Protein 1ZD1 (pdb70)

Radius of gyration: 28.25 Å; Cα contacts (8 Å, |Δi|>4): 726; chains: 2; bounding box: 61×60×88 Å

Foldseek 3Di:
DCVVHQFDADPNFTAGSLQPPCLVVQQAQDDDLLEEEEEEAPLQQLVLVVVLLVLLSVLVVAEEASDPPPYPVVVNPDDPPHYHYYHAAPVSGHNCVVVQGHAYEYEAEPVLLRLVSSVVPVPDSLVSLVCQLVQNDHNTHPLRRLLRLVVCCVRLRYPYHYSVCCQVPVLVVSVVSCVSSVVDDDPVSSVVSSVVSLVSQQVQDDPVSFGDPSRGALVSVVPDDPVSVVVVVVSCPVSNPPPPDDHDSHD/DFDDDPNATARPLLPPCQVVQQAQDAAQLEAEEEEAPLQLLVLVVVLLVCLLDVPAAEARDPPPYPVVLNPDDPPHYHYYHAAPVSGHVCLVFDGHAYEYEDEPPLLSLVSNCVVPPDSLVSLVCQLVQNDHNGHPLRRLLRLVVCCVGLRHPYHYSVCCQVPVLVVSVVSCVSSVVDDPPVVSVVSSVVSVVSQVVQQDPFSFGDDSTGALPSVVPQDPVNVVVVVVSCPVSNPPPPDDHDRHD

CATH classification: 3.40.50.300

Structure (mmCIF, N/CA/C/O backbone):
data_1ZD1
#
_entry.id   1ZD1
#
_cell.length_a   98.938
_cell.length_b   74.195
_cell.length_c   85.832
_cell.angle_alpha   90.00
_cell.angle_beta   105.52
_cell.angle_gamma   90.00
#
_symmetry.space_group_name_H-M   'C 1 2 1'
#
loop_
_entity.id
_entity.type
_entity.pdbx_description
1 polymer 'Sulfotransferase 4A1'
2 non-polymer GLYCEROL
3 water water
#
loop_
_atom_site.group_PDB
_atom_site.id
_atom_site.type_symbol
_atom_site.label_atom_id
_atom_site.label_alt_id
_atom_site.label_comp_id
_atom_site.label_asym_id
_atom_site.label_entity_id
_atom_site.label_seq_id
_atom_site.pdbx_PDB_ins_code
_atom_site.Cartn_x
_atom_site.Cartn_y
_atom_site.Cartn_z
_atom_site.occupancy
_atom_site.B_iso_or_equiv
_atom_site.auth_seq_id
_atom_site.auth_comp_id
_atom_site.auth_asym_id
_atom_site.auth_atom_id
_atom_site.pdbx_PDB_model_num
ATOM 1 N N . GLY A 1 13 ? 3.079 34.234 -10.254 1.00 34.51 13 GLY A N 1
ATOM 2 C CA . GLY A 1 13 ? 4.238 34.182 -9.213 1.00 35.23 13 GLY A CA 1
ATOM 3 C C . GLY A 1 13 ? 3.688 33.807 -7.836 1.00 34.70 13 GLY A C 1
ATOM 4 O O . GLY A 1 13 ? 3.870 32.716 -7.349 1.00 35.04 13 GLY A O 1
ATOM 5 N N . GLU A 1 14 ? 2.914 34.728 -7.263 1.00 35.41 14 GLU A N 1
ATOM 6 C CA . GLU A 1 14 ? 1.986 34.452 -6.140 1.00 34.32 14 GLU A CA 1
ATOM 7 C C . GLU A 1 14 ? 0.600 33.948 -6.596 1.00 31.43 14 GLU A C 1
ATOM 8 O O . GLU A 1 14 ? -0.274 33.793 -5.780 1.00 29.47 14 GLU A O 1
ATOM 14 N N . PHE A 1 15 ? 0.403 33.695 -7.881 1.00 28.87 15 PHE A N 1
ATOM 15 C CA . PHE A 1 15 ? -0.859 33.087 -8.318 1.00 27.32 15 PHE A CA 1
ATOM 16 C C . PHE A 1 15 ? -1.104 31.793 -7.499 1.00 26.35 15 PHE A C 1
ATOM 17 O O . PHE A 1 15 ? -0.281 30.926 -7.457 1.00 24.81 15 PHE A O 1
ATOM 25 N N . GLU A 1 16 ? -2.277 31.697 -6.884 1.00 26.12 16 GLU A N 1
ATOM 26 C CA . GLU A 1 16 ? -2.762 30.541 -6.101 1.00 26.94 16 GLU A CA 1
ATOM 27 C C . GLU A 1 16 ? -1.877 30.235 -4.939 1.00 26.05 16 GLU A C 1
ATOM 28 O O . GLU A 1 16 ? -1.744 29.093 -4.559 1.00 27.34 16 GLU A O 1
ATOM 34 N N . SER A 1 17 ? -1.218 31.267 -4.457 1.00 25.55 17 SER A N 1
ATOM 35 C CA . SER A 1 17 ? -0.312 31.199 -3.346 1.00 26.52 17 SER A CA 1
ATOM 36 C C . SER A 1 17 ? 0.949 30.396 -3.576 1.00 27.30 17 SER A C 1
ATOM 37 O O . SER A 1 17 ? 1.588 30.077 -2.581 1.00 28.05 17 SER A O 1
ATOM 40 N N . LYS A 1 18 ? 1.331 30.101 -4.833 1.00 28.45 18 LYS A N 1
ATOM 41 C CA . LYS A 1 18 ? 2.499 29.182 -5.067 1.00 30.91 18 LYS A CA 1
ATOM 42 C C . LYS A 1 18 ? 3.815 29.626 -4.415 1.00 28.16 18 LYS A C 1
ATOM 43 O O . LYS A 1 18 ? 4.611 28.780 -3.879 1.00 27.18 18 LYS A O 1
ATOM 49 N N . TYR A 1 19 ? 4.021 30.941 -4.438 1.00 28.18 19 TYR A N 1
ATOM 50 C CA . TYR A 1 19 ? 5.216 31.615 -3.861 1.00 27.98 19 TYR A CA 1
ATOM 51 C C . TYR A 1 19 ? 4.746 32.808 -3.093 1.00 27.74 19 TYR A C 1
ATOM 52 O O . TYR A 1 19 ? 3.588 33.206 -3.240 1.00 25.46 19 TYR A O 1
ATOM 61 N N . PHE A 1 20 ? 5.672 33.379 -2.299 1.00 27.44 20 PHE A N 1
ATOM 62 C CA . PHE A 1 20 ? 5.433 34.570 -1.512 1.00 26.44 20 PHE A CA 1
ATOM 63 C C . PHE A 1 20 ? 6.495 35.461 -1.980 1.00 27.22 20 PHE A C 1
ATOM 64 O O . PHE A 1 20 ? 7.697 35.153 -1.825 1.00 27.72 20 PHE A O 1
ATOM 72 N N . GLU A 1 21 ? 6.044 36.578 -2.557 1.00 26.26 21 GLU A N 1
ATOM 73 C CA . GLU A 1 21 ? 6.915 37.583 -3.146 1.00 28.04 21 GLU A CA 1
ATOM 74 C C . GLU A 1 21 ? 7.234 38.675 -2.129 1.00 25.72 21 GLU A C 1
ATOM 75 O O . GLU A 1 21 ? 6.345 39.364 -1.702 1.00 23.61 21 GLU A O 1
ATOM 81 N N . PHE A 1 22 ? 8.500 38.808 -1.742 1.00 24.73 22 PHE A N 1
ATOM 82 C CA . PHE A 1 22 ? 8.855 39.705 -0.690 1.00 23.45 22 PHE A CA 1
ATOM 83 C C . PHE A 1 22 ? 9.963 40.613 -1.155 1.00 23.98 22 PHE A C 1
ATOM 84 O O . PHE A 1 22 ? 11.071 40.145 -1.318 1.00 23.76 22 PHE A O 1
ATOM 92 N N . HIS A 1 23 ? 9.696 41.929 -1.286 1.00 24.57 23 HIS A N 1
ATOM 93 C CA . HIS A 1 23 ? 10.738 42.905 -1.704 1.00 24.82 23 HIS A CA 1
ATOM 94 C C . HIS A 1 23 ? 11.557 42.450 -2.930 1.00 25.86 23 HIS A C 1
ATOM 95 O O . HIS A 1 23 ? 12.831 42.628 -2.990 1.00 26.88 23 HIS A O 1
ATOM 102 N N . GLY A 1 24 ? 10.809 41.921 -3.915 1.00 27.02 24 GLY A N 1
ATOM 103 C CA . GLY A 1 24 ? 11.317 41.544 -5.252 1.00 26.96 24 GLY A CA 1
ATOM 104 C C . GLY A 1 24 ? 11.894 40.132 -5.298 1.00 27.60 24 GLY A C 1
ATOM 105 O O . GLY A 1 24 ? 12.581 39.782 -6.216 1.00 29.05 24 GLY A O 1
ATOM 106 N N . VAL A 1 25 ? 11.648 39.313 -4.294 1.00 27.83 25 VAL A N 1
ATOM 107 C CA . VAL A 1 25 ? 12.302 37.983 -4.201 1.00 27.43 25 VAL A CA 1
ATOM 108 C C . VAL A 1 25 ? 11.174 37.003 -3.992 1.00 27.94 25 VAL A C 1
ATOM 109 O O . VAL A 1 25 ? 10.308 37.223 -3.186 1.00 26.07 25 VAL A O 1
ATOM 113 N N . ARG A 1 26 ? 11.216 35.925 -4.752 1.00 28.50 26 ARG A N 1
ATOM 114 C CA . ARG A 1 26 ? 10.240 34.892 -4.673 1.00 29.79 26 ARG A CA 1
ATOM 115 C C . ARG A 1 26 ? 10.624 33.921 -3.520 1.00 27.88 26 ARG A C 1
ATOM 116 O O . ARG A 1 26 ? 11.646 33.252 -3.611 1.00 28.45 26 ARG A O 1
ATOM 124 N N . LEU A 1 27 ? 9.834 33.864 -2.444 1.00 26.00 27 LEU A N 1
ATOM 125 C CA . LEU A 1 27 ? 10.146 33.018 -1.287 1.00 24.33 27 LEU A CA 1
ATOM 126 C C . LEU A 1 27 ? 9.135 31.907 -1.270 1.00 25.30 27 LEU A C 1
ATOM 127 O O . LEU A 1 27 ? 8.093 31.999 -1.947 1.00 25.65 27 LEU A O 1
ATOM 132 N N . PRO A 1 28 ? 9.451 30.800 -0.581 1.00 24.66 28 PRO A N 1
ATOM 133 C CA . PRO A 1 28 ? 8.415 29.774 -0.464 1.00 23.89 28 PRO A CA 1
ATOM 134 C C . PRO A 1 28 ? 7.184 30.314 0.242 1.00 24.42 28 PRO A C 1
ATOM 135 O O . PRO A 1 28 ? 7.302 31.212 1.085 1.00 25.10 28 PRO A O 1
ATOM 139 N N . PRO A 1 29 ? 6.034 29.704 -0.013 1.00 23.96 29 PRO A N 1
ATOM 140 C CA . PRO A 1 29 ? 4.797 30.160 0.648 1.00 25.70 29 PRO A CA 1
ATOM 141 C C . PRO A 1 29 ? 4.908 30.159 2.178 1.00 25.83 29 PRO A C 1
ATOM 142 O O . PRO A 1 29 ? 4.149 30.899 2.840 1.00 26.82 29 PRO A O 1
ATOM 146 N N . PHE A 1 30 ? 5.803 29.329 2.745 1.00 25.22 30 PHE A N 1
ATOM 147 C CA . PHE A 1 30 ? 5.844 29.199 4.226 1.00 24.90 30 PHE A CA 1
ATOM 148 C C . PHE A 1 30 ? 6.509 30.326 4.931 1.00 25.13 30 PHE A C 1
ATOM 149 O O . PHE A 1 30 ? 6.518 30.343 6.179 1.00 24.69 30 PHE A O 1
ATOM 157 N N . CYS A 1 31 ? 7.156 31.199 4.129 1.00 25.60 31 CYS A N 1
ATOM 158 C CA . CYS A 1 31 ? 7.796 32.423 4.595 1.00 24.19 31 CYS A CA 1
ATOM 159 C C . CYS A 1 31 ? 6.778 33.532 4.839 1.00 22.95 31 CYS A C 1
ATOM 160 O O . CYS A 1 31 ? 7.081 34.468 5.504 1.00 21.37 31 CYS A O 1
ATOM 163 N N . ARG A 1 32 ? 5.542 33.418 4.324 1.00 23.77 32 ARG A N 1
ATOM 164 C CA . ARG A 1 32 ? 4.568 34.482 4.546 1.00 22.95 32 ARG A CA 1
ATOM 165 C C . ARG A 1 32 ? 4.201 34.627 6.052 1.00 23.54 32 ARG A C 1
ATOM 166 O O . ARG A 1 32 ? 4.051 33.638 6.764 1.00 22.27 32 ARG A O 1
ATOM 174 N N . GLY A 1 33 ? 4.137 35.878 6.531 1.00 24.78 33 GLY A N 1
ATOM 175 C CA . GLY A 1 33 ? 3.565 36.215 7.854 1.00 24.30 33 GLY A CA 1
ATOM 176 C C . GLY A 1 33 ? 4.625 36.059 8.921 1.00 25.30 33 GLY A C 1
ATOM 177 O O . GLY A 1 33 ? 4.310 36.123 10.108 1.00 28.52 33 GLY A O 1
ATOM 178 N N . LYS A 1 34 ? 5.886 35.868 8.554 1.00 23.24 34 LYS A N 1
ATOM 179 C CA . LYS A 1 34 ? 6.963 35.723 9.599 1.00 22.18 34 LYS A CA 1
ATOM 180 C C . LYS A 1 34 ? 8.240 36.432 9.261 1.00 20.67 34 LYS A C 1
ATOM 181 O O . LYS A 1 34 ? 9.191 36.217 9.879 1.00 23.08 34 LYS A O 1
ATOM 187 N N . MET A 1 35 ? 8.257 37.315 8.288 1.00 20.95 35 MET A N 1
ATOM 188 C CA . MET A 1 35 ? 9.540 38.005 7.897 1.00 22.07 35 MET A CA 1
ATOM 189 C C . MET A 1 35 ? 9.995 39.100 8.869 1.00 22.07 35 MET A C 1
ATOM 190 O O . MET A 1 35 ? 11.260 39.332 9.095 1.00 21.37 35 MET A O 1
ATOM 195 N N . GLU A 1 36 ? 8.987 39.682 9.532 1.00 21.05 36 GLU A N 1
ATOM 196 C CA . GLU A 1 36 ? 9.192 40.602 10.661 1.00 23.25 36 GLU A CA 1
ATOM 197 C C . GLU A 1 36 ? 9.735 39.882 11.883 1.00 21.43 36 GLU A C 1
ATOM 198 O O . GLU A 1 36 ? 10.761 40.273 12.400 1.00 22.22 36 GLU A O 1
ATOM 204 N N . GLU A 1 37 ? 9.073 38.828 12.359 1.00 20.91 37 GLU A N 1
ATOM 205 C CA . GLU A 1 37 ? 9.641 37.996 13.420 1.00 21.56 37 GLU A CA 1
ATOM 206 C C . GLU A 1 37 ? 11.099 37.509 13.159 1.00 19.90 37 GLU A C 1
ATOM 207 O O . GLU A 1 37 ? 11.878 37.477 14.080 1.00 21.96 37 GLU A O 1
ATOM 213 N N . ILE A 1 38 ? 11.460 37.125 11.925 1.00 19.74 38 ILE A N 1
ATOM 214 C CA . ILE A 1 38 ? 12.869 36.728 11.567 1.00 19.22 38 ILE A CA 1
ATOM 215 C C . ILE A 1 38 ? 13.782 37.918 11.546 1.00 19.26 38 ILE A C 1
ATOM 216 O O . ILE A 1 38 ? 14.905 37.893 12.025 1.00 20.89 38 ILE A O 1
ATOM 221 N N . ALA A 1 39 ? 13.328 39.024 10.957 1.00 19.73 39 ALA A N 1
ATOM 222 C CA . ALA A 1 39 ? 14.175 40.210 11.015 1.00 18.09 39 ALA A CA 1
ATOM 223 C C . ALA A 1 39 ? 14.549 40.510 12.489 1.00 19.18 39 ALA A C 1
ATOM 224 O O . ALA A 1 39 ? 15.705 40.866 12.783 1.00 19.48 39 ALA A O 1
ATOM 226 N N . ASN A 1 40 ? 13.556 40.455 13.374 1.00 18.34 40 ASN A N 1
ATOM 227 C CA . ASN A 1 40 ? 13.719 40.687 14.814 1.00 20.80 40 ASN A CA 1
ATOM 228 C C . ASN A 1 40 ? 14.279 39.514 15.685 1.00 21.79 40 ASN A C 1
ATOM 229 O O . ASN A 1 40 ? 14.471 39.734 16.892 1.00 20.56 40 ASN A O 1
ATOM 234 N N . PHE A 1 41 ? 14.449 38.297 15.106 1.00 21.12 41 PHE A N 1
ATOM 235 C CA . PHE A 1 41 ? 14.893 37.102 15.832 1.00 21.09 41 PHE A CA 1
ATOM 236 C C . PHE A 1 41 ? 16.117 37.432 16.671 1.00 22.28 41 PHE A C 1
ATOM 237 O O . PHE A 1 41 ? 17.048 38.065 16.175 1.00 23.68 41 PHE A O 1
ATOM 245 N N . PRO A 1 42 ? 16.044 37.195 18.003 1.00 23.84 42 PRO A N 1
ATOM 246 C CA . PRO A 1 42 ? 17.276 37.542 18.771 1.00 24.29 42 PRO A CA 1
ATOM 247 C C . PRO A 1 42 ? 18.377 36.520 18.616 1.00 24.79 42 PRO A C 1
ATOM 248 O O . PRO A 1 42 ? 18.242 35.322 19.021 1.00 24.35 42 PRO A O 1
ATOM 252 N N . VAL A 1 43 ? 19.495 37.033 18.138 1.00 24.45 43 VAL A N 1
ATOM 253 C CA . VAL A 1 43 ? 20.645 36.217 17.847 1.00 22.62 43 VAL A CA 1
ATOM 254 C C . VAL A 1 43 ? 21.493 36.212 19.132 1.00 26.48 43 VAL A C 1
ATOM 255 O O . VAL A 1 43 ? 21.597 37.248 19.799 1.00 26.30 43 VAL A O 1
ATOM 259 N N . ARG A 1 44 ? 22.037 35.041 19.501 1.00 26.55 44 ARG A N 1
ATOM 260 C CA . ARG A 1 44 ? 22.970 34.895 20.644 1.00 26.87 44 ARG A CA 1
ATOM 261 C C . ARG A 1 44 ? 24.400 34.947 20.065 1.00 26.55 44 ARG A C 1
ATOM 262 O O . ARG A 1 44 ? 24.637 34.507 18.947 1.00 27.14 44 ARG A O 1
ATOM 270 N N . PRO A 1 45 ? 25.342 35.542 20.795 1.00 27.12 45 PRO A N 1
ATOM 271 C CA . PRO A 1 45 ? 26.660 35.628 20.209 1.00 27.31 45 PRO A CA 1
ATOM 272 C C . PRO A 1 45 ? 27.277 34.223 19.929 1.00 28.27 45 PRO A C 1
ATOM 273 O O . PRO A 1 45 ? 28.217 34.100 19.124 1.00 29.76 45 PRO A O 1
ATOM 277 N N . SER A 1 46 ? 26.776 33.168 20.571 1.00 27.34 46 SER A N 1
ATOM 278 C CA . SER A 1 46 ? 27.396 31.832 20.450 1.00 27.76 46 SER A CA 1
ATOM 279 C C . SER A 1 46 ? 26.677 30.988 19.416 1.00 28.09 46 SER A C 1
ATOM 280 O O . SER A 1 46 ? 26.992 29.812 19.259 1.00 28.36 46 SER A O 1
ATOM 283 N N . ASP A 1 47 ? 25.653 31.576 18.774 1.00 27.81 47 ASP A N 1
ATOM 284 C CA . ASP A 1 47 ? 24.931 30.954 17.673 1.00 26.01 47 ASP A CA 1
ATOM 285 C C . ASP A 1 47 ? 25.921 30.797 16.525 1.00 24.76 47 ASP A C 1
ATOM 286 O O . ASP A 1 47 ? 26.820 31.623 16.362 1.00 22.21 47 ASP A O 1
ATOM 291 N N . VAL A 1 48 ? 25.701 29.746 15.730 1.00 23.30 48 VAL A N 1
ATOM 292 C CA . VAL A 1 48 ? 26.381 29.536 14.476 1.00 23.77 48 VAL A CA 1
ATOM 293 C C . VAL A 1 48 ? 25.286 29.366 13.415 1.00 23.41 48 VAL A C 1
ATOM 294 O O . VAL A 1 48 ? 24.413 28.514 13.524 1.00 22.31 48 VAL A O 1
ATOM 298 N N . TRP A 1 49 ? 25.279 30.282 12.454 1.00 22.81 49 TRP A N 1
ATOM 299 C CA . TRP A 1 49 ? 24.266 30.334 11.366 1.00 21.93 49 TRP A CA 1
ATOM 300 C C . TRP A 1 49 ? 24.956 29.814 10.118 1.00 24.24 49 TRP A C 1
ATOM 301 O O . TRP A 1 49 ? 26.108 30.224 9.792 1.00 26.74 49 TRP A O 1
ATOM 312 N N . ILE A 1 50 ? 24.341 28.795 9.531 1.00 24.78 50 ILE A N 1
ATOM 313 C CA . ILE A 1 50 ? 24.795 28.144 8.329 1.00 25.14 50 ILE A CA 1
ATOM 314 C C . ILE A 1 50 ? 23.858 28.551 7.158 1.00 25.55 50 ILE A C 1
ATOM 315 O O . ILE A 1 50 ? 22.666 28.280 7.205 1.00 23.86 50 ILE A O 1
ATOM 320 N N . VAL A 1 51 ? 24.363 29.240 6.136 1.00 23.33 51 VAL A N 1
ATOM 321 C CA . VAL A 1 51 ? 23.415 29.598 5.101 1.00 22.16 51 VAL A CA 1
ATOM 322 C C . VAL A 1 51 ? 23.788 28.859 3.790 1.00 22.27 51 VAL A C 1
ATOM 323 O O . VAL A 1 51 ? 24.965 28.822 3.368 1.00 18.47 51 VAL A O 1
ATOM 327 N N . THR A 1 52 ? 22.734 28.373 3.105 1.00 22.32 52 THR A N 1
ATOM 328 C CA . THR A 1 52 ? 22.945 27.635 1.853 1.00 20.08 52 THR A CA 1
ATOM 329 C C . THR A 1 52 ? 21.778 28.026 0.963 1.00 20.22 52 THR A C 1
ATOM 330 O O . THR A 1 52 ? 20.673 28.266 1.489 1.00 21.69 52 THR A O 1
ATOM 334 N N . TYR A 1 53 ? 22.011 28.055 -0.356 1.00 18.32 53 TYR A N 1
ATOM 335 C CA . TYR A 1 53 ? 20.952 27.981 -1.338 1.00 19.82 53 TYR A CA 1
ATOM 336 C C . TYR A 1 53 ? 20.196 26.603 -1.138 1.00 20.55 53 TYR A C 1
ATOM 337 O O . TYR A 1 53 ? 20.822 25.576 -0.819 1.00 20.72 53 TYR A O 1
ATOM 346 N N . PRO A 1 54 ? 18.874 26.592 -1.292 1.00 19.84 54 PRO A N 1
ATOM 347 C CA . PRO A 1 54 ? 18.173 25.338 -1.035 1.00 21.78 54 PRO A CA 1
ATOM 348 C C . PRO A 1 54 ? 18.675 24.186 -1.882 1.00 22.21 54 PRO A C 1
ATOM 349 O O . PRO A 1 54 ? 19.084 24.399 -3.104 1.00 22.01 54 PRO A O 1
ATOM 353 N N . LYS A 1 55 ? 18.681 23.016 -1.238 1.00 21.25 55 LYS A N 1
ATOM 354 C CA . LYS A 1 55 ? 18.894 21.709 -1.916 1.00 20.44 55 LYS A CA 1
ATOM 355 C C . LYS A 1 55 ? 20.200 21.691 -2.674 1.00 21.48 55 LYS A C 1
ATOM 356 O O . LYS A 1 55 ? 20.305 20.962 -3.660 1.00 22.73 55 LYS A O 1
ATOM 362 N N . SER A 1 56 ? 21.209 22.429 -2.196 1.00 22.51 56 SER A N 1
ATOM 363 C CA . SER A 1 56 ? 22.493 22.631 -2.976 1.00 20.96 56 SER A CA 1
ATOM 364 C C . SER A 1 56 ? 23.468 21.544 -2.777 1.00 20.36 56 SER A C 1
ATOM 365 O O . SER A 1 56 ? 24.542 21.561 -3.384 1.00 20.60 56 SER A O 1
ATOM 368 N N . GLY A 1 57 ? 23.077 20.563 -1.965 1.00 21.28 57 GLY A N 1
ATOM 369 C CA . GLY A 1 57 ? 23.881 19.337 -1.761 1.00 19.88 57 GLY A CA 1
ATOM 370 C C . GLY A 1 57 ? 25.191 19.495 -1.001 1.00 21.67 57 GLY A C 1
ATOM 371 O O . GLY A 1 57 ? 26.170 18.736 -1.276 1.00 19.19 57 GLY A O 1
ATOM 372 N N . THR A 1 58 ? 25.232 20.449 -0.028 1.00 21.51 58 THR A N 1
ATOM 373 C CA . THR A 1 58 ? 26.449 20.693 0.772 1.00 20.01 58 THR A CA 1
ATOM 374 C C . THR A 1 58 ? 26.418 19.978 2.160 1.00 22.54 58 THR A C 1
ATOM 375 O O . THR A 1 58 ? 27.236 20.309 2.985 1.00 22.40 58 THR A O 1
ATOM 379 N N . SER A 1 59 ? 25.440 19.066 2.448 1.00 23.38 59 SER A N 1
ATOM 380 C CA . SER A 1 59 ? 25.321 18.409 3.773 1.00 24.82 59 SER A CA 1
ATOM 381 C C . SER A 1 59 ? 26.645 18.043 4.454 1.00 25.09 59 SER A C 1
ATOM 382 O O . SER A 1 59 ? 26.768 18.046 5.705 1.00 25.85 59 SER A O 1
ATOM 385 N N . LEU A 1 60 ? 27.602 17.660 3.640 1.00 24.77 60 LEU A N 1
ATOM 386 C CA . LEU A 1 60 ? 28.823 17.102 4.175 1.00 25.21 60 LEU A CA 1
ATOM 387 C C . LEU A 1 60 ? 29.631 18.217 4.814 1.00 26.47 60 LEU A C 1
ATOM 388 O O . LEU A 1 60 ? 30.245 18.001 5.861 1.00 27.25 60 LEU A O 1
ATOM 393 N N . LEU A 1 61 ? 29.652 19.408 4.171 1.00 26.15 61 LEU A N 1
ATOM 394 C CA . LEU A 1 61 ? 30.308 20.610 4.719 1.00 24.98 61 LEU A CA 1
ATOM 395 C C . LEU A 1 61 ? 29.574 21.018 5.994 1.00 23.95 61 LEU A C 1
ATOM 396 O O . LEU A 1 61 ? 30.133 21.564 6.902 1.00 23.03 61 LEU A O 1
ATOM 401 N N . GLN A 1 62 ? 28.279 20.719 6.061 1.00 24.41 62 GLN A N 1
ATOM 402 C CA . GLN A 1 62 ? 27.517 21.035 7.222 1.00 23.59 62 GLN A CA 1
ATOM 403 C C . GLN A 1 62 ? 27.977 20.157 8.372 1.00 25.93 62 GLN A C 1
ATOM 404 O O . GLN A 1 62 ? 28.078 20.653 9.486 1.00 26.67 62 GLN A O 1
ATOM 410 N N . GLU A 1 63 ? 28.265 18.872 8.095 1.00 27.27 63 GLU A N 1
ATOM 411 C CA . GLU A 1 63 ? 28.681 17.906 9.102 1.00 30.48 63 GLU A CA 1
ATOM 412 C C . GLU A 1 63 ? 30.023 18.228 9.677 1.00 29.52 63 GLU A C 1
ATOM 413 O O . GLU A 1 63 ? 30.219 18.066 10.873 1.00 30.74 63 GLU A O 1
ATOM 419 N N . VAL A 1 64 ? 30.902 18.732 8.826 1.00 28.57 64 VAL A N 1
ATOM 420 C CA . VAL A 1 64 ? 32.203 19.187 9.192 1.00 29.55 64 VAL A CA 1
ATOM 421 C C . VAL A 1 64 ? 32.138 20.417 10.119 1.00 30.70 64 VAL A C 1
ATOM 422 O O . VAL A 1 64 ? 32.827 20.468 11.109 1.00 32.48 64 VAL A O 1
ATOM 426 N N . VAL A 1 65 ? 31.284 21.389 9.812 1.00 31.75 65 VAL A N 1
ATOM 427 C CA . VAL A 1 65 ? 31.070 22.552 10.680 1.00 31.01 65 VAL A CA 1
ATOM 428 C C . VAL A 1 65 ? 30.556 22.047 12.048 1.00 33.23 65 VAL A C 1
ATOM 429 O O . VAL A 1 65 ? 31.033 22.454 13.126 1.00 31.28 65 VAL A O 1
ATOM 433 N N . TYR A 1 66 ? 29.573 21.160 12.012 1.00 35.60 66 TYR A N 1
ATOM 434 C CA . TYR A 1 66 ? 29.016 20.685 13.260 1.00 38.18 66 TYR A CA 1
ATOM 435 C C . TYR A 1 66 ? 30.132 20.043 14.094 1.00 38.84 66 TYR A C 1
ATOM 436 O O . TYR A 1 66 ? 30.303 20.371 15.271 1.00 38.73 66 TYR A O 1
ATOM 445 N N . LEU A 1 67 ? 30.888 19.142 13.466 1.00 38.66 67 LEU A N 1
ATOM 446 C CA . LEU A 1 67 ? 32.009 18.502 14.115 1.00 39.13 67 LEU A CA 1
ATOM 447 C C . LEU A 1 67 ? 32.997 19.554 14.661 1.00 38.71 67 LEU A C 1
ATOM 448 O O . LEU A 1 67 ? 33.481 19.422 15.778 1.00 38.65 67 LEU A O 1
ATOM 453 N N . VAL A 1 68 ? 33.301 20.599 13.890 1.00 39.54 68 VAL A N 1
ATOM 454 C CA . VAL A 1 68 ? 34.273 21.649 14.317 1.00 39.36 68 VAL A CA 1
ATOM 455 C C . VAL A 1 68 ? 33.782 22.400 15.583 1.00 41.86 68 VAL A C 1
ATOM 456 O O . VAL A 1 68 ? 34.533 22.564 16.535 1.00 40.39 68 VAL A O 1
ATOM 460 N N . SER A 1 69 ? 32.518 22.807 15.589 1.00 44.76 69 SER A N 1
ATOM 461 C CA . SER A 1 69 ? 31.901 23.472 16.717 1.00 49.01 69 SER A CA 1
ATOM 462 C C . SER A 1 69 ? 31.724 22.479 17.878 1.00 52.01 69 SER A C 1
ATOM 463 O O . SER A 1 69 ? 30.626 21.974 18.160 1.00 53.57 69 SER A O 1
ATOM 466 N N . GLN A 1 70 ? 32.866 22.150 18.483 1.00 55.38 70 GLN A N 1
ATOM 467 C CA . GLN A 1 70 ? 33.005 21.249 19.651 1.00 57.77 70 GLN A CA 1
ATOM 468 C C . GLN A 1 70 ? 34.438 20.656 19.847 1.00 58.86 70 GLN A C 1
ATOM 469 O O . GLN A 1 70 ? 34.595 19.490 20.235 1.00 59.94 70 GLN A O 1
ATOM 475 N N . GLY A 1 71 ? 35.469 21.457 19.603 1.00 59.52 71 GLY A N 1
ATOM 476 C CA . GLY A 1 71 ? 36.846 21.015 19.856 1.00 61.32 71 GLY A CA 1
ATOM 477 C C . GLY A 1 71 ? 37.501 21.720 21.041 1.00 62.45 71 GLY A C 1
ATOM 478 O O . GLY A 1 71 ? 38.383 21.150 21.713 1.00 63.58 71 GLY A O 1
ATOM 479 N N . GLU A 1 84 ? 18.080 17.006 9.221 1.00 53.17 84 GLU A N 1
ATOM 480 C CA . GLU A 1 84 ? 16.917 16.672 10.039 1.00 53.40 84 GLU A CA 1
ATOM 481 C C . GLU A 1 84 ? 17.230 16.917 11.521 1.00 52.61 84 GLU A C 1
ATOM 482 O O . GLU A 1 84 ? 16.336 16.983 12.396 1.00 53.27 84 GLU A O 1
ATOM 488 N N . GLN A 1 85 ? 18.514 17.085 11.781 1.00 50.55 85 GLN A N 1
ATOM 489 C CA . GLN A 1 85 ? 19.006 17.331 13.101 1.00 47.87 85 GLN A CA 1
ATOM 490 C C . GLN A 1 85 ? 19.135 18.841 13.287 1.00 46.81 85 GLN A C 1
ATOM 491 O O . GLN A 1 85 ? 18.828 19.321 14.382 1.00 48.81 85 GLN A O 1
ATOM 497 N N . LEU A 1 86 ? 19.544 19.586 12.237 1.00 43.36 86 LEU A N 1
ATOM 498 C CA . LEU A 1 86 ? 19.673 21.095 12.277 1.00 41.48 86 LEU A CA 1
ATOM 499 C C . LEU A 1 86 ? 18.377 21.837 11.869 1.00 36.10 86 LEU A C 1
ATOM 500 O O . LEU A 1 86 ? 17.803 21.549 10.823 1.00 36.69 86 LEU A O 1
ATOM 505 N N . PRO A 1 87 ? 17.880 22.744 12.714 1.00 33.19 87 PRO A N 1
ATOM 506 C CA . PRO A 1 87 ? 16.587 23.433 12.396 1.00 29.51 87 PRO A CA 1
ATOM 507 C C . PRO A 1 87 ? 16.783 24.531 11.308 1.00 26.04 87 PRO A C 1
ATOM 508 O O . PRO A 1 87 ? 17.833 25.154 11.275 1.00 23.91 87 PRO A O 1
ATOM 512 N N . VAL A 1 88 ? 15.824 24.699 10.399 1.00 24.03 88 VAL A N 1
ATOM 513 C CA . VAL A 1 88 ? 15.869 25.861 9.483 1.00 22.70 88 VAL A CA 1
ATOM 514 C C . VAL A 1 88 ? 14.953 26.965 9.993 1.00 21.59 88 VAL A C 1
ATOM 515 O O . VAL A 1 88 ? 13.757 26.773 10.133 1.00 20.86 88 VAL A O 1
ATOM 519 N N . LEU A 1 89 ? 15.515 28.155 10.186 1.00 22.23 89 LEU A N 1
ATOM 520 C CA . LEU A 1 89 ? 14.808 29.262 10.809 1.00 20.59 89 LEU A CA 1
ATOM 521 C C . LEU A 1 89 ? 13.367 29.474 10.268 1.00 21.09 89 LEU A C 1
ATOM 522 O O . LEU A 1 89 ? 12.395 29.688 11.048 1.00 19.99 89 LEU A O 1
ATOM 527 N N . GLU A 1 90 ? 13.261 29.452 8.946 1.00 19.02 90 GLU A N 1
ATOM 528 C CA . GLU A 1 90 ? 12.027 29.891 8.238 1.00 19.81 90 GLU A CA 1
ATOM 529 C C . GLU A 1 90 ? 11.080 28.712 7.871 1.00 20.15 90 GLU A C 1
ATOM 530 O O . GLU A 1 90 ? 9.944 28.891 7.362 1.00 21.26 90 GLU A O 1
ATOM 536 N N . TYR A 1 91 ? 11.523 27.486 8.166 1.00 20.20 91 TYR A N 1
ATOM 537 C CA . TYR A 1 91 ? 10.700 26.331 7.914 1.00 22.24 91 TYR A CA 1
ATOM 538 C C . TYR A 1 91 ? 9.496 26.240 8.914 1.00 23.11 91 TYR A C 1
ATOM 539 O O . TYR A 1 91 ? 9.575 26.742 10.057 1.00 24.23 91 TYR A O 1
ATOM 548 N N . PRO A 1 92 ? 8.394 25.654 8.460 1.00 21.86 92 PRO A N 1
ATOM 549 C CA . PRO A 1 92 ? 7.225 25.325 9.279 1.00 24.37 92 PRO A CA 1
ATOM 550 C C . PRO A 1 92 ? 7.553 24.654 10.613 1.00 25.58 92 PRO A C 1
ATOM 551 O O . PRO A 1 92 ? 6.975 25.056 11.652 1.00 24.14 92 PRO A O 1
ATOM 555 N N . GLN A 1 93 ? 8.506 23.724 10.564 1.00 27.14 93 GLN A N 1
ATOM 556 C CA . GLN A 1 93 ? 9.013 22.991 11.739 1.00 30.62 93 GLN A CA 1
ATOM 557 C C . GLN A 1 93 ? 10.545 23.136 11.868 1.00 30.31 93 GLN A C 1
ATOM 558 O O . GLN A 1 93 ? 11.276 22.955 10.852 1.00 28.84 93 GLN A O 1
ATOM 564 N N . PRO A 1 94 ? 11.037 23.284 13.121 1.00 30.58 94 PRO A N 1
ATOM 565 C CA . PRO A 1 94 ? 10.199 23.171 14.369 1.00 31.23 94 PRO A CA 1
ATOM 566 C C . PRO A 1 94 ? 9.427 24.454 14.716 1.00 31.02 94 PRO A C 1
ATOM 567 O O . PRO A 1 94 ? 8.544 24.450 15.578 1.00 32.68 94 PRO A O 1
ATOM 571 N N . GLY A 1 95 ? 9.732 25.535 14.016 1.00 29.75 95 GLY A N 1
ATOM 572 C CA . GLY A 1 95 ? 9.056 26.795 14.228 1.00 28.24 95 GLY A CA 1
ATOM 573 C C . GLY A 1 95 ? 9.956 27.724 14.963 1.00 27.00 95 GLY A C 1
ATOM 574 O O . GLY A 1 95 ? 10.875 27.257 15.591 1.00 27.42 95 GLY A O 1
ATOM 575 N N . LEU A 1 96 ? 9.692 29.032 14.900 1.00 28.87 96 LEU A N 1
ATOM 576 C CA . LEU A 1 96 ? 10.542 30.058 15.565 1.00 31.67 96 LEU A CA 1
ATOM 577 C C . LEU A 1 96 ? 10.505 29.991 17.092 1.00 31.94 96 LEU A C 1
ATOM 578 O O . LEU A 1 96 ? 11.480 30.294 17.787 1.00 33.55 96 LEU A O 1
ATOM 583 N N . ASP A 1 97 ? 9.358 29.647 17.633 1.00 33.38 97 ASP A N 1
ATOM 584 C CA . ASP A 1 97 ? 9.208 29.524 19.117 1.00 34.11 97 ASP A CA 1
ATOM 585 C C . ASP A 1 97 ? 10.069 28.447 19.695 1.00 32.01 97 ASP A C 1
ATOM 586 O O . ASP A 1 97 ? 10.658 28.690 20.660 1.00 34.04 97 ASP A O 1
ATOM 591 N N . ILE A 1 98 ? 10.135 27.263 19.083 1.00 31.90 98 ILE A N 1
ATOM 592 C CA . ILE A 1 98 ? 11.046 26.220 19.541 1.00 30.16 98 ILE A CA 1
ATOM 593 C C . ILE A 1 98 ? 12.495 26.727 19.391 1.00 29.94 98 ILE A C 1
ATOM 594 O O . ILE A 1 98 ? 13.266 26.661 20.338 1.00 29.19 98 ILE A O 1
ATOM 599 N N . ILE A 1 99 ? 12.864 27.253 18.215 1.00 29.56 99 ILE A N 1
ATOM 600 C CA . ILE A 1 99 ? 14.244 27.779 18.026 1.00 29.64 99 ILE A CA 1
ATOM 601 C C . ILE A 1 99 ? 14.657 28.820 19.031 1.00 29.27 99 ILE A C 1
ATOM 602 O O . ILE A 1 99 ? 15.744 28.771 19.492 1.00 29.97 99 ILE A O 1
ATOM 607 N N . LYS A 1 100 ? 13.781 29.729 19.436 1.00 30.98 100 LYS A N 1
ATOM 608 C CA . LYS A 1 100 ? 14.129 30.666 20.537 1.00 32.72 100 LYS A CA 1
ATOM 609 C C . LYS A 1 100 ? 14.624 30.040 21.861 1.00 33.74 100 LYS A C 1
ATOM 610 O O . LYS A 1 100 ? 15.453 30.640 22.512 1.00 34.89 100 LYS A O 1
ATOM 616 N N . GLU A 1 101 ? 14.169 28.833 22.200 1.00 33.80 101 GLU A N 1
ATOM 617 C CA . GLU A 1 101 ? 14.390 28.239 23.514 1.00 36.83 101 GLU A CA 1
ATOM 618 C C . GLU A 1 101 ? 15.414 27.116 23.461 1.00 36.51 101 GLU A C 1
ATOM 619 O O . GLU A 1 101 ? 15.752 26.527 24.461 1.00 37.24 101 GLU A O 1
ATOM 625 N N . LEU A 1 102 ? 15.898 26.799 22.281 1.00 36.35 102 LEU A N 1
ATOM 626 C CA . LEU A 1 102 ? 16.990 25.902 22.190 1.00 34.66 102 LEU A CA 1
ATOM 627 C C . LEU A 1 102 ? 18.165 26.397 23.000 1.00 36.03 102 LEU A C 1
ATOM 628 O O . LEU A 1 102 ? 18.530 27.594 22.973 1.00 35.19 102 LEU A O 1
ATOM 633 N N . THR A 1 103 ? 18.801 25.446 23.682 1.00 36.28 103 THR A N 1
ATOM 634 C CA . THR A 1 103 ? 19.942 25.778 24.531 1.00 37.14 103 THR A CA 1
ATOM 635 C C . THR A 1 103 ? 21.173 26.090 23.684 1.00 35.66 103 THR A C 1
ATOM 636 O O . THR A 1 103 ? 21.390 25.537 22.623 1.00 36.34 103 THR A O 1
ATOM 640 N N . SER A 1 104 ? 21.946 27.033 24.151 1.00 34.03 104 SER A N 1
ATOM 641 C CA . SER A 1 104 ? 23.190 27.327 23.541 1.00 34.90 104 SER A CA 1
ATOM 642 C C . SER A 1 104 ? 24.265 26.223 23.669 1.00 35.30 104 SER A C 1
ATOM 643 O O . SER A 1 104 ? 24.303 25.471 24.683 1.00 35.29 104 SER A O 1
ATOM 646 N N . PRO A 1 105 ? 25.174 26.145 22.655 1.00 34.38 105 PRO A N 1
ATOM 647 C CA . PRO A 1 105 ? 25.241 27.062 21.481 1.00 32.15 105 PRO A CA 1
ATOM 648 C C . PRO A 1 105 ? 24.316 26.552 20.374 1.00 29.79 105 PRO A C 1
ATOM 649 O O . PRO A 1 105 ? 24.195 25.319 20.200 1.00 27.44 105 PRO A O 1
ATOM 653 N N . ARG A 1 106 ? 23.564 27.447 19.725 1.00 28.91 106 ARG A N 1
ATOM 654 C CA . ARG A 1 106 ? 22.549 26.979 18.722 1.00 27.79 106 ARG A CA 1
ATOM 655 C C . ARG A 1 106 ? 23.227 26.906 17.354 1.00 27.98 106 ARG A C 1
ATOM 656 O O . ARG A 1 106 ? 24.052 27.805 16.999 1.00 28.02 106 ARG A O 1
ATOM 664 N N . LEU A 1 107 ? 22.929 25.845 16.611 1.00 26.11 107 LEU A N 1
ATOM 665 C CA . LEU A 1 107 ? 23.366 25.728 15.212 1.00 26.96 107 LEU A CA 1
ATOM 666 C C . LEU A 1 107 ? 22.108 25.871 14.344 1.00 25.62 107 LEU A C 1
ATOM 667 O O . LEU A 1 107 ? 21.207 25.064 14.411 1.00 25.37 107 LEU A O 1
ATOM 672 N N . ILE A 1 108 ? 22.035 26.935 13.554 1.00 24.14 108 ILE A N 1
ATOM 673 C CA . ILE A 1 108 ? 20.744 27.276 12.990 1.00 22.64 108 ILE A CA 1
ATOM 674 C C . ILE A 1 108 ? 20.932 27.412 11.478 1.00 22.20 108 ILE A C 1
ATOM 675 O O . ILE A 1 108 ? 21.859 28.069 11.056 1.00 20.24 108 ILE A O 1
ATOM 680 N N . LYS A 1 109 ? 20.041 26.810 10.681 1.00 22.49 109 LYS A N 1
ATOM 681 C CA . LYS A 1 109 ? 20.241 26.824 9.265 1.00 23.86 109 LYS A CA 1
ATOM 682 C C . LYS A 1 109 ? 19.271 27.845 8.642 1.00 23.80 109 LYS A C 1
ATOM 683 O O . LYS A 1 109 ? 18.160 28.092 9.170 1.00 23.13 109 LYS A O 1
ATOM 689 N N . SER A 1 110 ? 19.711 28.498 7.553 1.00 22.16 110 SER A N 1
ATOM 690 C CA . SER A 1 110 ? 18.770 29.237 6.725 1.00 21.22 110 SER A CA 1
ATOM 691 C C . SER A 1 110 ? 19.066 29.140 5.230 1.00 18.84 110 SER A C 1
ATOM 692 O O . SER A 1 110 ? 20.214 28.913 4.843 1.00 17.34 110 SER A O 1
ATOM 695 N N . HIS A 1 111 ? 18.030 29.323 4.402 1.00 18.20 111 HIS A N 1
ATOM 696 C CA . HIS A 1 111 ? 18.245 29.578 2.909 1.00 17.85 111 HIS A CA 1
ATOM 697 C C . HIS A 1 111 ? 17.928 31.013 2.413 1.00 17.78 111 HIS A C 1
ATOM 698 O O . HIS A 1 111 ? 17.979 31.277 1.234 1.00 17.22 111 HIS A O 1
ATOM 705 N N . LEU A 1 112 ? 17.616 31.908 3.316 1.00 15.99 112 LEU A N 1
ATOM 706 C CA . LEU A 1 112 ? 17.235 33.256 2.971 1.00 17.07 112 LEU A CA 1
ATOM 707 C C . LEU A 1 112 ? 18.476 34.002 2.462 1.00 18.93 112 LEU A C 1
ATOM 708 O O . LEU A 1 112 ? 19.644 33.745 2.929 1.00 15.63 112 LEU A O 1
ATOM 713 N N . PRO A 1 113 ? 18.227 34.947 1.529 1.00 18.32 113 PRO A N 1
ATOM 714 C CA . PRO A 1 113 ? 19.253 35.923 1.194 1.00 20.10 113 PRO A CA 1
ATOM 715 C C . PRO A 1 113 ? 19.686 36.711 2.437 1.00 20.25 113 PRO A C 1
ATOM 716 O O . PRO A 1 113 ? 18.884 36.917 3.370 1.00 20.81 113 PRO A O 1
ATOM 720 N N . TYR A 1 114 ? 20.921 37.199 2.396 1.00 21.87 114 TYR A N 1
ATOM 721 C CA . TYR A 1 114 ? 21.538 37.936 3.470 1.00 22.50 114 TYR A CA 1
ATOM 722 C C . TYR A 1 114 ? 20.554 38.976 4.004 1.00 22.29 114 TYR A C 1
ATOM 723 O O . TYR A 1 114 ? 20.285 39.042 5.207 1.00 25.22 114 TYR A O 1
ATOM 732 N N . ARG A 1 115 ? 19.933 39.718 3.104 1.00 22.69 115 ARG A N 1
ATOM 733 C CA . ARG A 1 115 ? 19.148 40.874 3.491 1.00 21.71 115 ARG A CA 1
ATOM 734 C C . ARG A 1 115 ? 17.998 40.462 4.317 1.00 21.05 115 ARG A C 1
ATOM 735 O O . ARG A 1 115 ? 17.484 41.288 5.042 1.00 22.01 115 ARG A O 1
ATOM 743 N N . PHE A 1 116 ? 17.542 39.213 4.212 1.00 20.46 116 PHE A N 1
ATOM 744 C CA . PHE A 1 116 ? 16.299 38.784 4.955 1.00 18.33 116 PHE A CA 1
ATOM 745 C C . PHE A 1 116 ? 16.551 38.083 6.263 1.00 18.34 116 PHE A C 1
ATOM 746 O O . PHE A 1 116 ? 15.586 37.806 7.028 1.00 19.54 116 PHE A O 1
ATOM 754 N N . LEU A 1 117 ? 17.837 37.858 6.554 1.00 17.70 117 LEU A N 1
ATOM 755 C CA . LEU A 1 117 ? 18.330 37.294 7.803 1.00 17.81 117 LEU A CA 1
ATOM 756 C C . LEU A 1 117 ? 18.042 38.227 9.006 1.00 17.72 117 LEU A C 1
ATOM 757 O O . LEU A 1 117 ? 17.801 39.446 8.875 1.00 16.02 117 LEU A O 1
ATOM 762 N N . PRO A 1 118 ? 18.005 37.632 10.183 1.00 19.59 118 PRO A N 1
ATOM 763 C CA . PRO A 1 118 ? 17.936 38.493 11.388 1.00 19.44 118 PRO A CA 1
ATOM 764 C C . PRO A 1 118 ? 18.805 39.711 11.345 1.00 18.97 118 PRO A C 1
ATOM 765 O O . PRO A 1 118 ? 20.041 39.653 11.197 1.00 20.10 118 PRO A O 1
ATOM 769 N N . SER A 1 119 ? 18.144 40.847 11.532 1.00 20.06 119 SER A N 1
ATOM 770 C CA . SER A 1 119 ? 18.803 42.138 11.630 1.00 19.22 119 SER A CA 1
ATOM 771 C C . SER A 1 119 ? 20.017 42.224 12.588 1.00 20.30 119 SER A C 1
ATOM 772 O O . SER A 1 119 ? 20.955 42.947 12.317 1.00 19.90 119 SER A O 1
ATOM 775 N N . ASP A 1 120 ? 20.012 41.484 13.689 1.00 20.55 120 ASP A N 1
ATOM 776 C CA . ASP A 1 120 ? 21.256 41.329 14.514 1.00 22.07 120 ASP A CA 1
ATOM 777 C C . ASP A 1 120 ? 22.507 40.899 13.750 1.00 20.99 120 ASP A C 1
ATOM 778 O O . ASP A 1 120 ? 23.577 41.277 14.111 1.00 22.62 120 ASP A O 1
ATOM 783 N N . LEU A 1 121 ? 22.364 40.087 12.713 1.00 22.21 121 LEU A N 1
ATOM 784 C CA . LEU A 1 121 ? 23.471 39.594 11.919 1.00 21.67 121 LEU A CA 1
ATOM 785 C C . LEU A 1 121 ? 24.004 40.662 11.041 1.00 22.39 121 LEU A C 1
ATOM 786 O O . LEU A 1 121 ? 25.191 40.659 10.776 1.00 22.69 121 LEU A O 1
ATOM 791 N N . HIS A 1 122 ? 23.127 41.559 10.574 1.00 22.76 122 HIS A N 1
ATOM 792 C CA . HIS A 1 122 ? 23.557 42.744 9.789 1.00 24.29 122 HIS A CA 1
ATOM 793 C C . HIS A 1 122 ? 24.376 43.725 10.652 1.00 25.71 122 HIS A C 1
ATOM 794 O O . HIS A 1 122 ? 25.201 44.497 10.140 1.00 25.02 122 HIS A O 1
ATOM 801 N N . ASN A 1 123 ? 24.168 43.693 11.967 1.00 27.50 123 ASN A N 1
ATOM 802 C CA . ASN A 1 123 ? 25.037 44.546 12.819 1.00 28.15 123 ASN A CA 1
ATOM 803 C C . ASN A 1 123 ? 26.372 43.849 13.260 1.00 27.55 123 ASN A C 1
ATOM 804 O O . ASN A 1 123 ? 26.994 44.315 14.147 1.00 27.81 123 ASN A O 1
ATOM 809 N N . GLY A 1 124 ? 26.766 42.719 12.681 1.00 26.92 124 GLY A N 1
ATOM 810 C CA . GLY A 1 124 ? 28.023 42.055 13.104 1.00 23.72 124 GLY A CA 1
ATOM 811 C C . GLY A 1 124 ? 27.898 41.041 14.195 1.00 22.40 124 GLY A C 1
ATOM 812 O O . GLY A 1 124 ? 28.915 40.557 14.711 1.00 22.21 124 GLY A O 1
ATOM 813 N N . ASP A 1 125 ? 26.686 40.714 14.635 1.00 23.18 125 ASP A N 1
ATOM 814 C CA . ASP A 1 125 ? 26.605 39.748 15.753 1.00 23.87 125 ASP A CA 1
ATOM 815 C C . ASP A 1 125 ? 26.870 38.326 15.284 1.00 25.32 125 ASP A C 1
ATOM 816 O O . ASP A 1 125 ? 26.643 38.009 14.090 1.00 25.10 125 ASP A O 1
ATOM 821 N N . SER A 1 126 ? 27.348 37.483 16.209 1.00 24.52 126 SER A N 1
ATOM 822 C CA . SER A 1 126 ? 27.357 36.050 16.078 1.00 25.49 126 SER A CA 1
ATOM 823 C C . SER A 1 126 ? 28.242 35.592 14.885 1.00 25.52 126 SER A C 1
ATOM 824 O O . SER A 1 126 ? 29.238 36.263 14.553 1.00 26.30 126 SER A O 1
ATOM 827 N N . LYS A 1 127 ? 27.935 34.474 14.246 1.00 24.24 127 LYS A N 1
ATOM 828 C CA . LYS A 1 127 ? 28.842 33.994 13.177 1.00 24.67 127 LYS A CA 1
ATOM 829 C C . LYS A 1 127 ? 28.012 33.380 12.110 1.00 23.41 127 LYS A C 1
ATOM 830 O O . LYS A 1 127 ? 27.306 32.434 12.404 1.00 24.38 127 LYS A O 1
ATOM 836 N N . VAL A 1 128 ? 28.125 33.881 10.880 1.00 21.91 128 VAL A N 1
ATOM 837 C CA . VAL A 1 128 ? 27.367 33.339 9.721 1.00 20.80 128 VAL A CA 1
ATOM 838 C C . VAL A 1 128 ? 28.304 32.658 8.699 1.00 21.34 128 VAL A C 1
ATOM 839 O O . VAL A 1 128 ? 29.239 33.308 8.172 1.00 21.13 128 VAL A O 1
ATOM 843 N N . ILE A 1 129 ? 28.066 31.362 8.406 1.00 20.38 129 ILE A N 1
ATOM 844 C CA . ILE A 1 129 ? 28.887 30.699 7.373 1.00 20.54 129 ILE A CA 1
ATOM 845 C C . ILE A 1 129 ? 28.083 30.487 6.116 1.00 20.22 129 ILE A C 1
ATOM 846 O O . ILE A 1 129 ? 27.059 29.833 6.157 1.00 21.57 129 ILE A O 1
ATOM 851 N N . TYR A 1 130 ? 28.535 31.025 4.981 1.00 20.46 130 TYR A N 1
ATOM 852 C CA . TYR A 1 130 ? 27.762 30.812 3.776 1.00 19.29 130 TYR A CA 1
ATOM 853 C C . TYR A 1 130 ? 28.451 29.726 2.948 1.00 19.68 130 TYR A C 1
ATOM 854 O O . TYR A 1 130 ? 29.679 29.825 2.768 1.00 17.21 130 TYR A O 1
ATOM 863 N N . MET A 1 131 ? 27.691 28.690 2.489 1.00 20.30 131 MET A N 1
ATOM 864 C CA . MET A 1 131 ? 28.332 27.629 1.714 1.00 19.91 131 MET A CA 1
ATOM 865 C C . MET A 1 131 ? 27.815 27.696 0.286 1.00 20.49 131 MET A C 1
ATOM 866 O O . MET A 1 131 ? 26.651 27.236 -0.063 1.00 20.19 131 MET A O 1
ATOM 871 N N . ALA A 1 132 ? 28.704 28.231 -0.538 1.00 18.70 132 ALA A N 1
ATOM 872 C CA . ALA A 1 132 ? 28.499 28.310 -1.956 1.00 19.20 132 ALA A CA 1
ATOM 873 C C . ALA A 1 132 ? 28.860 26.993 -2.630 1.00 19.51 132 ALA A C 1
ATOM 874 O O . ALA A 1 132 ? 29.621 26.173 -2.095 1.00 18.37 132 ALA A O 1
ATOM 876 N N . ARG A 1 133 ? 28.343 26.835 -3.854 1.00 21.09 133 ARG A N 1
ATOM 877 C CA . ARG A 1 133 ? 28.767 25.716 -4.727 1.00 20.86 133 ARG A CA 1
ATOM 878 C C . ARG A 1 133 ? 28.680 26.178 -6.166 1.00 19.75 133 ARG A C 1
ATOM 879 O O . ARG A 1 133 ? 27.851 27.007 -6.472 1.00 17.56 133 ARG A O 1
ATOM 887 N N . ASN A 1 134 ? 29.550 25.669 -7.050 1.00 20.61 134 ASN A N 1
ATOM 888 C CA . ASN A 1 134 ? 29.434 26.083 -8.423 1.00 19.08 13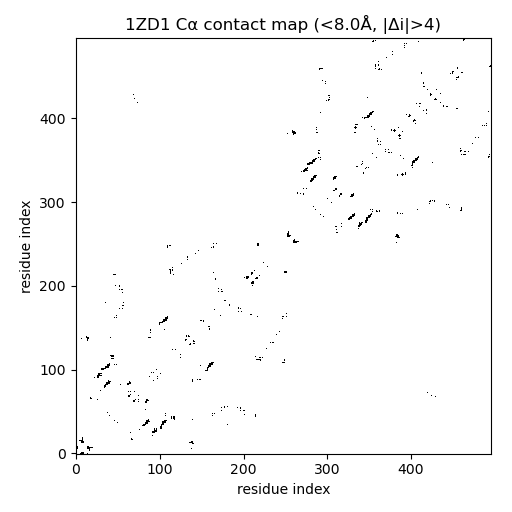4 ASN A CA 1
ATOM 889 C C . ASN A 1 134 ? 27.948 25.801 -8.816 1.00 17.95 134 ASN A C 1
ATOM 890 O O . ASN A 1 134 ? 27.327 24.790 -8.441 1.00 18.60 134 ASN A O 1
ATOM 895 N N . PRO A 1 135 ? 27.384 26.690 -9.597 1.00 18.91 135 PRO A N 1
ATOM 896 C CA . PRO A 1 135 ? 25.956 26.613 -9.986 1.00 19.23 135 PRO A CA 1
ATOM 897 C C . PRO A 1 135 ? 25.510 25.460 -10.912 1.00 20.54 135 PRO A C 1
ATOM 898 O O . PRO A 1 135 ? 24.266 25.135 -10.958 1.00 22.60 135 PRO A O 1
ATOM 902 N N . LYS A 1 136 ? 26.449 24.857 -11.656 1.00 19.54 136 LYS A N 1
ATOM 903 C CA . LYS A 1 136 ? 26.128 23.677 -12.471 1.00 19.92 136 LYS A CA 1
ATOM 904 C C . LYS A 1 136 ? 25.868 22.427 -11.623 1.00 20.72 136 LYS A C 1
ATOM 905 O O . LYS A 1 136 ? 24.840 21.820 -11.793 1.00 23.54 136 LYS A O 1
ATOM 911 N N . ASP A 1 137 ? 26.747 22.072 -10.660 1.00 20.91 137 ASP A N 1
ATOM 912 C CA . ASP A 1 137 ? 26.448 20.986 -9.769 1.00 19.53 137 ASP A CA 1
ATOM 913 C C . ASP A 1 137 ? 25.200 21.291 -8.936 1.00 20.97 137 ASP A C 1
ATOM 914 O O . ASP A 1 137 ? 24.455 20.390 -8.587 1.00 22.57 137 ASP A O 1
ATOM 919 N N . LEU A 1 138 ? 25.015 22.539 -8.537 1.00 21.04 138 LEU A N 1
ATOM 920 C CA . LEU A 1 138 ? 23.955 22.948 -7.619 1.00 19.73 138 LEU A CA 1
ATOM 921 C C . LEU A 1 138 ? 22.540 22.697 -8.223 1.00 20.04 138 LEU A C 1
ATOM 922 O O . LEU A 1 138 ? 21.655 22.218 -7.482 1.00 19.79 138 LEU A O 1
ATOM 927 N N . VAL A 1 139 ? 22.331 23.088 -9.494 1.00 20.22 139 VAL A N 1
ATOM 928 C CA . VAL A 1 139 ? 21.096 22.732 -10.301 1.00 21.60 139 VAL A CA 1
ATOM 929 C C . VAL A 1 139 ? 20.890 21.224 -10.422 1.00 20.90 139 VAL A C 1
ATOM 930 O O . VAL A 1 139 ? 19.789 20.773 -10.262 1.00 22.57 139 VAL A O 1
ATOM 934 N N . VAL A 1 140 ? 21.930 20.434 -10.679 1.00 21.03 140 VAL A N 1
ATOM 935 C CA . VAL A 1 140 ? 21.752 18.991 -10.665 1.00 20.77 140 VAL A CA 1
ATOM 936 C C . VAL A 1 140 ? 21.318 18.473 -9.271 1.00 22.19 140 VAL A C 1
ATOM 937 O O . VAL A 1 140 ? 20.334 17.750 -9.151 1.00 22.41 140 VAL A O 1
ATOM 941 N N . SER A 1 141 ? 22.002 18.891 -8.213 1.00 22.05 141 SER A N 1
ATOM 942 C CA . SER A 1 141 ? 21.616 18.510 -6.890 1.00 21.82 141 SER A CA 1
ATOM 943 C C . SER A 1 141 ? 20.169 18.925 -6.605 1.00 23.78 141 SER A C 1
ATOM 944 O O . SER A 1 141 ? 19.338 18.146 -6.138 1.00 23.82 141 SER A O 1
ATOM 947 N N . TYR A 1 142 ? 19.875 20.182 -6.828 1.00 24.41 142 TYR A N 1
ATOM 948 C CA . TYR A 1 142 ? 18.564 20.678 -6.558 1.00 26.66 142 TYR A CA 1
ATOM 949 C C . TYR A 1 142 ? 17.527 19.765 -7.304 1.00 26.44 142 TYR A C 1
ATOM 950 O O . TYR A 1 142 ? 16.593 19.320 -6.717 1.00 25.09 142 TYR A O 1
ATOM 959 N N . TYR A 1 143 ? 17.720 19.532 -8.590 1.00 28.23 143 TYR A N 1
ATOM 960 C CA . TYR A 1 143 ? 16.836 18.690 -9.394 1.00 30.05 143 TYR A CA 1
ATOM 961 C C . TYR A 1 143 ? 16.808 17.241 -8.878 1.00 30.22 143 TYR A C 1
ATOM 962 O O . TYR A 1 143 ? 15.743 16.604 -8.903 1.00 29.46 143 TYR A O 1
ATOM 971 N N . GLN A 1 144 ? 17.952 16.710 -8.409 1.00 28.01 144 GLN A N 1
ATOM 972 C CA . GLN A 1 144 ? 17.964 15.343 -7.921 1.00 29.41 144 GLN A CA 1
ATOM 973 C C . GLN A 1 144 ? 17.486 15.190 -6.499 1.00 30.71 144 GLN A C 1
ATOM 974 O O . GLN A 1 144 ? 17.333 14.066 -6.050 1.00 29.61 144 GLN A O 1
ATOM 980 N N . PHE A 1 145 ? 17.281 16.298 -5.774 1.00 31.57 145 PHE A N 1
ATOM 981 C CA . PHE A 1 145 ? 16.844 16.255 -4.341 1.00 34.74 145 PHE A CA 1
ATOM 982 C C . PHE A 1 145 ? 15.518 15.512 -4.120 1.00 36.81 145 PHE A C 1
ATOM 983 O O . PHE A 1 145 ? 14.544 15.847 -4.753 1.00 35.41 145 PHE A O 1
ATOM 991 N N . HIS A 1 146 ? 15.433 14.533 -3.204 1.00 42.27 146 HIS A N 1
ATOM 992 C CA . HIS A 1 146 ? 14.079 13.988 -2.879 1.00 47.50 146 HIS A CA 1
ATOM 993 C C . HIS A 1 146 ? 13.862 13.665 -1.368 1.00 48.62 146 HIS A C 1
ATOM 994 O O . HIS A 1 146 ? 14.286 14.437 -0.458 1.00 49.37 146 HIS A O 1
ATOM 1001 N N . GLY A 1 156 ? 8.609 17.218 -14.245 1.00 56.00 156 GLY A N 1
ATOM 1002 C CA . GLY A 1 156 ? 9.841 18.013 -14.246 1.00 54.30 156 GLY A CA 1
ATOM 1003 C C . GLY A 1 156 ? 10.946 17.371 -15.078 1.00 53.87 156 GLY A C 1
ATOM 1004 O O . GLY A 1 156 ? 11.480 16.323 -14.707 1.00 54.14 156 GLY A O 1
ATOM 1005 N N . THR A 1 157 ? 11.283 17.963 -16.225 1.00 52.63 157 THR A N 1
ATOM 1006 C CA . THR A 1 157 ? 12.536 17.595 -16.897 1.00 51.37 157 THR A CA 1
ATOM 1007 C C . THR A 1 157 ? 13.660 18.396 -16.235 1.00 50.64 157 THR A C 1
ATOM 1008 O O . THR A 1 157 ? 13.448 19.560 -15.868 1.00 50.83 157 THR A O 1
ATOM 1012 N N . PHE A 1 158 ? 14.838 17.787 -16.085 1.00 47.87 158 PHE A N 1
ATOM 1013 C CA . PHE A 1 158 ? 16.015 18.538 -15.719 1.00 45.78 158 PHE A CA 1
ATOM 1014 C C . PHE A 1 158 ? 16.106 19.855 -16.536 1.00 45.53 158 PHE A C 1
ATOM 1015 O O . PHE A 1 158 ? 16.486 20.900 -16.027 1.00 44.93 158 PHE A O 1
ATOM 1023 N N . GLN A 1 159 ? 15.702 19.801 -17.794 1.00 45.50 159 GLN A N 1
ATOM 1024 C CA . GLN A 1 159 ? 15.871 20.939 -18.712 1.00 45.70 159 GLN A CA 1
ATOM 1025 C C . GLN A 1 159 ? 14.953 22.098 -18.355 1.00 44.39 159 GLN A C 1
ATOM 1026 O O . GLN A 1 159 ? 15.310 23.243 -18.566 1.00 43.85 159 GLN A O 1
ATOM 1032 N N . GLU A 1 160 ? 13.753 21.803 -17.836 1.00 44.57 160 GLU A N 1
ATOM 1033 C CA . GLU A 1 160 ? 12.816 22.876 -17.449 1.00 42.47 160 GLU A CA 1
ATOM 1034 C C . GLU A 1 160 ? 13.278 23.424 -16.127 1.00 40.09 160 GLU A C 1
ATOM 1035 O O . GLU A 1 160 ? 13.333 24.617 -15.907 1.00 39.67 160 GLU A O 1
ATOM 1041 N N . PHE A 1 161 ? 13.667 22.540 -15.258 1.00 37.62 161 PHE A N 1
ATOM 1042 C CA . PHE A 1 161 ? 14.277 22.964 -14.026 1.00 36.09 161 PHE A CA 1
ATOM 1043 C C . PHE A 1 161 ? 15.495 23.917 -14.157 1.00 35.55 161 PHE A C 1
ATOM 1044 O O . PHE A 1 161 ? 15.577 24.990 -13.487 1.00 34.15 161 PHE A O 1
ATOM 1052 N N . CYS A 1 162 ? 16.429 23.519 -15.014 1.00 33.34 162 CYS A N 1
ATOM 1053 C CA . CYS A 1 162 ? 17.526 24.347 -15.364 1.00 34.32 162 CYS A CA 1
ATOM 1054 C C . CYS A 1 162 ? 17.033 25.688 -15.944 1.00 33.75 162 CYS A C 1
ATOM 1055 O O . CYS A 1 162 ? 17.555 26.755 -15.621 1.00 33.82 162 CYS A O 1
ATOM 1058 N N . ARG A 1 163 ? 15.968 25.664 -16.720 1.00 32.81 163 ARG A N 1
ATOM 1059 C CA . ARG A 1 163 ? 15.480 26.904 -17.301 1.00 35.11 163 ARG A CA 1
ATOM 1060 C C . ARG A 1 163 ? 14.862 27.811 -16.258 1.00 31.54 163 ARG A C 1
ATOM 1061 O O . ARG A 1 163 ? 14.994 29.015 -16.348 1.00 30.72 163 ARG A O 1
ATOM 1069 N N . ARG A 1 164 ? 14.138 27.214 -15.312 1.00 29.83 164 ARG A N 1
ATOM 1070 C CA . ARG A 1 164 ? 13.566 27.925 -14.193 1.00 29.30 164 ARG A CA 1
ATOM 1071 C C . ARG A 1 164 ? 14.681 28.505 -13.340 1.00 28.20 164 ARG A C 1
ATOM 1072 O O . ARG A 1 164 ? 14.612 29.612 -12.917 1.00 29.49 164 ARG A O 1
ATOM 1080 N N . PHE A 1 165 ? 15.745 27.748 -13.135 1.00 28.18 165 PHE A N 1
ATOM 1081 C CA . PHE A 1 165 ? 16.919 28.251 -12.463 1.00 27.13 165 PHE A CA 1
ATOM 1082 C C . PHE A 1 165 ? 17.517 29.474 -13.176 1.00 28.26 165 PHE A C 1
ATOM 1083 O O . PHE A 1 165 ? 17.760 30.499 -12.537 1.00 27.11 165 PHE A O 1
ATOM 1091 N N . MET A 1 166 ? 17.756 29.358 -14.482 1.00 28.77 166 MET A N 1
ATOM 1092 C CA . MET A 1 166 ? 18.339 30.451 -15.271 1.00 30.95 166 MET A CA 1
ATOM 1093 C C . MET A 1 166 ? 17.479 31.707 -15.312 1.00 31.90 166 MET A C 1
ATOM 1094 O O . MET A 1 166 ? 17.989 32.840 -15.318 1.00 31.54 166 MET A O 1
ATOM 1099 N N . ASN A 1 167 ? 16.158 31.505 -15.290 1.00 34.13 167 ASN A N 1
ATOM 1100 C CA . ASN A 1 167 ? 15.185 32.614 -15.317 1.00 35.20 167 ASN A CA 1
ATOM 1101 C C . ASN A 1 167 ? 14.714 33.062 -13.938 1.00 34.32 167 ASN A C 1
ATOM 1102 O O . ASN A 1 167 ? 13.696 33.749 -13.835 1.00 32.16 167 ASN A O 1
ATOM 1107 N N . ASP A 1 168 ? 15.419 32.618 -12.891 1.00 33.79 168 ASP A N 1
ATOM 1108 C CA . ASP A 1 168 ? 15.262 33.153 -11.517 1.00 34.46 168 ASP A CA 1
ATOM 1109 C C . ASP A 1 168 ? 13.863 32.903 -10.907 1.00 34.28 168 ASP A C 1
ATOM 1110 O O . ASP A 1 168 ? 13.316 33.705 -10.092 1.00 33.97 168 ASP A O 1
ATOM 1115 N N . LYS A 1 169 ? 13.374 31.708 -11.235 1.00 32.92 169 LYS A N 1
ATOM 1116 C CA . LYS A 1 169 ? 12.047 31.258 -10.928 1.00 31.98 169 LYS A CA 1
ATOM 1117 C C . LYS A 1 169 ? 11.903 30.341 -9.713 1.00 31.37 169 LYS A C 1
ATOM 1118 O O . LYS A 1 169 ? 10.793 29.930 -9.443 1.00 30.95 169 LYS A O 1
ATOM 1124 N N . LEU A 1 170 ? 13.001 29.953 -9.060 1.00 30.22 170 LEU A N 1
ATOM 1125 C CA . LEU A 1 170 ? 12.958 29.019 -7.916 1.00 29.79 170 LEU A CA 1
ATOM 1126 C C . LEU A 1 170 ? 12.650 29.760 -6.584 1.00 28.71 170 LEU A C 1
ATOM 1127 O O . LEU A 1 170 ? 12.866 30.972 -6.501 1.00 28.60 170 LEU A O 1
ATOM 1132 N N . GLY A 1 171 ? 12.157 29.031 -5.565 1.00 29.21 171 GLY A N 1
ATOM 1133 C CA . GLY A 1 171 ? 11.887 29.596 -4.232 1.00 27.05 171 GLY A CA 1
ATOM 1134 C C . GLY A 1 171 ? 13.232 30.116 -3.744 1.00 28.43 171 GLY A C 1
ATOM 1135 O O . GLY A 1 171 ? 14.300 29.443 -3.967 1.00 28.06 171 GLY A O 1
ATOM 1136 N N . TYR A 1 172 ? 13.230 31.328 -3.172 1.00 26.84 172 TYR A N 1
ATOM 1137 C CA . TYR A 1 172 ? 14.440 31.957 -2.580 1.00 25.47 172 TYR A CA 1
ATOM 1138 C C . TYR A 1 172 ? 15.221 32.752 -3.575 1.00 26.52 172 TYR A C 1
ATOM 1139 O O . TYR A 1 172 ? 16.232 33.367 -3.234 1.00 26.31 172 TYR A O 1
ATOM 1148 N N . GLY A 1 173 ? 14.783 32.708 -4.818 1.00 27.22 173 GLY A N 1
ATOM 1149 C CA . GLY A 1 173 ? 15.137 33.812 -5.697 1.00 27.74 173 GLY A CA 1
ATOM 1150 C C . GLY A 1 173 ? 16.271 33.452 -6.591 1.00 26.38 173 GLY A C 1
ATOM 1151 O O . GLY A 1 173 ? 16.649 32.255 -6.750 1.00 26.55 173 GLY A O 1
ATOM 1152 N N . SER A 1 174 ? 16.787 34.497 -7.207 1.00 24.26 174 SER A N 1
ATOM 1153 C CA . SER A 1 174 ? 17.928 34.369 -8.082 1.00 22.74 174 SER A CA 1
ATOM 1154 C C . SER A 1 174 ? 19.095 33.851 -7.262 1.00 20.05 174 SER A C 1
ATOM 1155 O O . SER A 1 174 ? 19.430 34.425 -6.218 1.00 18.23 174 SER A O 1
ATOM 1158 N N . TRP A 1 175 ? 19.736 32.842 -7.819 1.00 19.18 175 TRP A N 1
ATOM 1159 C CA . TRP A 1 175 ? 20.881 32.270 -7.254 1.00 20.30 175 TRP A CA 1
ATOM 1160 C C . TRP A 1 175 ? 21.997 33.269 -7.355 1.00 21.89 175 TRP A C 1
ATOM 1161 O O . TRP A 1 175 ? 22.845 33.333 -6.448 1.00 23.24 175 TRP A O 1
ATOM 1172 N N . PHE A 1 176 ? 22.038 33.995 -8.477 1.00 22.83 176 PHE A N 1
ATOM 1173 C CA . PHE A 1 176 ? 23.131 34.913 -8.797 1.00 22.67 176 PHE A CA 1
ATOM 1174 C C . PHE A 1 176 ? 23.044 36.012 -7.797 1.00 23.07 176 PHE A C 1
ATOM 1175 O O . PHE A 1 176 ? 24.016 36.405 -7.202 1.00 22.54 176 PHE A O 1
ATOM 1183 N N . GLU A 1 177 ? 21.840 36.495 -7.540 1.00 23.89 177 GLU A N 1
ATOM 1184 C CA . GLU A 1 177 ? 21.709 37.408 -6.396 1.00 26.22 177 GLU A CA 1
ATOM 1185 C C . GLU A 1 177 ? 22.036 36.879 -4.994 1.00 23.26 177 GLU A C 1
ATOM 1186 O O . GLU A 1 177 ? 22.552 37.603 -4.188 1.00 22.41 177 GLU A O 1
ATOM 1192 N N . HIS A 1 178 ? 21.686 35.633 -4.687 1.00 22.12 178 HIS A N 1
ATOM 1193 C CA . HIS A 1 178 ? 21.827 35.069 -3.328 1.00 21.78 178 HIS A CA 1
ATOM 1194 C C . HIS A 1 178 ? 23.349 35.000 -3.030 1.00 24.13 178 HIS A C 1
ATOM 1195 O O . HIS A 1 178 ? 23.843 35.480 -1.988 1.00 23.74 178 HIS A O 1
ATOM 1202 N N . VAL A 1 179 ? 24.087 34.408 -3.970 1.00 23.24 179 VAL A N 1
ATOM 1203 C CA . VAL A 1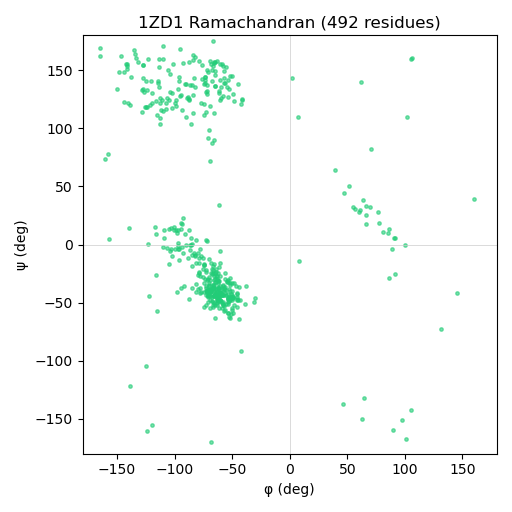 179 ? 25.530 34.188 -3.813 1.00 24.87 179 VAL A CA 1
ATOM 1204 C C . VAL A 1 179 ? 26.321 35.528 -3.816 1.00 24.94 179 VAL A C 1
ATOM 1205 O O . VAL A 1 179 ? 27.156 35.768 -2.951 1.00 24.31 179 VAL A O 1
ATOM 1209 N N . GLN A 1 180 ? 26.045 36.397 -4.785 1.00 25.06 180 GLN A N 1
ATOM 1210 C CA . GLN A 1 180 ? 26.768 37.675 -4.877 1.00 26.33 180 GLN A CA 1
ATOM 1211 C C . GLN A 1 180 ? 26.621 38.556 -3.623 1.00 26.83 180 GLN A C 1
ATOM 1212 O O . GLN A 1 180 ? 27.612 39.245 -3.282 1.00 24.90 180 GLN A O 1
ATOM 1218 N N . GLU A 1 181 ? 25.401 38.583 -2.989 1.00 25.69 181 GLU A N 1
ATOM 1219 C CA . GLU A 1 181 ? 25.228 39.314 -1.709 1.00 26.49 181 GLU A CA 1
ATOM 1220 C C . GLU A 1 181 ? 26.103 38.819 -0.524 1.00 25.52 181 GLU A C 1
ATOM 1221 O O . GLU A 1 181 ? 26.702 39.634 0.181 1.00 25.99 181 GLU A O 1
ATOM 1227 N N . PHE A 1 182 ? 26.240 37.496 -0.354 1.00 23.69 182 PHE A N 1
ATOM 1228 C CA . PHE A 1 182 ? 27.097 36.948 0.664 1.00 21.23 182 PHE A CA 1
ATOM 1229 C C . PHE A 1 182 ? 28.598 37.145 0.279 1.00 23.14 182 PHE A C 1
ATOM 1230 O O . PHE A 1 182 ? 29.413 37.376 1.154 1.00 22.68 182 PHE A O 1
ATOM 1238 N N . TRP A 1 183 ? 28.955 37.052 -1.020 1.00 23.50 183 TRP A N 1
ATOM 1239 C CA . TRP A 1 183 ? 30.314 37.317 -1.469 1.00 24.63 183 TRP A CA 1
ATOM 1240 C C . TRP A 1 183 ? 30.677 38.765 -1.138 1.00 25.36 183 TRP A C 1
ATOM 1241 O O . TRP A 1 183 ? 31.780 39.024 -0.739 1.00 25.58 183 TRP A O 1
ATOM 1252 N N . GLU A 1 184 ? 29.781 39.705 -1.388 1.00 26.00 184 GLU A N 1
ATOM 1253 C CA . GLU A 1 184 ? 30.062 41.098 -1.097 1.00 29.33 184 GLU A CA 1
ATOM 1254 C C . GLU A 1 184 ? 30.340 41.379 0.378 1.00 29.17 184 GLU A C 1
ATOM 1255 O O . GLU A 1 184 ? 30.850 42.422 0.718 1.00 31.72 184 GLU A O 1
ATOM 1261 N N . HIS A 1 185 ? 29.986 40.445 1.261 1.00 29.22 185 HIS A N 1
ATOM 1262 C CA . HIS A 1 185 ? 30.032 40.625 2.709 1.00 27.11 185 HIS A CA 1
ATOM 1263 C C . HIS A 1 185 ? 30.996 39.673 3.266 1.00 27.73 185 HIS A C 1
ATOM 1264 O O . HIS A 1 185 ? 30.965 39.417 4.472 1.00 28.90 185 HIS A O 1
ATOM 1271 N N . ARG A 1 186 ? 31.839 39.092 2.431 1.00 26.41 186 ARG A N 1
ATOM 1272 C CA . ARG A 1 186 ? 32.724 38.047 2.940 1.00 29.28 186 ARG A CA 1
ATOM 1273 C C . ARG A 1 186 ? 33.863 38.594 3.785 1.00 30.16 186 ARG A C 1
ATOM 1274 O O . ARG A 1 186 ? 34.502 37.835 4.534 1.00 30.36 186 ARG A O 1
ATOM 1282 N N . MET A 1 187 ? 34.112 39.905 3.678 1.00 32.10 187 MET A N 1
ATOM 1283 C CA . MET A 1 187 ? 35.167 40.518 4.481 1.00 34.81 187 MET A CA 1
ATOM 1284 C C . MET A 1 187 ? 34.658 40.980 5.848 1.00 33.68 187 MET A C 1
ATOM 1285 O O . MET A 1 187 ? 35.441 41.342 6.684 1.00 33.37 187 MET A O 1
ATOM 1290 N N . ASP A 1 188 ? 33.328 40.995 6.043 1.00 33.53 188 ASP A N 1
ATOM 1291 C CA . ASP A 1 188 ? 32.695 41.319 7.339 1.00 30.84 188 ASP A CA 1
ATOM 1292 C C . ASP A 1 188 ? 33.239 40.367 8.363 1.00 30.44 188 ASP A C 1
ATOM 1293 O O . ASP A 1 188 ? 33.507 39.199 8.065 1.00 30.61 188 ASP A O 1
ATOM 1298 N N . SER A 1 189 ? 33.326 40.832 9.594 1.00 29.76 189 SER A N 1
ATOM 1299 C CA . SER A 1 189 ? 33.901 40.068 10.657 1.00 30.31 189 SER A CA 1
ATOM 1300 C C . SER A 1 189 ? 33.057 38.852 11.194 1.00 29.69 189 SER A C 1
ATOM 1301 O O . SER A 1 189 ? 33.635 37.924 11.752 1.00 29.84 189 SER A O 1
ATOM 1304 N N . ASN A 1 190 ? 31.723 38.861 11.021 1.00 26.55 190 ASN A N 1
ATOM 1305 C CA . ASN A 1 190 ? 30.887 37.724 11.410 1.00 24.90 190 ASN A CA 1
ATOM 1306 C C . ASN A 1 190 ? 30.444 36.852 10.159 1.00 23.96 190 ASN A C 1
ATOM 1307 O O . ASN A 1 190 ? 29.467 36.138 10.225 1.00 22.50 190 ASN A O 1
ATOM 1312 N N . VAL A 1 191 ? 31.099 37.061 9.009 1.00 23.28 191 VAL A N 1
ATOM 1313 C CA . VAL A 1 191 ? 30.826 36.326 7.801 1.00 24.49 191 VAL A CA 1
ATOM 1314 C C . VAL A 1 191 ? 32.035 35.543 7.296 1.00 25.42 191 VAL A C 1
ATOM 1315 O O . VAL A 1 191 ? 33.083 36.137 7.021 1.00 25.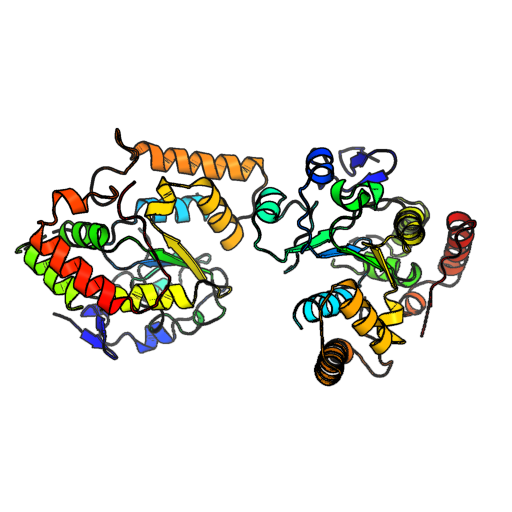48 191 VAL A O 1
ATOM 1319 N N . LEU A 1 192 ? 31.864 34.214 7.166 1.00 26.65 192 LEU A N 1
ATOM 1320 C CA . LEU A 1 192 ? 32.806 33.322 6.431 1.00 24.73 192 LEU A CA 1
ATOM 1321 C C . LEU A 1 192 ? 32.118 32.684 5.153 1.00 23.66 192 LEU A C 1
ATOM 1322 O O . LEU A 1 192 ? 31.272 31.820 5.282 1.00 21.60 192 LEU A O 1
ATOM 1327 N N . PHE A 1 193 ? 32.553 33.086 3.952 1.00 22.90 193 PHE A N 1
ATOM 1328 C CA . PHE A 1 193 ? 32.015 32.653 2.685 1.00 23.35 193 PHE A CA 1
ATOM 1329 C C . PHE A 1 193 ? 32.848 31.441 2.361 1.00 24.44 193 PHE A C 1
ATOM 1330 O O . PHE A 1 193 ? 33.982 31.568 2.099 1.00 26.73 193 PHE A O 1
ATOM 1338 N N . LEU A 1 194 ? 32.282 30.252 2.405 1.00 24.14 194 LEU A N 1
ATOM 1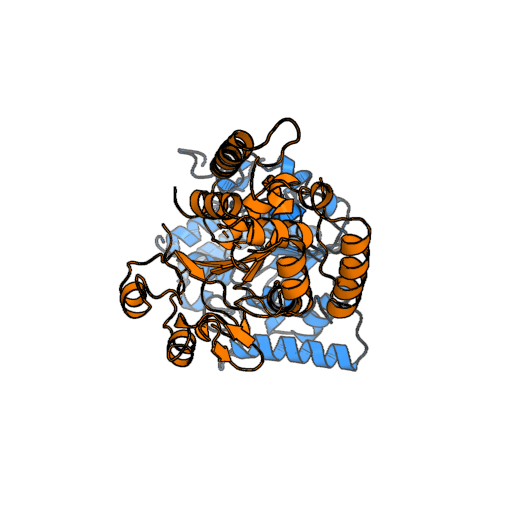339 C CA . LEU A 1 194 ? 33.001 29.054 1.968 1.00 23.32 194 LEU A CA 1
ATOM 1340 C C . LEU A 1 194 ? 32.494 28.554 0.627 1.00 22.33 194 LEU A C 1
ATOM 1341 O O . LEU A 1 194 ? 31.349 28.762 0.293 1.00 22.44 194 LEU A O 1
ATOM 1346 N N . LYS A 1 195 ? 33.378 27.930 -0.144 1.00 22.04 195 LYS A N 1
ATOM 1347 C CA . LYS A 1 195 ? 33.005 27.247 -1.383 1.00 20.87 195 LYS A CA 1
ATOM 1348 C C . LYS A 1 195 ? 33.063 25.740 -1.169 1.00 22.00 195 LYS A C 1
ATOM 1349 O O . LYS A 1 195 ? 34.122 25.223 -0.800 1.00 19.84 195 LYS A O 1
ATOM 1355 N N . TYR A 1 196 ? 31.945 25.063 -1.476 1.00 21.38 196 TYR A N 1
ATOM 1356 C CA . TYR A 1 196 ? 31.827 23.604 -1.308 1.00 22.50 196 TYR A CA 1
ATOM 1357 C C . TYR A 1 196 ? 33.071 22.852 -1.868 1.00 22.41 196 TYR A C 1
ATOM 1358 O O . TYR A 1 196 ? 33.678 22.018 -1.163 1.00 22.64 196 TYR A O 1
ATOM 1367 N N . GLU A 1 197 ? 33.525 23.233 -3.069 1.00 23.07 197 GLU A N 1
ATOM 1368 C CA . GLU A 1 197 ? 34.599 22.489 -3.762 1.00 22.62 197 GLU A CA 1
ATOM 1369 C C . GLU A 1 197 ? 35.911 22.579 -3.025 1.00 24.35 197 GLU A C 1
ATOM 1370 O O . GLU A 1 197 ? 36.746 21.673 -3.159 1.00 24.37 197 GLU A O 1
ATOM 1376 N N . ASP A 1 198 ? 36.118 23.668 -2.260 1.00 23.14 198 ASP A N 1
ATOM 1377 C CA . ASP A 1 198 ? 37.388 23.823 -1.499 1.00 25.13 198 ASP A CA 1
ATOM 1378 C C . ASP A 1 198 ? 37.512 22.788 -0.356 1.00 25.57 198 ASP A C 1
ATOM 1379 O O . ASP A 1 198 ? 38.646 22.464 0.067 1.00 26.66 198 ASP A O 1
ATOM 1384 N N . MET A 1 199 ? 36.379 22.284 0.113 1.00 22.32 199 MET A N 1
ATOM 1385 C CA . MET A 1 199 ? 36.403 21.227 1.134 1.00 27.26 199 MET A CA 1
ATOM 1386 C C . MET A 1 199 ? 37.052 19.919 0.621 1.00 26.43 199 MET A C 1
ATOM 1387 O O . MET A 1 199 ? 37.582 19.175 1.388 1.00 26.06 199 MET A O 1
ATOM 1392 N N . HIS A 1 200 ? 36.976 19.696 -0.687 1.00 27.76 200 HIS A N 1
ATOM 1393 C CA . HIS A 1 200 ? 37.609 18.607 -1.355 1.00 28.43 200 HIS A CA 1
ATOM 1394 C C . HIS A 1 200 ? 39.003 18.953 -1.878 1.00 30.65 200 HIS A C 1
ATOM 1395 O O . HIS A 1 200 ? 39.852 18.078 -1.888 1.00 32.37 200 HIS A O 1
ATOM 1402 N N . ARG A 1 201 ? 39.249 20.177 -2.347 1.00 31.73 201 ARG A N 1
ATOM 1403 C CA . ARG A 1 201 ? 40.616 20.505 -2.741 1.00 33.55 201 ARG A CA 1
ATOM 1404 C C . ARG A 1 201 ? 41.560 20.811 -1.600 1.00 32.42 201 ARG A C 1
ATOM 1405 O O . ARG A 1 201 ? 42.751 20.622 -1.735 1.00 34.02 201 ARG A O 1
ATOM 1413 N N . ASP A 1 202 ? 41.049 21.281 -0.485 1.00 31.83 202 ASP A N 1
ATOM 1414 C CA . ASP A 1 202 ? 41.919 21.672 0.620 1.00 30.82 202 ASP A CA 1
ATOM 1415 C C . ASP A 1 202 ? 41.194 21.747 1.953 1.00 29.93 202 ASP A C 1
ATOM 1416 O O . ASP A 1 202 ? 40.932 22.858 2.498 1.00 30.56 202 ASP A O 1
ATOM 1421 N N . LEU A 1 203 ? 40.882 20.577 2.480 1.00 29.22 203 LEU A N 1
ATOM 1422 C CA . LEU A 1 203 ? 40.180 20.437 3.747 1.00 29.98 203 LEU A CA 1
ATOM 1423 C C . LEU A 1 203 ? 40.967 21.030 4.911 1.00 30.83 203 LEU A C 1
ATOM 1424 O O . LEU A 1 203 ? 40.365 21.433 5.931 1.00 29.79 203 LEU A O 1
ATOM 1429 N N . VAL A 1 204 ? 42.299 20.981 4.802 1.00 32.01 204 VAL A N 1
ATOM 1430 C CA . VAL A 1 204 ? 43.173 21.380 5.920 1.00 33.02 204 VAL A CA 1
ATOM 1431 C C . VAL A 1 204 ? 43.047 22.881 6.200 1.00 33.02 204 VAL A C 1
ATOM 1432 O O . VAL A 1 204 ? 42.799 23.267 7.331 1.00 33.80 204 VAL A O 1
ATOM 1436 N N . THR A 1 205 ? 43.238 23.697 5.174 1.00 31.91 205 THR A N 1
ATOM 1437 C CA . THR A 1 205 ? 43.040 25.136 5.264 1.00 31.81 205 THR A CA 1
ATOM 1438 C C . THR A 1 205 ? 41.656 25.413 5.800 1.00 30.95 205 THR A C 1
ATOM 1439 O O . THR A 1 205 ? 41.483 26.166 6.760 1.00 32.71 205 THR A O 1
ATOM 1443 N N . MET A 1 206 ? 40.678 24.715 5.237 1.00 30.18 206 MET A N 1
ATOM 1444 C CA . MET A 1 206 ? 39.304 24.948 5.549 1.00 26.42 206 MET A CA 1
ATOM 1445 C C . MET A 1 206 ? 38.991 24.702 7.004 1.00 25.99 206 MET A C 1
ATOM 1446 O O . MET A 1 206 ? 38.415 25.550 7.627 1.00 25.81 206 MET A O 1
ATOM 1451 N N . VAL A 1 207 ? 39.310 23.533 7.529 1.00 26.00 207 VAL A N 1
ATOM 1452 C CA . VAL A 1 207 ? 39.038 23.222 8.901 1.00 26.90 207 VAL A CA 1
ATOM 1453 C C . VAL A 1 207 ? 39.625 24.261 9.915 1.00 28.41 207 VAL A C 1
ATOM 1454 O O . VAL A 1 207 ? 39.024 24.499 10.963 1.00 28.06 207 VAL A O 1
ATOM 1458 N N . GLU A 1 208 ? 40.770 24.872 9.595 1.00 28.84 208 GLU A N 1
ATOM 1459 C CA . GLU A 1 208 ? 41.408 25.756 10.526 1.00 31.14 208 GLU A CA 1
ATOM 1460 C C . GLU A 1 208 ? 40.781 27.129 10.373 1.00 30.75 208 GLU A C 1
ATOM 1461 O O . GLU A 1 208 ? 40.636 27.901 11.335 1.00 29.64 208 GLU A O 1
ATOM 1467 N N . GLN A 1 209 ? 40.485 27.454 9.114 1.00 31.09 209 GLN A N 1
ATOM 1468 C CA . GLN A 1 209 ? 39.731 28.645 8.809 1.00 31.02 209 GLN A CA 1
ATOM 1469 C C . GLN A 1 209 ? 38.458 28.638 9.644 1.00 29.92 209 GLN A C 1
ATOM 1470 O O . GLN A 1 209 ? 38.099 29.642 10.207 1.00 30.88 209 GLN A O 1
ATOM 1476 N N . LEU A 1 210 ? 37.827 27.490 9.809 1.00 29.32 210 LEU A N 1
ATOM 1477 C CA . LEU A 1 210 ? 36.575 27.380 10.581 1.00 29.45 210 LEU A CA 1
ATOM 1478 C C . LEU A 1 210 ? 36.762 27.415 12.082 1.00 29.46 210 LEU A C 1
ATOM 1479 O O . LEU A 1 210 ? 35.930 27.937 12.829 1.00 29.82 210 LEU A O 1
ATOM 1484 N N . ALA A 1 211 ? 37.803 26.719 12.527 1.00 29.32 211 ALA A N 1
ATOM 1485 C CA . ALA A 1 211 ? 38.235 26.699 13.899 1.00 28.17 211 ALA A CA 1
ATOM 1486 C C . ALA A 1 211 ? 38.480 28.141 14.283 1.00 27.38 211 ALA A C 1
ATOM 1487 O O . ALA A 1 211 ? 37.842 28.601 15.179 1.00 28.81 211 ALA A O 1
ATOM 1489 N N . ARG A 1 212 ? 39.334 28.888 13.584 1.00 28.91 212 ARG A N 1
ATOM 1490 C CA . ARG A 1 212 ? 39.584 30.286 13.939 1.00 28.86 212 ARG A CA 1
ATOM 1491 C C . ARG A 1 212 ? 38.319 31.139 13.855 1.00 31.28 212 ARG A C 1
ATOM 1492 O O . ARG A 1 212 ? 38.059 31.930 14.753 1.00 33.40 212 ARG A O 1
ATOM 1500 N N . PHE A 1 213 ? 37.560 31.054 12.769 1.00 31.02 213 PHE A N 1
ATOM 1501 C CA . PHE A 1 213 ? 36.320 31.843 12.662 1.00 30.41 213 PHE A CA 1
ATOM 1502 C C . PHE A 1 213 ? 35.392 31.675 13.846 1.00 30.60 213 PHE A C 1
ATOM 1503 O O . PHE A 1 213 ? 34.866 32.670 14.400 1.00 32.21 213 PHE A O 1
ATOM 1511 N N . LEU A 1 214 ? 35.184 30.426 14.215 1.00 30.20 214 LEU A N 1
ATOM 1512 C CA . LEU A 1 214 ? 34.297 30.031 15.303 1.00 31.45 214 LEU A CA 1
ATOM 1513 C C . LEU A 1 214 ? 34.894 30.137 16.774 1.00 32.71 214 LEU A C 1
ATOM 1514 O O . LEU A 1 214 ? 34.211 29.780 17.762 1.00 31.09 214 LEU A O 1
ATOM 1519 N N . GLY A 1 215 ? 36.130 30.662 16.911 1.00 33.49 215 GLY A N 1
ATOM 1520 C CA . GLY A 1 215 ? 36.819 30.695 18.246 1.00 34.71 215 GLY A CA 1
ATOM 1521 C C . GLY A 1 215 ? 36.922 29.319 18.935 1.00 36.21 215 GLY A C 1
ATOM 1522 O O . GLY A 1 215 ? 36.865 29.196 20.159 1.00 36.04 215 GLY A O 1
ATOM 1523 N N . VAL A 1 216 ? 37.047 28.249 18.150 1.00 37.84 216 VAL A N 1
ATOM 1524 C CA . VAL A 1 216 ? 37.310 26.924 18.728 1.00 38.00 216 VAL A CA 1
ATOM 1525 C C . VAL A 1 216 ? 38.822 26.833 18.899 1.00 39.72 216 VAL A C 1
ATOM 1526 O O . VAL A 1 216 ? 39.554 26.652 17.919 1.00 41.38 216 VAL A O 1
ATOM 1530 N N . SER A 1 217 ? 39.296 26.987 20.134 1.00 41.15 217 SER A N 1
ATOM 1531 C CA . SER A 1 217 ? 40.762 27.042 20.393 1.00 42.72 217 SER A CA 1
ATOM 1532 C C . SER A 1 217 ? 41.410 25.663 20.611 1.00 40.81 217 SER A C 1
ATOM 1533 O O . SER A 1 217 ? 40.995 24.879 21.427 1.00 40.36 217 SER A O 1
ATOM 1536 N N . CYS A 1 218 ? 42.415 25.373 19.815 1.00 41.12 218 CYS A N 1
ATOM 1537 C CA . CYS A 1 218 ? 43.062 24.064 19.853 1.00 40.27 218 CYS A CA 1
ATOM 1538 C C . CYS A 1 218 ? 44.533 24.331 20.014 1.00 39.51 218 CYS A C 1
ATOM 1539 O O . CYS A 1 218 ? 45.019 25.265 19.375 1.00 37.45 218 CYS A O 1
ATOM 1542 N N . ASP A 1 219 ? 45.239 23.483 20.791 1.00 39.11 219 ASP A N 1
ATOM 1543 C CA . ASP A 1 219 ? 46.695 23.331 20.574 1.00 40.49 219 ASP A CA 1
ATOM 1544 C C . ASP A 1 219 ? 47.009 22.664 19.203 1.00 41.87 219 ASP A C 1
ATOM 1545 O O . ASP A 1 219 ? 46.081 22.281 18.482 1.00 42.29 219 ASP A O 1
ATOM 1550 N N . LYS A 1 220 ? 48.292 22.557 18.818 1.00 42.65 220 LYS A N 1
ATOM 1551 C CA . LYS A 1 220 ? 48.650 21.887 17.548 1.00 44.08 220 LYS A CA 1
ATOM 1552 C C . LYS A 1 220 ? 47.961 20.544 17.386 1.00 43.59 220 LYS A C 1
ATOM 1553 O O . LYS A 1 220 ? 47.312 20.338 16.380 1.00 45.06 220 LYS A O 1
ATOM 1559 N N . ALA A 1 221 ? 48.076 19.685 18.397 1.00 42.55 221 ALA A N 1
ATOM 1560 C CA . ALA A 1 221 ? 47.657 18.298 18.359 1.00 42.12 221 ALA A CA 1
ATOM 1561 C C . ALA A 1 221 ? 46.167 18.165 18.234 1.00 42.42 221 ALA A C 1
ATOM 1562 O O . ALA A 1 221 ? 45.669 17.235 17.556 1.00 43.70 221 ALA A O 1
ATOM 1564 N N . GLN A 1 222 ? 45.443 19.057 18.914 1.00 40.43 222 GLN A N 1
ATOM 1565 C CA . GLN A 1 222 ? 44.001 19.049 18.861 1.00 38.64 222 GLN A CA 1
ATOM 1566 C C . GLN A 1 222 ? 43.528 19.499 17.491 1.00 37.55 222 GLN A C 1
ATOM 1567 O O . GLN A 1 222 ? 42.570 18.952 17.015 1.00 35.86 222 GLN A O 1
ATOM 1573 N N . LEU A 1 223 ? 44.235 20.448 16.852 1.00 36.24 223 LEU A N 1
ATOM 1574 C CA . LEU A 1 223 ? 43.859 20.844 15.530 1.00 36.18 223 LEU A CA 1
ATOM 1575 C C . LEU A 1 223 ? 44.143 19.679 14.529 1.00 36.93 223 LEU A C 1
ATOM 1576 O O . LEU A 1 223 ? 43.339 19.405 13.633 1.00 36.99 223 LEU A O 1
ATOM 1581 N N . GLU A 1 224 ? 45.276 19.004 14.694 1.00 37.27 224 GLU A N 1
ATOM 1582 C CA . GLU A 1 224 ? 45.633 17.888 13.801 1.00 36.70 224 GLU A CA 1
ATOM 1583 C C . GLU A 1 224 ? 44.598 16.807 13.943 1.00 36.14 224 GLU A C 1
ATOM 1584 O O . GLU A 1 224 ? 44.053 16.347 12.932 1.00 37.01 224 GLU A O 1
ATOM 1590 N N . ALA A 1 225 ? 44.277 16.450 15.175 1.00 35.16 225 ALA A N 1
ATOM 1591 C CA . ALA A 1 225 ? 43.222 15.474 15.475 1.00 33.87 225 ALA A CA 1
ATOM 1592 C C . ALA A 1 225 ? 41.888 15.868 14.942 1.00 33.96 225 ALA A C 1
ATOM 1593 O O . ALA A 1 225 ? 41.188 15.037 14.457 1.00 35.30 225 ALA A O 1
ATOM 1595 N N . LEU A 1 226 ? 41.489 17.124 15.084 1.00 34.18 226 LEU A N 1
ATOM 1596 C CA . LEU A 1 226 ? 40.120 17.509 14.693 1.00 32.40 226 LEU A CA 1
ATOM 1597 C C . LEU A 1 226 ? 39.999 17.461 13.141 1.00 29.94 226 LEU A C 1
ATOM 1598 O O . LEU A 1 226 ? 38.963 17.126 12.603 1.00 28.94 226 LEU A O 1
ATOM 1603 N N . THR A 1 227 ? 41.044 17.892 12.481 1.00 29.43 227 THR A N 1
ATOM 1604 C CA . THR A 1 227 ? 41.186 17.870 11.026 1.00 30.93 227 THR A CA 1
ATOM 1605 C C . THR A 1 227 ? 41.101 16.418 10.458 1.00 33.25 227 THR A C 1
ATOM 1606 O O . THR A 1 227 ? 40.414 16.135 9.421 1.00 32.70 227 THR A O 1
ATOM 1610 N N . GLU A 1 228 ? 41.755 15.501 11.180 1.00 33.45 228 GLU A N 1
ATOM 1611 C CA . GLU A 1 228 ? 41.754 14.123 10.837 1.00 34.59 228 GLU A CA 1
ATOM 1612 C C . GLU A 1 228 ? 40.364 13.542 11.045 1.00 35.33 228 GLU A C 1
ATOM 1613 O O . GLU A 1 228 ? 39.904 12.784 10.163 1.00 35.02 228 GLU A O 1
ATOM 1619 N N . HIS A 1 229 ? 39.635 13.940 12.103 1.00 33.91 229 HIS A N 1
ATOM 1620 C CA . HIS A 1 229 ? 38.195 13.570 12.182 1.00 35.73 229 HIS A CA 1
ATOM 1621 C C . HIS A 1 229 ? 37.304 14.094 11.037 1.00 33.60 229 HIS A C 1
ATOM 1622 O O . HIS A 1 229 ? 36.460 13.359 10.530 1.00 32.35 229 HIS A O 1
ATOM 1629 N N . CYS A 1 230 ? 37.516 15.347 10.631 1.00 33.31 230 CYS A N 1
ATOM 1630 C CA . CYS A 1 230 ? 36.825 15.949 9.484 1.00 32.17 230 CYS A CA 1
ATOM 1631 C C . CYS A 1 230 ? 37.193 15.165 8.205 1.00 32.41 230 CYS A C 1
ATOM 1632 O O . CYS A 1 230 ? 36.305 14.805 7.431 1.00 29.47 230 CYS A O 1
ATOM 1635 N N . HIS A 1 231 ? 38.491 14.867 8.045 1.00 32.81 231 HIS A N 1
ATOM 1636 C CA . HIS A 1 231 ? 38.961 14.094 6.921 1.00 34.72 231 HIS A CA 1
ATOM 1637 C C . HIS A 1 231 ? 38.284 12.736 6.858 1.00 35.20 231 HIS A C 1
ATOM 1638 O O . HIS A 1 231 ? 37.685 12.405 5.875 1.00 36.80 231 HIS A O 1
ATOM 1645 N N . GLN A 1 232 ? 38.297 11.986 7.942 1.00 35.91 232 GLN A N 1
ATOM 1646 C CA . GLN A 1 232 ? 37.712 10.658 7.960 1.00 36.78 232 GLN A CA 1
ATOM 1647 C C . GLN A 1 232 ? 36.241 10.713 7.656 1.00 35.89 232 GLN A C 1
ATOM 1648 O O . GLN A 1 232 ? 35.715 9.827 7.027 1.00 37.07 232 GLN A O 1
ATOM 1654 N N . LEU A 1 233 ? 35.560 11.755 8.109 1.00 35.39 233 LEU A N 1
ATOM 1655 C CA . LEU A 1 233 ? 34.097 11.865 7.935 1.00 33.42 233 LEU A CA 1
ATOM 1656 C C . LEU A 1 233 ? 33.744 12.170 6.449 1.00 31.50 233 LEU A C 1
ATOM 1657 O O . LEU A 1 233 ? 32.794 11.675 5.889 1.00 29.34 233 LEU A O 1
ATOM 1662 N N . VAL A 1 234 ? 34.569 12.981 5.826 1.00 29.76 234 VAL A N 1
ATOM 1663 C CA . VAL A 1 234 ? 34.447 13.285 4.412 1.00 29.09 234 VAL A CA 1
ATOM 1664 C C . VAL A 1 234 ? 34.737 12.002 3.579 1.00 29.84 234 VAL A C 1
ATOM 1665 O O . VAL A 1 234 ? 33.882 11.536 2.850 1.00 30.25 234 VAL A O 1
ATOM 1669 N N . ASP A 1 235 ? 35.869 11.376 3.867 1.00 31.20 235 ASP A N 1
ATOM 1670 C CA . ASP A 1 235 ? 36.478 10.351 3.041 1.00 32.82 235 ASP A CA 1
ATOM 1671 C C . ASP A 1 235 ? 35.629 9.095 2.972 1.00 34.00 235 ASP A C 1
ATOM 1672 O O . ASP A 1 235 ? 35.757 8.265 2.063 1.00 35.22 235 ASP A O 1
ATOM 1677 N N . GLN A 1 236 ? 34.715 9.023 3.915 1.00 34.50 236 GLN A N 1
ATOM 1678 C CA . GLN A 1 236 ? 33.809 7.946 4.137 1.00 35.92 236 GLN A CA 1
ATOM 1679 C C . GLN A 1 236 ? 32.603 7.945 3.166 1.00 35.19 236 GLN A C 1
ATOM 1680 O O . GLN A 1 236 ? 31.836 6.974 3.131 1.00 34.05 236 GLN A O 1
ATOM 1686 N N . CYS A 1 237 ? 32.432 9.048 2.426 1.00 33.52 237 CYS A N 1
ATOM 1687 C CA . CYS A 1 237 ? 31.463 9.209 1.357 1.00 32.23 237 CYS A CA 1
ATOM 1688 C C . CYS A 1 237 ? 32.125 9.091 0.012 1.00 29.83 237 CYS A C 1
ATOM 1689 O O . CYS A 1 237 ? 31.434 9.065 -1.002 1.00 30.10 237 CYS A O 1
ATOM 1692 N N . CYS A 1 238 ? 33.464 9.070 0.008 1.00 27.81 238 CYS A N 1
ATOM 1693 C CA . CYS A 1 238 ? 34.236 9.262 -1.218 1.00 26.80 238 CYS A CA 1
ATOM 1694 C C . CYS A 1 238 ? 34.460 7.961 -1.964 1.00 26.27 238 CYS A C 1
ATOM 1695 O O . CYS A 1 238 ? 34.426 6.894 -1.362 1.00 26.39 238 CYS A O 1
ATOM 1698 N N . ASN A 1 239 ? 34.721 8.063 -3.258 1.00 24.18 239 ASN A N 1
ATOM 1699 C CA . ASN A 1 239 ? 35.062 6.879 -4.046 1.00 24.53 239 ASN A CA 1
ATOM 1700 C C . ASN A 1 239 ? 36.459 7.087 -4.639 1.00 24.40 239 ASN A C 1
ATOM 1701 O O . ASN A 1 239 ? 37.207 7.852 -4.063 1.00 23.41 239 ASN A O 1
ATOM 1706 N N . ALA A 1 240 ? 36.783 6.412 -5.762 1.00 24.94 240 ALA A N 1
ATOM 1707 C CA . ALA A 1 240 ? 38.105 6.487 -6.414 1.00 25.63 240 ALA A CA 1
ATOM 1708 C C . ALA A 1 240 ? 38.389 7.888 -7.012 1.00 27.05 240 ALA A C 1
ATOM 1709 O O . ALA A 1 240 ? 39.569 8.225 -7.299 1.00 25.47 240 ALA A O 1
ATOM 1711 N N . GLU A 1 241 ? 37.340 8.685 -7.206 1.00 26.75 241 GLU A N 1
ATOM 1712 C CA . GLU A 1 241 ? 37.583 10.083 -7.601 1.00 28.22 241 GLU A CA 1
ATOM 1713 C C . GLU A 1 241 ? 38.065 10.908 -6.402 1.00 27.98 241 GLU A C 1
ATOM 1714 O O . GLU A 1 241 ? 38.555 12.025 -6.594 1.00 28.98 241 GLU A O 1
ATOM 1720 N N . ALA A 1 242 ? 37.972 10.362 -5.165 1.00 26.63 242 ALA A N 1
ATOM 1721 C CA . ALA A 1 242 ? 38.318 11.131 -3.962 1.00 25.37 242 ALA A CA 1
ATOM 1722 C C . ALA A 1 242 ? 37.287 12.315 -3.798 1.00 25.82 242 ALA A C 1
ATOM 1723 O O . ALA A 1 242 ? 37.592 13.433 -3.238 1.00 23.87 242 ALA A O 1
ATOM 1725 N N . LEU A 1 243 ? 36.052 12.001 -4.236 1.00 23.62 243 LEU A N 1
ATOM 1726 C CA . LEU A 1 243 ? 34.923 12.909 -4.222 1.00 24.37 243 LEU A CA 1
ATOM 1727 C C . LEU A 1 243 ? 33.736 12.062 -3.835 1.00 25.06 243 LEU A C 1
ATOM 1728 O O . LEU A 1 243 ? 33.809 10.841 -4.025 1.00 24.17 243 LEU A O 1
ATOM 1733 N N . PRO A 1 244 ? 32.668 12.696 -3.248 1.00 24.49 244 PRO A N 1
ATOM 1734 C CA . PRO A 1 244 ? 31.453 11.959 -2.853 1.00 23.18 244 PRO A CA 1
ATOM 1735 C C . PRO A 1 244 ? 30.719 11.407 -4.039 1.00 23.66 244 PRO A C 1
ATOM 1736 O O . PRO A 1 244 ? 30.913 11.876 -5.201 1.00 23.43 244 PRO A O 1
ATOM 1740 N N . VAL A 1 245 ? 29.929 10.365 -3.748 1.00 21.41 245 VAL A N 1
ATOM 1741 C CA . VAL A 1 245 ? 29.126 9.747 -4.713 1.00 21.48 245 VAL A CA 1
ATOM 1742 C C . VAL A 1 245 ? 27.758 10.430 -4.524 1.00 22.14 245 VAL A C 1
ATOM 1743 O O . VAL A 1 245 ? 27.338 10.746 -3.418 1.00 23.82 245 VAL A O 1
ATOM 1747 N N . GLY A 1 246 ? 27.084 10.696 -5.597 1.00 21.21 246 GLY A N 1
ATOM 1748 C CA . GLY A 1 246 ? 25.742 11.295 -5.481 1.00 22.99 246 GLY A CA 1
ATOM 1749 C C . GLY A 1 246 ? 25.767 12.828 -5.652 1.00 21.48 246 GLY A C 1
ATOM 1750 O O . GLY A 1 246 ? 26.684 13.414 -6.295 1.00 19.72 246 GLY A O 1
ATOM 1751 N N . ARG A 1 247 ? 24.811 13.452 -4.996 1.00 21.98 247 ARG A N 1
ATOM 1752 C CA . ARG A 1 247 ? 24.518 14.896 -5.177 1.00 23.07 247 ARG A CA 1
ATOM 1753 C C . ARG A 1 247 ? 25.663 15.777 -4.717 1.00 22.60 247 ARG A C 1
ATOM 1754 O O . ARG A 1 247 ? 25.895 16.879 -5.245 1.00 26.15 247 ARG A O 1
ATOM 1762 N N . GLY A 1 248 ? 26.476 15.255 -3.814 1.00 22.30 248 GLY A N 1
ATOM 1763 C CA . GLY A 1 248 ? 27.617 15.982 -3.276 1.00 21.35 248 GLY A CA 1
ATOM 1764 C C . GLY A 1 248 ? 28.863 15.853 -4.134 1.00 22.10 248 GLY A C 1
ATOM 1765 O O . GLY A 1 248 ? 29.875 16.415 -3.801 1.00 23.52 248 GLY A O 1
ATOM 1766 N N . ARG A 1 249 ? 28.816 15.125 -5.240 1.00 21.53 249 ARG A N 1
ATOM 1767 C CA . ARG A 1 249 ? 29.963 14.962 -6.122 1.00 21.92 249 ARG A CA 1
ATOM 1768 C C . ARG A 1 249 ? 30.282 16.252 -6.904 1.00 21.48 249 ARG A C 1
ATOM 1769 O O . ARG A 1 249 ? 29.402 16.904 -7.468 1.00 19.27 249 ARG A O 1
ATOM 1777 N N . VAL A 1 250 ? 31.562 16.576 -7.001 1.00 21.60 250 VAL A N 1
ATOM 1778 C CA . VAL A 1 250 ? 31.956 17.726 -7.777 1.00 20.65 250 VAL A CA 1
ATOM 1779 C C . VAL A 1 250 ? 32.206 17.376 -9.287 1.00 22.94 250 VAL A C 1
ATOM 1780 O O . VAL A 1 250 ? 33.016 16.499 -9.590 1.00 22.32 250 VAL A O 1
ATOM 1784 N N . GLY A 1 251 ? 31.552 18.111 -10.209 1.00 22.67 251 GLY A N 1
ATOM 1785 C CA . GLY A 1 251 ? 31.625 17.807 -11.637 1.00 21.57 251 GLY A CA 1
ATOM 1786 C C . GLY A 1 251 ? 30.504 16.866 -12.037 1.00 22.02 251 GLY A C 1
ATOM 1787 O O . GLY A 1 251 ? 30.441 16.456 -13.172 1.00 22.33 251 GLY A O 1
ATOM 1788 N N . LEU A 1 252 ? 29.601 16.575 -11.107 1.00 21.20 252 LEU A N 1
ATOM 1789 C CA . LEU A 1 252 ? 28.390 15.836 -11.365 1.00 22.70 252 LEU A CA 1
ATOM 1790 C C . LEU A 1 252 ? 27.611 16.315 -12.612 1.00 22.82 252 LEU A C 1
ATOM 1791 O O . LEU A 1 252 ? 27.020 15.516 -13.365 1.00 22.98 252 LEU A O 1
ATOM 1796 N N . TRP A 1 253 ? 27.646 17.628 -12.820 1.00 22.21 253 TRP A N 1
ATOM 1797 C CA . TRP A 1 253 ? 26.822 18.299 -13.820 1.00 20.49 253 TRP A CA 1
ATOM 1798 C C . TRP A 1 253 ? 27.188 17.825 -15.206 1.00 21.57 253 TRP A C 1
ATOM 1799 O O . TRP A 1 253 ? 26.356 17.879 -16.121 1.00 23.27 253 TRP A O 1
ATOM 1810 N N . LYS A 1 254 ? 28.445 17.395 -15.377 1.00 21.24 254 LYS A N 1
ATOM 1811 C CA . LYS A 1 254 ? 29.019 17.129 -16.697 1.00 21.93 254 LYS A CA 1
ATOM 1812 C C . LYS A 1 254 ? 28.336 15.884 -17.246 1.00 21.02 254 LYS A C 1
ATOM 1813 O O . LYS A 1 254 ? 28.251 15.733 -18.433 1.00 22.18 254 LYS A O 1
ATOM 1819 N N . ASP A 1 255 ? 27.888 15.003 -16.365 1.00 21.23 255 ASP A N 1
ATOM 1820 C CA . ASP A 1 255 ? 27.214 13.740 -16.740 1.00 24.02 255 ASP A CA 1
ATOM 1821 C C . ASP A 1 255 ? 25.748 13.902 -17.019 1.00 24.46 255 ASP A C 1
ATOM 1822 O O . ASP A 1 255 ? 25.095 12.983 -17.501 1.00 26.19 255 ASP A O 1
ATOM 1827 N N . ILE A 1 256 ? 25.249 15.093 -16.740 1.00 26.13 256 ILE A N 1
ATOM 1828 C CA . ILE A 1 256 ? 23.819 15.393 -16.867 1.00 26.80 256 ILE A CA 1
ATOM 1829 C C . ILE A 1 256 ? 23.568 16.455 -17.957 1.00 26.11 256 ILE A C 1
ATOM 1830 O O . ILE A 1 256 ? 22.761 16.244 -18.838 1.00 29.76 256 ILE A O 1
ATOM 1835 N N . PHE A 1 257 ? 24.177 17.627 -17.843 1.00 24.38 257 PHE A N 1
ATOM 1836 C CA . PHE A 1 257 ? 23.992 18.656 -18.844 1.00 25.66 257 PHE A CA 1
ATOM 1837 C C . PHE A 1 257 ? 24.281 18.143 -20.280 1.00 25.81 257 PHE A C 1
ATOM 1838 O O . PHE A 1 257 ? 25.310 17.550 -20.528 1.00 25.44 257 PHE A O 1
ATOM 1846 N N . THR A 1 258 ? 23.402 18.461 -21.237 1.00 27.21 258 THR A N 1
ATOM 1847 C CA . THR A 1 258 ? 23.781 18.320 -22.639 1.00 25.17 258 THR A CA 1
ATOM 1848 C C . THR A 1 258 ? 24.655 19.525 -23.016 1.00 25.22 258 THR A C 1
ATOM 1849 O O . THR A 1 258 ? 24.610 20.593 -22.366 1.00 24.36 258 THR A O 1
ATOM 1853 N N . VAL A 1 259 ? 25.446 19.347 -24.075 1.00 24.70 259 VAL A N 1
ATOM 1854 C CA . VAL A 1 259 ? 26.217 20.445 -24.714 1.00 24.47 259 VAL A CA 1
ATOM 1855 C C . VAL A 1 259 ? 25.429 21.745 -24.952 1.00 24.92 259 VAL A C 1
ATOM 1856 O O . VAL A 1 259 ? 25.917 22.840 -24.681 1.00 22.86 259 VAL A O 1
ATOM 1860 N N . SER A 1 260 ? 24.188 21.657 -25.423 1.00 26.43 260 SER A N 1
ATOM 1861 C CA . SER A 1 260 ? 23.533 22.917 -25.706 1.00 27.26 260 SER A CA 1
ATOM 1862 C C . SER A 1 260 ? 23.006 23.550 -24.431 1.00 28.36 260 SER A C 1
ATOM 1863 O O . SER A 1 260 ? 23.124 24.795 -24.252 1.00 28.15 260 SER A O 1
ATOM 1866 N N . MET A 1 261 ? 22.480 22.710 -23.534 1.00 29.22 261 MET A N 1
ATOM 1867 C CA . MET A 1 261 ? 22.062 23.157 -22.218 1.00 30.76 261 MET A CA 1
ATOM 1868 C C . MET A 1 261 ? 23.220 23.948 -21.601 1.00 29.99 261 MET A C 1
ATOM 1869 O O . MET A 1 261 ? 23.050 25.082 -21.142 1.00 29.76 261 MET A O 1
ATOM 1874 N N . ASN A 1 262 ? 24.417 23.390 -21.708 1.00 29.16 262 ASN A N 1
ATOM 1875 C CA . ASN A 1 262 ? 25.585 23.979 -21.113 1.00 29.44 262 ASN A CA 1
ATOM 1876 C C . ASN A 1 262 ? 26.014 25.264 -21.803 1.00 30.92 262 ASN A C 1
ATOM 1877 O O . ASN A 1 262 ? 26.545 26.196 -21.167 1.00 30.18 262 ASN A O 1
ATOM 1882 N N . GLU A 1 263 ? 25.829 25.304 -23.128 1.00 32.22 263 GLU A N 1
ATOM 1883 C CA . GLU A 1 263 ? 26.117 26.526 -23.846 1.00 33.92 263 GLU A CA 1
ATOM 1884 C C . GLU A 1 263 ? 25.093 27.590 -23.418 1.00 33.28 263 GLU A C 1
ATOM 1885 O O . GLU A 1 263 ? 25.461 28.712 -23.180 1.00 35.40 263 GLU A O 1
ATOM 1891 N N . LYS A 1 264 ? 23.826 27.254 -23.341 1.00 33.53 264 LYS A N 1
ATOM 1892 C CA . LYS A 1 264 ? 22.814 28.215 -22.860 1.00 34.12 264 LYS A CA 1
ATOM 1893 C C . LYS A 1 264 ? 23.118 28.692 -21.421 1.00 32.44 264 LYS A C 1
ATOM 1894 O O . LYS A 1 264 ? 23.150 29.899 -21.151 1.00 33.54 264 LYS A O 1
ATOM 1900 N N . PHE A 1 265 ? 23.392 27.754 -20.510 1.00 31.57 265 PHE A N 1
ATOM 1901 C CA . PHE A 1 265 ? 23.810 28.131 -19.136 1.00 31.64 265 PHE A CA 1
ATOM 1902 C C . PHE A 1 265 ? 24.954 29.145 -19.059 1.00 31.57 265 PHE A C 1
ATOM 1903 O O . PHE A 1 265 ? 24.818 30.161 -18.370 1.00 31.93 265 PHE A O 1
ATOM 1911 N N . ASP A 1 266 ? 26.094 28.826 -19.690 1.00 31.42 266 ASP A N 1
ATOM 1912 C CA . ASP A 1 266 ? 27.312 29.679 -19.640 1.00 32.84 266 ASP A CA 1
ATOM 1913 C C . ASP A 1 266 ? 27.044 31.127 -20.021 1.00 32.74 266 ASP A C 1
ATOM 1914 O O . ASP A 1 266 ? 27.637 32.075 -19.463 1.00 33.32 266 ASP A O 1
ATOM 1919 N N . LEU A 1 267 ? 26.117 31.260 -20.951 1.00 33.12 267 LEU A N 1
ATOM 1920 C CA . LEU A 1 267 ? 25.726 32.531 -21.509 1.00 35.38 267 LEU A CA 1
ATOM 1921 C C . LEU A 1 267 ? 24.913 33.318 -20.520 1.00 33.89 267 LEU A C 1
ATOM 1922 O O . LEU A 1 267 ? 25.242 34.419 -20.236 1.00 33.95 267 LEU A O 1
ATOM 1927 N N . VAL A 1 268 ? 23.869 32.710 -19.971 1.00 34.66 268 VAL A N 1
ATOM 1928 C CA . VAL A 1 268 ? 23.160 33.285 -18.846 1.00 33.77 268 VAL A CA 1
ATOM 1929 C C . VAL A 1 268 ? 24.102 33.634 -17.682 1.00 33.62 268 VAL A C 1
ATOM 1930 O O . VAL A 1 268 ? 24.029 34.716 -17.091 1.00 34.77 268 VAL A O 1
ATOM 1934 N N . TYR A 1 269 ? 24.989 32.725 -17.378 1.00 33.01 269 TYR A N 1
ATOM 1935 C CA . TYR A 1 269 ? 25.849 32.863 -16.206 1.00 32.60 269 TYR A CA 1
ATOM 1936 C C . TYR A 1 269 ? 26.733 34.070 -16.334 1.00 33.17 269 TYR A C 1
ATOM 1937 O O . TYR A 1 269 ? 26.866 34.839 -15.392 1.00 32.64 269 TYR A O 1
ATOM 1946 N N . LYS A 1 270 ? 27.331 34.266 -17.496 1.00 34.39 270 LYS A N 1
ATOM 1947 C CA . LYS A 1 270 ? 28.212 35.452 -17.664 1.00 36.06 270 LYS A CA 1
ATOM 1948 C C . LYS A 1 270 ? 27.471 36.793 -17.601 1.00 36.69 270 LYS A C 1
ATOM 1949 O O . LYS A 1 270 ? 27.958 37.772 -17.004 1.00 35.18 270 LYS A O 1
ATOM 1955 N N . GLN A 1 271 ? 26.248 36.771 -18.130 1.00 37.44 271 GLN A N 1
ATOM 1956 C CA . GLN A 1 271 ? 25.395 37.898 -18.177 1.00 38.99 271 GLN A CA 1
ATOM 1957 C C . GLN A 1 271 ? 24.836 38.263 -16.803 1.00 39.57 271 GLN A C 1
ATOM 1958 O O . GLN A 1 271 ? 24.804 39.475 -16.476 1.00 41.29 271 GLN A O 1
ATOM 1964 N N . LYS A 1 272 ? 24.467 37.257 -15.985 1.00 37.38 272 LYS A N 1
ATOM 1965 C CA . LYS A 1 272 ? 23.925 37.501 -14.663 1.00 35.48 272 LYS A CA 1
ATOM 1966 C C . LYS A 1 272 ? 24.949 37.702 -13.554 1.00 36.33 272 LYS A C 1
ATOM 1967 O O . LYS A 1 272 ? 24.633 38.285 -12.471 1.00 36.54 272 LYS A O 1
ATOM 1973 N N . MET A 1 273 ? 26.173 37.268 -13.809 1.00 35.95 273 MET A N 1
ATOM 1974 C CA . MET A 1 273 ? 27.230 37.430 -12.873 1.00 37.77 273 MET A CA 1
ATOM 1975 C C . MET A 1 273 ? 27.856 38.848 -12.927 1.00 40.32 273 MET A C 1
ATOM 1976 O O . MET A 1 273 ? 28.295 39.403 -11.882 1.00 41.08 273 MET A O 1
ATOM 1981 N N . GLY A 1 274 ? 27.900 39.431 -14.134 1.00 41.31 274 GLY A N 1
ATOM 1982 C CA . GLY A 1 274 ? 28.252 40.825 -14.305 1.00 41.75 274 GLY A CA 1
ATOM 1983 C C . GLY A 1 274 ? 29.678 41.106 -13.893 1.00 42.85 274 GLY A C 1
ATOM 1984 O O . GLY A 1 274 ? 30.616 40.370 -14.257 1.00 41.54 274 GLY A O 1
ATOM 1985 N N . LYS A 1 275 ? 29.843 42.165 -13.095 1.00 43.92 275 LYS A N 1
ATOM 1986 C CA . LYS A 1 275 ? 31.212 42.588 -12.739 1.00 44.27 275 LYS A CA 1
ATOM 1987 C C . LYS A 1 275 ? 31.732 41.832 -11.518 1.00 42.73 275 LYS A C 1
ATOM 1988 O O . LYS A 1 275 ? 32.900 42.017 -11.102 1.00 42.68 275 LYS A O 1
ATOM 1994 N N . CYS A 1 276 ? 30.852 41.004 -10.930 1.00 40.29 276 CYS A N 1
ATOM 1995 C CA . CYS A 1 276 ? 31.224 40.169 -9.807 1.00 38.23 276 CYS A CA 1
ATOM 1996 C C . CYS A 1 276 ? 32.510 39.389 -10.081 1.00 36.97 276 CYS A C 1
ATOM 1997 O O . CYS A 1 276 ? 32.602 38.702 -11.065 1.00 35.80 276 CYS A O 1
ATOM 2000 N N . ASP A 1 277 ? 33.478 39.448 -9.173 1.00 35.70 277 ASP A N 1
ATOM 2001 C CA . ASP A 1 277 ? 34.694 38.700 -9.349 1.00 34.74 277 ASP A CA 1
ATOM 2002 C C . ASP A 1 277 ? 34.696 37.308 -8.673 1.00 34.08 277 ASP A C 1
ATOM 2003 O O . ASP A 1 277 ? 35.770 36.726 -8.473 1.00 33.51 277 ASP A O 1
ATOM 2008 N N . LEU A 1 278 ? 33.514 36.768 -8.323 1.00 30.62 278 LEU A N 1
ATOM 2009 C CA . LEU A 1 278 ? 33.455 35.434 -7.721 1.00 28.66 278 LEU A CA 1
ATOM 2010 C C . LEU A 1 278 ? 33.764 34.359 -8.836 1.00 28.30 278 LEU A C 1
ATOM 2011 O O . LEU A 1 278 ? 33.207 34.443 -9.880 1.00 28.79 278 LEU A O 1
ATOM 2016 N N . THR A 1 279 ? 34.655 33.386 -8.607 1.00 28.24 279 THR A N 1
ATOM 2017 C CA . THR A 1 279 ? 34.869 32.242 -9.513 1.00 26.32 279 THR A CA 1
ATOM 2018 C C . THR A 1 279 ? 34.759 30.942 -8.712 1.00 26.59 279 THR A C 1
ATOM 2019 O O . THR A 1 279 ? 34.879 30.964 -7.493 1.00 25.30 279 THR A O 1
ATOM 2023 N N . PHE A 1 280 ? 34.404 29.847 -9.400 1.00 27.12 280 PHE A N 1
ATOM 2024 C CA . PHE A 1 280 ? 34.270 28.533 -8.852 1.00 26.30 280 PHE A CA 1
ATOM 2025 C C . PHE A 1 280 ? 35.165 27.563 -9.579 1.00 27.46 280 PHE A C 1
ATOM 2026 O O . PHE A 1 280 ? 35.589 27.786 -10.743 1.00 24.73 280 PHE A O 1
ATOM 2034 N N . ASP A 1 281 ? 35.434 26.453 -8.894 1.00 28.06 281 ASP A N 1
ATOM 2035 C CA . ASP A 1 281 ? 35.936 25.267 -9.569 1.00 29.59 281 ASP A CA 1
ATOM 2036 C C . ASP A 1 281 ? 34.680 24.482 -10.042 1.00 28.69 281 ASP A C 1
ATOM 2037 O O . ASP A 1 281 ? 33.834 24.159 -9.214 1.00 29.51 281 ASP A O 1
ATOM 2042 N N . PHE A 1 282 ? 34.582 24.163 -11.352 1.00 27.61 282 PHE A N 1
ATOM 2043 C CA . PHE A 1 282 ? 33.426 23.400 -11.857 1.00 27.63 282 PHE A CA 1
ATOM 2044 C C . PHE A 1 282 ? 33.773 21.889 -11.969 1.00 27.69 282 PHE A C 1
ATOM 2045 O O . PHE A 1 282 ? 32.939 21.019 -12.361 1.00 26.41 282 PHE A O 1
ATOM 2053 N N . TYR A 1 283 ? 35.013 21.602 -11.624 1.00 28.13 283 TYR A N 1
ATOM 2054 C CA . TYR A 1 283 ? 35.514 20.230 -11.579 1.00 29.73 283 TYR A CA 1
ATOM 2055 C C . TYR A 1 283 ? 36.809 20.234 -10.815 1.00 30.23 283 TYR A C 1
ATOM 2056 O O . TYR A 1 283 ? 37.423 21.303 -10.602 1.00 27.18 283 TYR A O 1
ATOM 2065 N N . LEU A 1 284 ? 37.201 19.038 -10.366 1.00 29.85 284 LEU A N 1
ATOM 2066 C CA . LEU A 1 284 ? 38.433 18.868 -9.613 1.00 32.83 284 LEU A CA 1
ATOM 2067 C C . LEU A 1 284 ? 39.150 17.681 -10.260 1.00 34.75 284 LEU A C 1
ATOM 2068 O O . LEU A 1 284 ? 38.490 16.844 -10.877 1.00 35.80 284 LEU A O 1
ATOM 2074 N N . LYS B 1 18 ? 3.305 -12.303 47.843 1.00 74.42 18 LYS B N 1
ATOM 2075 C CA . LYS B 1 18 ? 3.219 -10.886 48.272 1.00 74.73 18 LYS B CA 1
ATOM 2076 C C . LYS B 1 18 ? 3.959 -10.042 47.239 1.00 74.63 18 LYS B C 1
ATOM 2077 O O . LYS B 1 18 ? 3.362 -9.164 46.594 1.00 75.10 18 LYS B O 1
ATOM 2083 N N . TYR B 1 19 ? 5.260 -10.303 47.099 1.00 74.23 19 TYR B N 1
ATOM 2084 C CA . TYR B 1 19 ? 6.078 -9.715 46.040 1.00 73.62 19 TYR B CA 1
ATOM 2085 C C . TYR B 1 19 ? 6.960 -10.768 45.377 1.00 72.32 19 TYR B C 1
ATOM 2086 O O . TYR B 1 19 ? 7.176 -11.869 45.914 1.00 72.03 19 TYR B O 1
ATOM 2095 N N . PHE B 1 20 ? 7.465 -10.393 44.207 1.00 70.26 20 PHE B N 1
ATOM 2096 C CA . PHE B 1 20 ? 8.446 -11.158 43.464 1.00 68.73 20 PHE B CA 1
ATOM 2097 C C . PHE B 1 20 ? 9.731 -10.315 43.376 1.00 67.62 20 PHE B C 1
ATOM 2098 O O . PHE B 1 20 ? 9.705 -9.165 42.933 1.00 67.39 20 PHE B O 1
ATOM 2106 N N . GLU B 1 21 ? 10.842 -10.867 43.847 1.00 66.62 21 GLU B N 1
ATOM 2107 C CA . GLU B 1 21 ? 12.109 -10.138 43.823 1.00 65.78 21 GLU B CA 1
ATOM 2108 C C . GLU B 1 21 ? 12.952 -10.452 42.581 1.00 63.73 21 GLU B C 1
ATOM 2109 O O . GLU B 1 21 ? 13.212 -11.592 42.265 1.00 64.12 21 GLU B O 1
ATOM 2115 N N . PHE B 1 22 ? 13.387 -9.414 41.888 1.00 61.82 22 PHE B N 1
ATOM 2116 C CA . PHE B 1 22 ? 14.141 -9.564 40.650 1.00 59.50 22 PHE B CA 1
ATOM 2117 C C . PHE B 1 22 ? 15.262 -8.568 40.622 1.00 59.77 22 PHE B C 1
ATOM 2118 O O . PHE B 1 22 ? 15.012 -7.358 40.664 1.00 60.13 22 PHE B O 1
ATOM 2126 N N . HIS B 1 23 ? 16.486 -9.073 40.540 1.00 59.44 23 HIS B N 1
ATOM 2127 C CA . HIS B 1 23 ? 17.710 -8.267 40.503 1.00 59.78 23 HIS B CA 1
ATOM 2128 C C . HIS B 1 23 ? 17.739 -7.019 41.419 1.00 58.50 23 HIS B C 1
ATOM 2129 O O . HIS B 1 23 ? 17.814 -5.871 40.958 1.00 58.43 23 HIS B O 1
ATOM 2136 N N . GLY B 1 24 ? 17.681 -7.268 42.727 1.00 58.01 24 GLY B N 1
ATOM 2137 C CA . GLY B 1 24 ? 17.556 -6.190 43.738 1.00 57.02 24 GLY B CA 1
ATOM 2138 C C . GLY B 1 24 ? 16.107 -5.763 44.028 1.00 56.50 24 GLY B C 1
ATOM 2139 O O . GLY B 1 24 ? 15.776 -5.342 45.158 1.00 56.45 24 GLY B O 1
ATOM 2140 N N . VAL B 1 25 ? 15.236 -5.913 43.015 1.00 55.00 25 VAL B N 1
ATOM 2141 C CA . VAL B 1 25 ? 13.971 -5.182 42.940 1.00 52.83 25 VAL B CA 1
ATOM 2142 C C . VAL B 1 25 ? 12.738 -5.996 43.283 1.00 51.92 25 VAL B C 1
ATOM 2143 O O . VAL B 1 25 ? 12.539 -7.095 42.783 1.00 52.13 25 VAL B O 1
ATOM 2147 N N . ARG B 1 26 ? 11.924 -5.409 44.144 1.00 50.62 26 ARG B N 1
ATOM 2148 C CA . ARG B 1 26 ? 10.590 -5.862 44.464 1.00 50.04 26 ARG B CA 1
ATOM 2149 C C . ARG B 1 26 ? 9.610 -5.545 43.318 1.00 48.90 26 ARG B C 1
ATOM 2150 O O . ARG B 1 26 ? 9.441 -4.373 42.945 1.00 48.40 26 ARG B O 1
ATOM 2158 N N . LEU B 1 27 ? 8.967 -6.576 42.760 1.00 46.90 27 LEU B N 1
ATOM 2159 C CA . LEU B 1 27 ? 7.993 -6.362 41.705 1.00 45.40 27 LEU B CA 1
ATOM 2160 C C . LEU B 1 27 ? 6.743 -7.145 42.051 1.00 44.56 27 LEU B C 1
ATOM 2161 O O . LEU B 1 27 ? 6.830 -8.141 42.754 1.00 44.27 27 LEU B O 1
ATOM 2166 N N . PRO B 1 28 ? 5.591 -6.742 41.505 1.00 43.24 28 PRO B N 1
ATOM 2167 C CA . PRO B 1 28 ? 4.386 -7.502 41.840 1.00 43.49 28 PRO B CA 1
ATOM 2168 C C . PRO B 1 28 ? 4.507 -8.985 41.451 1.00 44.40 28 PRO B C 1
ATOM 2169 O O . PRO B 1 28 ? 5.333 -9.343 40.578 1.00 43.89 28 PRO B O 1
ATOM 2173 N N . PRO B 1 29 ? 3.732 -9.857 42.134 1.00 45.40 29 PRO B N 1
ATOM 2174 C CA . PRO B 1 29 ? 3.678 -11.317 41.951 1.00 45.71 29 PRO B CA 1
ATOM 2175 C C . PRO B 1 29 ? 3.501 -11.707 40.506 1.00 45.54 29 PRO B C 1
ATOM 2176 O O . PRO B 1 29 ? 4.178 -12.618 40.033 1.00 46.35 29 PRO B O 1
ATOM 2180 N N . PHE B 1 30 ? 2.607 -10.999 39.815 1.00 45.69 30 PHE B N 1
ATOM 2181 C CA . PHE B 1 30 ? 2.339 -11.188 38.386 1.00 45.72 30 PHE B CA 1
ATOM 2182 C C . PHE B 1 30 ? 3.519 -10.966 37.415 1.00 45.15 30 PHE B C 1
ATOM 2183 O O . PHE B 1 30 ? 3.399 -11.246 36.221 1.00 45.10 30 PHE B O 1
ATOM 2191 N N . CYS B 1 31 ? 4.661 -10.505 37.909 1.00 43.44 31 CYS B N 1
ATOM 2192 C CA . CYS B 1 31 ? 5.795 -10.310 37.021 1.00 44.06 31 CYS B CA 1
ATOM 2193 C C . CYS B 1 31 ? 6.668 -11.558 37.027 1.00 45.09 31 CYS B C 1
ATOM 2194 O O . CYS B 1 31 ? 7.670 -11.628 36.305 1.00 44.15 31 CYS B O 1
ATOM 2197 N N . ARG B 1 32 ? 6.240 -12.522 37.868 1.00 46.85 32 ARG B N 1
ATOM 2198 C CA . ARG B 1 32 ? 6.907 -13.819 38.145 1.00 48.51 32 ARG B CA 1
ATOM 2199 C C . ARG B 1 32 ? 6.795 -14.682 36.916 1.00 47.74 32 ARG B C 1
ATOM 2200 O O . ARG B 1 32 ? 5.689 -14.963 36.459 1.00 48.09 32 ARG B O 1
ATOM 2208 N N . GLY B 1 33 ? 7.948 -15.053 36.368 1.00 48.28 33 GLY B N 1
ATOM 2209 C CA . GLY B 1 33 ? 8.020 -15.852 35.135 1.00 49.22 33 GLY B CA 1
ATOM 2210 C C . GLY B 1 33 ? 8.101 -15.054 33.832 1.00 49.59 33 GLY B C 1
ATOM 2211 O O . GLY B 1 33 ? 8.667 -15.546 32.814 1.00 50.01 33 GLY B O 1
ATOM 2212 N N . LYS B 1 34 ? 7.582 -13.819 33.853 1.00 48.52 34 LYS B N 1
ATOM 2213 C CA . LYS B 1 34 ? 7.436 -13.078 32.603 1.00 47.02 34 LYS B CA 1
ATOM 2214 C C . LYS B 1 34 ? 8.495 -12.030 32.241 1.00 45.45 34 LYS B C 1
ATOM 2215 O O . LYS B 1 34 ? 8.335 -11.316 31.273 1.00 43.78 34 LYS B O 1
ATOM 2221 N N . MET B 1 35 ? 9.626 -12.020 32.951 1.00 45.65 35 MET B N 1
ATOM 2222 C CA . MET B 1 35 ? 10.621 -10.921 32.832 1.00 45.13 35 MET B CA 1
ATOM 2223 C C . MET B 1 35 ? 11.506 -10.967 31.633 1.00 45.22 35 MET B C 1
ATOM 2224 O O . MET B 1 35 ? 11.914 -9.939 31.133 1.00 45.57 35 MET B O 1
ATOM 2229 N N . GLU B 1 36 ? 11.898 -12.168 31.239 1.00 46.07 36 GLU B N 1
ATOM 2230 C CA . GLU B 1 36 ? 12.748 -12.376 30.054 1.00 46.59 36 GLU B CA 1
ATOM 2231 C C . GLU B 1 36 ? 11.920 -12.108 28.752 1.00 45.68 36 GLU B C 1
ATOM 2232 O O . GLU B 1 36 ? 12.409 -11.469 27.823 1.00 46.13 36 GLU B O 1
ATOM 2238 N N . GLU B 1 37 ? 10.660 -12.558 28.720 1.00 45.21 37 GLU B N 1
ATOM 2239 C CA . GLU B 1 37 ? 9.727 -12.194 27.634 1.00 44.58 37 GLU B CA 1
ATOM 2240 C C . GLU B 1 37 ? 9.480 -10.715 27.534 1.00 42.94 37 GLU B C 1
ATOM 2241 O O . GLU B 1 37 ? 9.527 -10.190 26.440 1.00 43.18 37 GLU B O 1
ATOM 2247 N N . ILE B 1 38 ? 9.185 -10.051 28.665 1.00 40.92 38 ILE B N 1
ATOM 2248 C CA . ILE B 1 38 ? 9.163 -8.571 28.678 1.00 38.60 38 ILE B CA 1
ATOM 2249 C C . ILE B 1 38 ? 10.468 -8.011 28.107 1.00 37.79 38 ILE B C 1
ATOM 2250 O O . ILE B 1 38 ? 10.465 -7.109 27.317 1.00 36.93 38 ILE B O 1
ATOM 2255 N N . ALA B 1 39 ? 11.596 -8.563 28.520 1.00 38.46 39 ALA B N 1
ATOM 2256 C CA . ALA B 1 39 ? 12.878 -8.063 28.027 1.00 39.15 39 ALA B CA 1
ATOM 2257 C C . ALA B 1 39 ? 12.943 -8.203 26.515 1.00 40.19 39 ALA B C 1
ATOM 2258 O O . ALA B 1 39 ? 13.369 -7.285 25.814 1.00 38.43 39 ALA B O 1
ATOM 2260 N N . ASN B 1 40 ? 12.474 -9.360 26.009 1.00 41.86 40 ASN B N 1
ATOM 2261 C CA . ASN B 1 40 ? 12.467 -9.578 24.557 1.00 43.68 40 ASN B CA 1
ATOM 2262 C C . ASN B 1 40 ? 11.257 -9.081 23.806 1.00 43.47 40 ASN B C 1
ATOM 2263 O O . ASN B 1 40 ? 11.205 -9.208 22.573 1.00 44.49 40 ASN B O 1
ATOM 2268 N N . PHE B 1 41 ? 10.299 -8.504 24.509 1.00 41.89 41 PHE B N 1
ATOM 2269 C CA . PHE B 1 41 ? 9.149 -7.937 23.800 1.00 41.98 41 PHE B CA 1
ATOM 2270 C C . PHE B 1 41 ? 9.599 -7.189 22.518 1.00 42.64 41 PHE B C 1
ATOM 2271 O O . PHE B 1 41 ? 10.473 -6.315 22.594 1.00 42.05 41 PHE B O 1
ATOM 2279 N N . PRO B 1 42 ? 9.019 -7.571 21.329 1.00 43.43 42 PRO B N 1
ATOM 2280 C CA . PRO B 1 42 ? 9.261 -6.874 20.052 1.00 43.12 42 PRO B CA 1
ATOM 2281 C C . PRO B 1 42 ? 8.600 -5.513 19.916 1.00 42.28 42 PRO B C 1
ATOM 2282 O O . PRO B 1 42 ? 7.376 -5.378 19.835 1.00 42.59 42 PRO B O 1
ATOM 2286 N N . VAL B 1 43 ? 9.452 -4.510 19.853 1.00 41.44 43 VAL B N 1
ATOM 2287 C CA . VAL B 1 43 ? 9.039 -3.117 19.820 1.00 41.19 43 VAL B CA 1
ATOM 2288 C C . VAL B 1 43 ? 8.890 -2.589 18.386 1.00 41.67 43 VAL B C 1
ATOM 2289 O O . VAL B 1 43 ? 9.500 -3.131 17.498 1.00 41.84 43 VAL B O 1
ATOM 2293 N N . ARG B 1 44 ? 8.080 -1.544 18.166 1.00 42.84 44 ARG B N 1
ATOM 2294 C CA . ARG B 1 44 ? 7.873 -0.958 16.820 1.00 43.98 44 ARG B CA 1
ATOM 2295 C C . ARG B 1 44 ? 8.154 0.539 16.938 1.00 46.59 44 ARG B C 1
ATOM 2296 O O . ARG B 1 44 ? 7.609 1.190 17.846 1.00 46.35 44 ARG B O 1
ATOM 2304 N N . PRO B 1 45 ? 8.976 1.087 16.014 1.00 47.37 45 PRO B N 1
ATOM 2305 C CA . PRO B 1 45 ? 9.202 2.514 15.829 1.00 47.74 45 PRO B CA 1
ATOM 2306 C C . PRO B 1 45 ? 7.999 3.371 16.184 1.00 47.76 45 PRO B C 1
ATOM 2307 O O . PRO B 1 45 ? 8.154 4.340 16.927 1.00 48.86 45 PRO B O 1
ATOM 2311 N N . SER B 1 46 ? 6.802 2.993 15.729 1.00 47.74 46 SER B N 1
ATOM 2312 C CA . SER B 1 46 ? 5.547 3.770 16.030 1.00 47.37 46 SER B CA 1
ATOM 2313 C C . SER B 1 46 ? 4.933 3.689 17.438 1.00 46.47 46 SER B C 1
ATOM 2314 O O . SER B 1 46 ? 4.055 4.502 17.737 1.00 48.12 46 SER B O 1
ATOM 2317 N N . ASP B 1 47 ? 5.303 2.684 18.241 1.00 44.73 47 ASP B N 1
ATOM 2318 C CA . ASP B 1 47 ? 4.846 2.544 19.635 1.00 42.69 47 ASP B CA 1
ATOM 2319 C C . ASP B 1 47 ? 5.083 3.823 20.430 1.00 42.22 47 ASP B C 1
ATOM 2320 O O . ASP B 1 47 ? 6.082 4.517 20.217 1.00 42.79 47 ASP B O 1
ATOM 2325 N N . VAL B 1 48 ? 4.175 4.129 21.353 1.00 40.48 48 VAL B N 1
ATOM 2326 C CA . VAL B 1 48 ? 4.439 5.141 22.346 1.00 38.89 48 VAL B CA 1
ATOM 2327 C C . VAL B 1 48 ? 4.259 4.503 23.716 1.00 36.39 48 VAL B C 1
ATOM 2328 O O . VAL B 1 48 ? 3.295 3.831 23.967 1.00 35.98 48 VAL B O 1
ATOM 2332 N N . TRP B 1 49 ? 5.217 4.740 24.598 1.00 34.71 49 TRP B N 1
ATOM 2333 C CA . TRP B 1 49 ? 5.245 4.116 25.890 1.00 32.66 49 TRP B CA 1
ATOM 2334 C C . TRP B 1 49 ? 5.050 5.192 26.929 1.00 32.36 49 TRP B C 1
ATOM 2335 O O . TRP B 1 49 ? 5.545 6.311 26.815 1.00 32.46 49 TRP B O 1
ATOM 2346 N N . ILE B 1 50 ? 4.302 4.875 27.952 1.00 32.45 50 ILE B N 1
ATOM 2347 C CA . ILE B 1 50 ? 4.113 5.858 29.026 1.00 32.28 50 ILE B CA 1
ATOM 2348 C C . ILE B 1 50 ? 4.517 5.149 30.257 1.00 30.82 50 ILE B C 1
ATOM 2349 O O . ILE B 1 50 ? 3.970 4.101 30.578 1.00 32.70 50 ILE B O 1
ATOM 2354 N N . VAL B 1 51 ? 5.541 5.640 30.924 1.00 30.73 51 VAL B N 1
ATOM 2355 C CA . VAL B 1 51 ? 6.043 4.942 32.096 1.00 28.47 51 VAL B CA 1
ATOM 2356 C C . VAL B 1 51 ? 5.940 5.851 33.329 1.00 29.55 51 VAL B C 1
ATOM 2357 O O . VAL B 1 51 ? 6.297 7.042 33.294 1.00 27.05 51 VAL B O 1
ATOM 2361 N N . THR B 1 52 ? 5.362 5.273 34.384 1.00 29.18 52 THR B N 1
ATOM 2362 C CA . THR B 1 52 ? 5.116 5.982 35.648 1.00 28.42 52 THR B CA 1
ATOM 2363 C C . THR B 1 52 ? 5.373 5.055 36.796 1.00 28.11 52 THR B C 1
ATOM 2364 O O . THR B 1 52 ? 5.200 3.824 36.644 1.00 27.38 52 THR B O 1
ATOM 2368 N N . TYR B 1 53 ? 5.786 5.634 37.940 1.00 28.25 53 TYR B N 1
ATOM 2369 C CA . TYR B 1 53 ? 5.827 4.888 39.186 1.00 27.64 53 TYR B CA 1
ATOM 2370 C C . TYR B 1 53 ? 4.367 4.612 39.508 1.00 28.17 53 TYR B C 1
ATOM 2371 O O . TYR B 1 53 ? 3.495 5.459 39.226 1.00 30.66 53 TYR B O 1
ATOM 2380 N N . PRO B 1 54 ? 4.044 3.423 40.013 1.00 29.48 54 PRO B N 1
ATOM 2381 C CA . PRO B 1 54 ? 2.603 3.157 40.128 1.00 31.30 54 PRO B CA 1
ATOM 2382 C C . PRO B 1 54 ? 1.867 4.004 41.120 1.00 34.06 54 PRO B C 1
ATOM 2383 O O . PRO B 1 54 ? 2.440 4.462 42.135 1.00 34.05 54 PRO B O 1
ATOM 2387 N N . LYS B 1 55 ? 0.568 4.162 40.834 1.00 35.14 55 LYS B N 1
ATOM 2388 C CA . LYS B 1 55 ? -0.401 4.813 41.704 1.00 35.12 55 LYS B CA 1
ATOM 2389 C C . LYS B 1 55 ? 0.011 6.230 41.930 1.00 34.88 55 LYS B C 1
ATOM 2390 O O . LYS B 1 55 ? -0.286 6.812 42.956 1.00 32.68 55 LYS B O 1
ATOM 2396 N N . SER B 1 56 ? 0.690 6.793 40.935 1.00 35.22 56 SER B N 1
ATOM 2397 C CA . SER B 1 56 ? 1.374 8.061 41.207 1.00 36.74 56 SER B CA 1
ATOM 2398 C C . SER B 1 56 ? 0.534 9.257 40.929 1.00 36.98 56 SER B C 1
ATOM 2399 O O . SER B 1 56 ? 0.950 10.349 41.172 1.00 37.98 56 SER B O 1
ATOM 2402 N N . GLY B 1 57 ? -0.706 9.030 40.474 1.00 38.76 57 GLY B N 1
ATOM 2403 C CA . GLY B 1 57 ? -1.726 10.055 40.370 1.00 38.94 57 GLY B CA 1
ATOM 2404 C C . GLY B 1 57 ? -1.558 11.007 39.196 1.00 39.10 57 GLY B C 1
ATOM 2405 O O . GLY B 1 57 ? -1.992 12.155 39.272 1.00 40.14 57 GLY B O 1
ATOM 2406 N N . THR B 1 58 ? -0.936 10.542 38.123 1.00 38.57 58 THR B N 1
ATOM 2407 C CA . THR B 1 58 ? -0.542 11.397 37.017 1.00 38.07 58 THR B CA 1
ATOM 2408 C C . THR B 1 58 ? -1.569 11.240 35.864 1.00 38.84 58 THR B C 1
ATOM 2409 O O . THR B 1 58 ? -1.289 11.667 34.784 1.00 38.27 58 THR B O 1
ATOM 2413 N N . SER B 1 59 ? -2.729 10.621 36.092 1.00 39.75 59 SER B N 1
ATOM 2414 C CA . SER B 1 59 ? -3.851 10.548 35.082 1.00 41.63 59 SER B CA 1
ATOM 2415 C C . SER B 1 59 ? -4.071 11.694 34.054 1.00 42.29 59 SER B C 1
ATOM 2416 O O . SER B 1 59 ? -4.267 11.456 32.868 1.00 42.38 59 SER B O 1
ATOM 2419 N N . LEU B 1 60 ? -4.101 12.919 34.577 1.00 43.63 60 LEU B N 1
ATOM 2420 C CA . LEU B 1 60 ? -4.412 14.130 33.852 1.00 44.82 60 LEU B CA 1
ATOM 2421 C C . LEU B 1 60 ? -3.342 14.353 32.837 1.00 44.93 60 LEU B C 1
ATOM 2422 O O . LEU B 1 60 ? -3.641 14.721 31.680 1.00 43.67 60 LEU B O 1
ATOM 2427 N N . LEU B 1 61 ? -2.091 14.134 33.286 1.00 44.23 61 LEU B N 1
ATOM 2428 C CA . LEU B 1 61 ? -0.960 14.177 32.389 1.00 43.60 61 LEU B CA 1
ATOM 2429 C C . LEU B 1 61 ? -1.051 13.048 31.327 1.00 44.16 61 LEU B C 1
ATOM 2430 O O . LEU B 1 61 ? -0.640 13.245 30.193 1.00 46.05 61 LEU B O 1
ATOM 2435 N N . GLN B 1 62 ? -1.610 11.901 31.656 1.00 43.51 62 GLN B N 1
ATOM 2436 C CA . GLN B 1 62 ? -1.726 10.834 30.662 1.00 45.40 62 GLN B CA 1
ATOM 2437 C C . GLN B 1 62 ? -2.753 11.183 29.603 1.00 46.01 62 GLN B C 1
ATOM 2438 O O . GLN B 1 62 ? -2.471 11.009 28.409 1.00 45.96 62 GLN B O 1
ATOM 2444 N N . GLU B 1 63 ? -3.914 11.687 30.049 1.00 46.38 63 GLU B N 1
ATOM 2445 C CA . GLU B 1 63 ? -4.932 12.252 29.155 1.00 47.74 63 GLU B CA 1
ATOM 2446 C C . GLU B 1 63 ? -4.399 13.327 28.227 1.00 47.50 63 GLU B C 1
ATOM 2447 O O . GLU B 1 63 ? -4.704 13.318 27.028 1.00 48.02 63 GLU B O 1
ATOM 2453 N N . VAL B 1 64 ? -3.637 14.266 28.781 1.00 47.44 64 VAL B N 1
ATOM 2454 C CA . VAL B 1 64 ? -2.933 15.232 27.966 1.00 47.22 64 VAL B CA 1
ATOM 2455 C C . VAL B 1 64 ? -2.032 14.493 26.989 1.00 48.10 64 VAL B C 1
ATOM 2456 O O . VAL B 1 64 ? -2.182 14.695 25.818 1.00 48.39 64 VAL B O 1
ATOM 2460 N N . VAL B 1 65 ? -1.110 13.637 27.429 1.00 49.17 65 VAL B N 1
ATOM 2461 C CA . VAL B 1 65 ? -0.271 12.886 26.428 1.00 50.11 65 VAL B CA 1
ATOM 2462 C C . VAL B 1 65 ? -1.134 12.195 25.367 1.00 51.27 65 VAL B C 1
ATOM 2463 O O . VAL B 1 65 ? -0.836 12.294 24.188 1.00 51.17 65 VAL B O 1
ATOM 2467 N N . TYR B 1 66 ? -2.235 11.570 25.786 1.00 53.41 66 TYR B N 1
ATOM 2468 C CA . TYR B 1 66 ? -3.235 10.994 24.855 1.00 55.49 66 TYR B CA 1
ATOM 2469 C C . TYR B 1 66 ? -3.885 11.981 23.859 1.00 56.76 66 TYR B C 1
ATOM 2470 O O . TYR B 1 66 ? -3.883 11.726 22.648 1.00 55.61 66 TYR B O 1
ATOM 2479 N N . LEU B 1 67 ? -4.477 13.068 24.374 1.00 58.88 67 LEU B N 1
ATOM 2480 C CA . LEU B 1 67 ? -5.152 14.063 23.508 1.00 60.48 67 LEU B CA 1
ATOM 2481 C C . LEU B 1 67 ? -4.203 14.512 22.404 1.00 60.96 67 LEU B C 1
ATOM 2482 O O . LEU B 1 67 ? -4.578 14.510 21.231 1.00 61.51 67 LEU B O 1
ATOM 2487 N N . VAL B 1 68 ? -2.979 14.859 22.802 1.00 61.08 68 VAL B N 1
ATOM 2488 C CA . VAL B 1 68 ? -1.916 15.296 21.908 1.00 61.71 68 VAL B CA 1
ATOM 2489 C C . VAL B 1 68 ? -1.566 14.234 20.870 1.00 62.84 68 VAL B C 1
ATOM 2490 O O . VAL B 1 68 ? -1.385 14.555 19.697 1.00 62.99 68 VAL B O 1
ATOM 2494 N N . SER B 1 69 ? -1.472 12.982 21.314 1.00 64.54 69 SER B N 1
ATOM 2495 C CA . SER B 1 69 ? -1.045 11.850 20.488 1.00 66.03 69 SER B CA 1
ATOM 2496 C C . SER B 1 69 ? -2.131 11.414 19.494 1.00 66.99 69 SER B C 1
ATOM 2497 O O . SER B 1 69 ? -1.834 11.111 18.340 1.00 67.14 69 SER B O 1
ATOM 2500 N N . GLN B 1 70 ? -3.384 11.399 19.946 1.00 68.22 70 GLN B N 1
ATOM 2501 C CA . GLN B 1 70 ? -4.522 11.001 19.113 1.00 69.36 70 GLN B CA 1
ATOM 2502 C C . GLN B 1 70 ? -5.602 12.102 19.081 1.00 69.81 70 GLN B C 1
ATOM 2503 O O . GLN B 1 70 ? -5.415 13.138 18.445 1.00 69.56 70 GLN B O 1
ATOM 2509 N N . GLY B 1 71 ? -6.694 11.871 19.827 1.00 70.47 71 GLY B N 1
ATOM 2510 C CA . GLY B 1 71 ? -7.926 12.703 19.854 1.00 70.97 71 GLY B CA 1
ATOM 2511 C C . GLY B 1 71 ? -7.814 14.223 19.875 1.00 70.78 71 GLY B C 1
ATOM 2512 O O . GLY B 1 71 ? -7.551 14.840 18.836 1.00 70.64 71 GLY B O 1
ATOM 2513 N N . GLN B 1 85 ? -8.901 0.911 29.935 1.00 53.46 85 GLN B N 1
ATOM 2514 C CA . GLN B 1 85 ? -8.252 1.980 29.166 1.00 52.90 85 GLN B CA 1
ATOM 2515 C C . GLN B 1 85 ? -6.966 1.462 28.447 1.00 50.64 85 GLN B C 1
ATOM 2516 O O . GLN B 1 85 ? -7.024 0.507 27.627 1.00 51.04 85 GLN B O 1
ATOM 2522 N N . LEU B 1 86 ? -5.819 2.082 28.739 1.00 47.21 86 LEU B N 1
ATOM 2523 C CA . LEU B 1 86 ? -4.540 1.705 28.106 1.00 43.78 86 LEU B CA 1
ATOM 2524 C C . LEU B 1 86 ? -3.969 0.370 28.627 1.00 40.50 86 LEU B C 1
ATOM 2525 O O . LEU B 1 86 ? -4.051 0.089 29.805 1.00 41.57 86 LEU B O 1
ATOM 2530 N N . PRO B 1 87 ? -3.383 -0.452 27.749 1.00 37.27 87 PRO B N 1
ATOM 2531 C CA . PRO B 1 87 ? -2.863 -1.710 28.249 1.00 34.34 87 PRO B CA 1
ATOM 2532 C C . PRO B 1 87 ? -1.552 -1.483 29.083 1.00 32.03 87 PRO B C 1
ATOM 2533 O O . PRO B 1 87 ? -0.713 -0.693 28.691 1.00 28.92 87 PRO B O 1
ATOM 2537 N N . VAL B 1 88 ? -1.395 -2.179 30.208 1.00 29.70 88 VAL B N 1
ATOM 2538 C CA . VAL B 1 88 ? -0.097 -2.188 30.876 1.00 28.47 88 VAL B CA 1
ATOM 2539 C C . VAL B 1 88 ? 0.766 -3.422 30.477 1.00 28.63 88 VAL B C 1
ATOM 2540 O O . VAL B 1 88 ? 0.321 -4.509 30.635 1.00 29.55 88 VAL B O 1
ATOM 2544 N N . LEU B 1 89 ? 2.020 -3.245 30.041 1.00 30.16 89 LEU B N 1
ATOM 2545 C CA . LEU B 1 89 ? 2.804 -4.377 29.489 1.00 31.20 89 LEU B CA 1
ATOM 2546 C C . LEU B 1 89 ? 2.844 -5.646 30.363 1.00 32.86 89 LEU B C 1
ATOM 2547 O O . LEU B 1 89 ? 2.595 -6.778 29.875 1.00 31.53 89 LEU B O 1
ATOM 2552 N N . GLU B 1 90 ? 3.118 -5.432 31.659 1.00 32.69 90 GLU B N 1
ATOM 2553 C CA . GLU B 1 90 ? 3.345 -6.487 32.605 1.00 32.51 90 GLU B CA 1
ATOM 2554 C C . GLU B 1 90 ? 2.090 -6.920 33.354 1.00 33.36 90 GLU B C 1
ATOM 2555 O O . GLU B 1 90 ? 2.134 -7.888 34.060 1.00 34.42 90 GLU B O 1
ATOM 2561 N N . TYR B 1 91 ? 0.954 -6.238 33.216 1.00 34.79 91 TYR B N 1
ATOM 2562 C CA . TYR B 1 91 ? -0.244 -6.727 33.881 1.00 36.31 91 TYR B CA 1
ATOM 2563 C C . TYR B 1 91 ? -0.784 -8.075 33.282 1.00 39.50 91 TYR B C 1
ATOM 2564 O O . TYR B 1 91 ? -0.579 -8.384 32.105 1.00 38.80 91 TYR B O 1
ATOM 2573 N N . PRO B 1 92 ? -1.520 -8.851 34.098 1.00 42.25 92 PRO B N 1
ATOM 2574 C CA . PRO B 1 92 ? -2.045 -10.122 33.646 1.00 43.64 92 PRO B CA 1
ATOM 2575 C C . PRO B 1 92 ? -2.969 -9.968 32.458 1.00 44.81 92 PRO B C 1
ATOM 2576 O O . PRO B 1 92 ? -2.829 -10.770 31.534 1.00 45.69 92 PRO B O 1
ATOM 2580 N N . GLN B 1 93 ? -3.841 -8.944 32.473 1.00 45.68 93 GLN B N 1
ATOM 2581 C CA . GLN B 1 93 ? -4.761 -8.587 31.387 1.00 47.19 93 GLN B CA 1
ATOM 2582 C C . GLN B 1 93 ? -4.396 -7.254 30.789 1.00 47.04 93 GLN B C 1
ATOM 2583 O O . GLN B 1 93 ? -4.211 -6.291 31.533 1.00 46.82 93 GLN B O 1
ATOM 2589 N N . PRO B 1 94 ? -4.391 -7.162 29.438 1.00 46.51 94 PRO B N 1
ATOM 2590 C CA . PRO B 1 94 ? -4.713 -8.252 28.499 1.00 45.23 94 PRO B CA 1
ATOM 2591 C C . PRO B 1 94 ? -3.628 -9.331 28.396 1.00 43.64 94 PRO B C 1
ATOM 2592 O O . PRO B 1 94 ? -3.933 -10.436 27.967 1.00 43.24 94 PRO B O 1
ATOM 2596 N N . GLY B 1 95 ? -2.383 -8.985 28.757 1.00 41.31 95 GLY B N 1
ATOM 2597 C CA . GLY B 1 95 ? -1.219 -9.896 28.790 1.00 37.74 95 GLY B CA 1
ATOM 2598 C C . GLY B 1 95 ? -0.312 -9.561 27.619 1.00 36.63 95 GLY B C 1
ATOM 2599 O O . GLY B 1 95 ? -0.762 -8.945 26.669 1.00 34.08 95 GLY B O 1
ATOM 2600 N N . LEU B 1 96 ? 0.964 -9.966 27.658 1.00 37.32 96 LEU B N 1
ATOM 2601 C CA . LEU B 1 96 ? 1.902 -9.606 26.566 1.00 37.42 96 LEU B CA 1
ATOM 2602 C C . LEU B 1 96 ? 1.571 -10.230 25.183 1.00 37.04 96 LEU B C 1
ATOM 2603 O O . LEU B 1 96 ? 1.725 -9.599 24.191 1.00 36.80 96 LEU B O 1
ATOM 2608 N N . ASP B 1 97 ? 1.130 -11.479 25.115 1.00 37.79 97 ASP B N 1
ATOM 2609 C CA . ASP B 1 97 ? 0.722 -12.047 23.812 1.00 38.14 97 ASP B CA 1
ATOM 2610 C C . ASP B 1 97 ? -0.414 -11.237 23.101 1.00 37.84 97 ASP B C 1
ATOM 2611 O O . ASP B 1 97 ? -0.398 -11.061 21.886 1.00 37.96 97 ASP B O 1
ATOM 2616 N N . ILE B 1 98 ? -1.357 -10.687 23.864 1.00 37.38 98 ILE B N 1
ATOM 2617 C CA . ILE B 1 98 ? -2.337 -9.800 23.235 1.00 36.84 98 ILE B CA 1
ATOM 2618 C C . ILE B 1 98 ? -1.719 -8.515 22.729 1.00 36.83 98 ILE B C 1
ATOM 2619 O O . ILE B 1 98 ? -2.003 -8.112 21.615 1.00 36.49 98 ILE B O 1
ATOM 2624 N N . ILE B 1 99 ? -0.814 -7.884 23.502 1.00 36.87 99 ILE B N 1
ATOM 2625 C CA . ILE B 1 99 ? -0.305 -6.562 23.126 1.00 35.40 99 ILE B CA 1
ATOM 2626 C C . ILE B 1 99 ? 0.513 -6.766 21.863 1.00 35.62 99 ILE B C 1
ATOM 2627 O O . ILE B 1 99 ? 0.699 -5.852 21.088 1.00 35.86 99 ILE B O 1
ATOM 2632 N N . LYS B 1 100 ? 1.034 -7.965 21.672 1.00 36.16 100 LYS B N 1
ATOM 2633 C CA . LYS B 1 100 ? 1.808 -8.296 20.462 1.00 38.52 100 LYS B CA 1
ATOM 2634 C C . LYS B 1 100 ? 1.141 -8.019 19.084 1.00 39.17 100 LYS B C 1
ATOM 2635 O O . LYS B 1 100 ? 1.822 -7.644 18.085 1.00 38.71 100 LYS B O 1
ATOM 2641 N N . GLU B 1 101 ? -0.188 -8.160 19.071 1.00 40.48 101 GLU B N 1
ATOM 2642 C CA . GLU B 1 101 ? -0.978 -8.283 17.865 1.00 40.87 101 GLU B CA 1
ATOM 2643 C C . GLU B 1 101 ? -1.804 -7.027 17.683 1.00 41.95 101 GLU B C 1
ATOM 2644 O O . GLU B 1 101 ? -2.506 -6.878 16.677 1.00 40.26 101 GLU B O 1
ATOM 2650 N N . LEU B 1 102 ? -1.700 -6.108 18.645 1.00 42.81 102 LEU B N 1
ATOM 2651 C CA . LEU B 1 102 ? -2.431 -4.843 18.551 1.00 43.81 102 LEU B CA 1
ATOM 2652 C C . LEU B 1 102 ? -1.945 -3.998 17.370 1.00 44.45 102 LEU B C 1
ATOM 2653 O O . LEU B 1 102 ? -0.753 -3.992 17.020 1.00 43.86 102 LEU B O 1
ATOM 2658 N N . THR B 1 103 ? -2.891 -3.276 16.765 1.00 45.49 103 THR B N 1
ATOM 2659 C CA . THR B 1 103 ? -2.645 -2.526 15.538 1.00 46.23 103 THR B CA 1
ATOM 2660 C C . THR B 1 103 ? -1.776 -1.324 15.847 1.00 45.54 103 THR B C 1
ATOM 2661 O O . THR B 1 103 ? -2.103 -0.626 16.793 1.00 45.55 103 THR B O 1
ATOM 2665 N N . SER B 1 104 ? -0.698 -1.062 15.081 1.00 45.75 104 SER B N 1
ATOM 2666 C CA . SER B 1 104 ? 0.046 0.216 15.234 1.00 45.63 104 SER B CA 1
ATOM 2667 C C . SER B 1 104 ? -0.952 1.369 15.048 1.00 46.70 104 SER B C 1
ATOM 2668 O O . SER B 1 104 ? -2.025 1.136 14.454 1.00 48.31 104 SER B O 1
ATOM 2671 N N . PRO B 1 105 ? -0.713 2.573 15.655 1.00 46.80 105 PRO B N 1
ATOM 2672 C CA . PRO B 1 105 ? 0.325 2.947 16.638 1.00 45.14 105 PRO B CA 1
ATOM 2673 C C . PRO B 1 105 ? -0.052 2.274 17.971 1.00 43.68 105 PRO B C 1
ATOM 2674 O O . PRO B 1 105 ? -1.209 2.372 18.396 1.00 44.19 105 PRO B O 1
ATOM 2678 N N . ARG B 1 106 ? 0.859 1.564 18.626 1.00 41.89 106 ARG B N 1
ATOM 2679 C CA . ARG B 1 106 ? 0.500 1.141 19.997 1.00 40.30 106 ARG B CA 1
ATOM 2680 C C . ARG B 1 106 ? 0.842 2.275 20.995 1.00 40.36 106 ARG B C 1
ATOM 2681 O O . ARG B 1 106 ? 1.831 2.994 20.843 1.00 40.23 106 ARG B O 1
ATOM 2689 N N . LEU B 1 107 ? -0.067 2.513 21.926 1.00 39.13 107 LEU B N 1
ATOM 2690 C CA . LEU B 1 107 ? 0.184 3.369 23.070 1.00 38.80 107 LEU B CA 1
ATOM 2691 C C . LEU B 1 107 ? 0.149 2.390 24.246 1.00 36.98 107 LEU B C 1
ATOM 2692 O O . LEU B 1 107 ? -0.893 1.838 24.542 1.00 36.67 107 LEU B O 1
ATOM 2697 N N . ILE B 1 108 ? 1.305 2.113 24.859 1.00 36.18 108 ILE B N 1
ATOM 2698 C CA . ILE B 1 108 ? 1.379 1.096 25.903 1.00 33.65 108 ILE B CA 1
ATOM 2699 C C . ILE B 1 108 ? 1.873 1.739 27.227 1.00 33.18 108 ILE B C 1
ATOM 2700 O O . ILE B 1 108 ? 2.744 2.569 27.214 1.00 31.38 108 ILE B O 1
ATOM 2705 N N . LYS B 1 109 ? 1.310 1.342 28.368 1.00 32.59 109 LYS B N 1
ATOM 2706 C CA . LYS B 1 109 ? 1.825 1.812 29.672 1.00 31.19 109 LYS B CA 1
ATOM 2707 C C . LYS B 1 109 ? 2.675 0.716 30.295 1.00 30.33 109 LYS B C 1
ATOM 2708 O O . LYS B 1 109 ? 2.513 -0.475 30.013 1.00 31.35 109 LYS B O 1
ATOM 2714 N N . SER B 1 110 ? 3.583 1.121 31.155 1.00 29.78 110 SER B N 1
ATOM 2715 C CA . SER B 1 110 ? 4.303 0.205 32.096 1.00 28.87 110 SER B CA 1
ATOM 2716 C C . SER B 1 110 ? 4.586 0.993 33.410 1.00 28.24 110 SER B C 1
ATOM 2717 O O . SER B 1 110 ? 4.653 2.235 33.379 1.00 28.63 110 SER B O 1
ATOM 2720 N N . HIS B 1 111 ? 4.882 0.275 34.494 1.00 27.55 111 HIS B N 1
ATOM 2721 C CA . HIS B 1 111 ? 5.463 0.878 35.720 1.00 27.32 111 HIS B CA 1
ATOM 2722 C C . HIS B 1 111 ? 6.858 0.404 36.079 1.00 27.44 111 HIS B C 1
ATOM 2723 O O . HIS B 1 111 ? 7.404 0.738 37.176 1.00 27.24 111 HIS B O 1
ATOM 2730 N N . LEU B 1 112 ? 7.453 -0.332 35.158 1.00 27.53 112 LEU B N 1
ATOM 2731 C CA . LEU B 1 112 ? 8.772 -0.937 35.359 1.00 27.37 112 LEU B CA 1
ATOM 2732 C C . LEU B 1 112 ? 9.842 0.091 35.296 1.00 27.68 112 LEU B C 1
ATOM 2733 O O . LEU B 1 112 ? 9.743 1.013 34.472 1.00 28.53 112 LEU B O 1
ATOM 2738 N N . PRO B 1 113 ? 10.902 -0.070 36.138 1.00 28.02 113 PRO B N 1
ATOM 2739 C CA . PRO B 1 113 ? 12.055 0.833 36.010 1.00 30.52 113 PRO B CA 1
ATOM 2740 C C . PRO B 1 113 ? 12.689 0.638 34.631 1.00 32.26 113 PRO B C 1
ATOM 2741 O O . PRO B 1 113 ? 12.465 -0.419 34.025 1.00 33.40 113 PRO B O 1
ATOM 2745 N N . TYR B 1 114 ? 13.423 1.650 34.163 1.00 32.72 114 TYR B N 1
ATOM 2746 C CA . TYR B 1 114 ? 14.048 1.641 32.892 1.00 34.12 114 TYR B CA 1
ATOM 2747 C C . TYR B 1 114 ? 14.715 0.286 32.608 1.00 35.68 114 TYR B C 1
ATOM 2748 O O . TYR B 1 114 ? 14.545 -0.290 31.560 1.00 37.30 114 TYR B O 1
ATOM 2757 N N . ARG B 1 115 ? 15.479 -0.241 33.539 1.00 36.40 115 ARG B N 1
ATOM 2758 C CA . ARG B 1 115 ? 16.342 -1.372 33.212 1.00 36.77 115 ARG B CA 1
ATOM 2759 C C . ARG B 1 115 ? 15.608 -2.667 32.904 1.00 37.21 115 ARG B C 1
ATOM 2760 O O . ARG B 1 115 ? 16.225 -3.587 32.375 1.00 36.89 115 ARG B O 1
ATOM 2768 N N . PHE B 1 116 ? 14.313 -2.762 33.263 1.00 36.76 116 PHE B N 1
ATOM 2769 C CA . PHE B 1 116 ? 13.599 -3.993 33.096 1.00 36.54 116 PHE B CA 1
ATOM 2770 C C . PHE B 1 116 ? 12.680 -3.896 31.861 1.00 35.69 116 PHE B C 1
ATOM 2771 O O . PHE B 1 116 ? 12.042 -4.858 31.513 1.00 34.88 116 PHE B O 1
ATOM 2779 N N . LEU B 1 117 ? 12.631 -2.723 31.239 1.00 34.83 117 LEU B N 1
ATOM 2780 C CA . LEU B 1 117 ? 11.867 -2.485 30.029 1.00 35.55 117 LEU B CA 1
ATOM 2781 C C . LEU B 1 117 ? 12.417 -3.293 28.803 1.00 35.97 117 LEU B C 1
ATOM 2782 O O . LEU B 1 117 ? 13.603 -3.659 28.789 1.00 36.10 117 LEU B O 1
ATOM 2787 N N . PRO B 1 118 ? 11.555 -3.564 27.789 1.00 36.81 118 PRO B N 1
ATOM 2788 C CA . PRO B 1 118 ? 12.001 -4.186 26.513 1.00 37.76 118 PRO B CA 1
ATOM 2789 C C . PRO B 1 118 ? 13.331 -3.596 25.996 1.00 38.72 118 PRO B C 1
ATOM 2790 O O . PRO B 1 118 ? 13.380 -2.369 25.726 1.00 38.64 118 PRO B O 1
ATOM 2794 N N . SER B 1 119 ? 14.376 -4.446 25.834 1.00 39.85 119 SER B N 1
ATOM 2795 C CA . SER B 1 119 ? 15.753 -3.981 25.445 1.00 41.02 119 SER B CA 1
ATOM 2796 C C . SER B 1 119 ? 15.740 -3.122 24.250 1.00 42.56 119 SER B C 1
ATOM 2797 O O . SER B 1 119 ? 16.585 -2.258 24.083 1.00 43.74 119 SER B O 1
ATOM 2800 N N . ASP B 1 120 ? 14.749 -3.356 23.398 1.00 44.41 120 ASP B N 1
ATOM 2801 C CA . ASP B 1 120 ? 14.609 -2.597 22.190 1.00 44.92 120 ASP B CA 1
ATOM 2802 C C . ASP B 1 120 ? 14.575 -1.154 22.529 1.00 44.26 120 ASP B C 1
ATOM 2803 O O . ASP B 1 120 ? 14.952 -0.343 21.688 1.00 44.66 120 ASP B O 1
ATOM 2808 N N . LEU B 1 121 ? 14.025 -0.843 23.722 1.00 43.64 121 LEU B N 1
ATOM 2809 C CA . LEU B 1 121 ? 13.750 0.524 24.120 1.00 42.85 121 LEU B CA 1
ATOM 2810 C C . LEU B 1 121 ? 15.024 1.168 24.606 1.00 43.21 121 LEU B C 1
ATOM 2811 O O . LEU B 1 121 ? 15.124 2.370 24.527 1.00 44.06 121 LEU B O 1
ATOM 2816 N N . HIS B 1 122 ? 15.966 0.360 25.099 1.00 43.62 122 HIS B N 1
ATOM 2817 C CA . HIS B 1 122 ? 17.238 0.835 25.612 1.00 46.80 122 HIS B CA 1
ATOM 2818 C C . HIS B 1 122 ? 18.103 1.344 24.504 1.00 49.07 122 HIS B C 1
ATOM 2819 O O . HIS B 1 122 ? 18.730 0.552 23.817 1.00 51.08 122 HIS B O 1
ATOM 2826 N N . ASN B 1 123 ? 18.097 2.666 24.343 1.00 51.38 123 ASN B N 1
ATOM 2827 C CA . ASN B 1 123 ? 18.857 3.382 23.341 1.00 53.47 123 ASN B CA 1
ATOM 2828 C C . ASN B 1 123 ? 18.294 3.136 21.924 1.00 54.15 123 ASN B C 1
ATOM 2829 O O . ASN B 1 123 ? 18.758 2.275 21.150 1.00 54.57 123 ASN B O 1
ATOM 2834 N N . GLY B 1 124 ? 17.260 3.895 21.609 1.00 53.84 124 GLY B N 1
ATOM 2835 C CA . GLY B 1 124 ? 16.839 4.012 20.248 1.00 53.82 124 GLY B CA 1
ATOM 2836 C C . GLY B 1 124 ? 15.383 3.837 19.974 1.00 52.81 124 GLY B C 1
ATOM 2837 O O . GLY B 1 124 ? 14.711 4.798 19.650 1.00 52.73 124 GLY B O 1
ATOM 2838 N N . ASP B 1 125 ? 14.890 2.607 20.067 1.00 53.14 125 ASP B N 1
ATOM 2839 C CA . ASP B 1 125 ? 13.524 2.334 19.509 1.00 52.92 125 ASP B CA 1
ATOM 2840 C C . ASP B 1 125 ? 12.368 3.054 20.205 1.00 51.47 125 ASP B C 1
ATOM 2841 O O . ASP B 1 125 ? 12.363 3.140 21.456 1.00 52.01 125 ASP B O 1
ATOM 2846 N N . SER B 1 126 ? 11.440 3.604 19.406 1.00 49.07 126 SER B N 1
ATOM 2847 C CA . SER B 1 126 ? 10.120 3.961 19.914 1.00 47.50 126 SER B CA 1
ATOM 2848 C C . SER B 1 126 ? 10.059 5.045 21.070 1.00 46.52 126 SER B C 1
ATOM 2849 O O . SER B 1 126 ? 10.836 5.014 22.010 1.00 46.17 126 SER B O 1
ATOM 2852 N N . LYS B 1 127 ? 9.087 5.949 21.012 1.00 45.30 127 LYS B N 1
ATOM 2853 C CA . LYS B 1 127 ? 8.966 7.030 21.996 1.00 43.55 127 LYS B CA 1
ATOM 2854 C C . LYS B 1 127 ? 8.626 6.588 23.472 1.00 42.32 127 LYS B C 1
ATOM 2855 O O . LYS B 1 127 ? 7.563 6.040 23.728 1.00 41.70 127 LYS B O 1
ATOM 2861 N N . VAL B 1 128 ? 9.560 6.768 24.417 1.00 41.20 128 VAL B N 1
ATOM 2862 C CA . VAL B 1 128 ? 9.243 6.562 25.863 1.00 39.56 128 VAL B CA 1
ATOM 2863 C C . VAL B 1 128 ? 9.025 7.865 26.628 1.00 38.29 128 VAL B C 1
ATOM 2864 O O . VAL B 1 128 ? 9.935 8.738 26.663 1.00 36.74 128 VAL B O 1
ATOM 2868 N N . ILE B 1 129 ? 7.794 8.018 27.142 1.00 36.45 129 ILE B N 1
ATOM 2869 C CA . ILE B 1 129 ? 7.449 9.149 28.042 1.00 36.67 129 ILE B CA 1
ATOM 2870 C C . ILE B 1 129 ? 7.460 8.711 29.513 1.00 34.76 129 ILE B C 1
ATOM 2871 O O . ILE B 1 129 ? 6.805 7.752 29.896 1.00 32.87 129 ILE B O 1
ATOM 2876 N N . TYR B 1 130 ? 8.287 9.390 30.301 1.00 32.96 130 TYR B N 1
ATOM 2877 C CA . TYR B 1 130 ? 8.402 9.099 31.721 1.00 32.39 130 TYR B CA 1
ATOM 2878 C C . TYR B 1 130 ? 7.807 10.295 32.441 1.00 32.23 130 TYR B C 1
ATOM 2879 O O . TYR B 1 130 ? 8.233 11.405 32.225 1.00 32.51 130 TYR B O 1
ATOM 2888 N N . MET B 1 131 ? 6.835 10.035 33.294 1.00 32.30 131 MET B N 1
ATOM 2889 C CA . MET B 1 131 ? 6.175 11.045 34.062 1.00 33.79 131 MET B CA 1
ATOM 2890 C C . MET B 1 131 ? 6.530 10.887 35.539 1.00 31.90 131 MET B C 1
ATOM 2891 O O . MET B 1 131 ? 6.240 9.884 36.168 1.00 31.12 131 MET B O 1
ATOM 2896 N N . ALA B 1 132 ? 7.199 11.885 36.070 1.00 31.90 132 ALA B N 1
ATOM 2897 C CA . ALA B 1 132 ? 7.703 11.831 37.435 1.00 30.57 132 ALA B CA 1
ATOM 2898 C C . ALA B 1 132 ? 6.937 12.854 38.187 1.00 29.37 132 ALA B C 1
ATOM 2899 O O . ALA B 1 132 ? 6.395 13.779 37.588 1.00 30.23 132 ALA B O 1
ATOM 2901 N N . ARG B 1 133 ? 6.815 12.607 39.498 1.00 29.22 133 ARG B N 1
ATOM 2902 C CA . ARG B 1 133 ? 6.107 13.456 40.418 1.00 27.64 133 ARG B CA 1
ATOM 2903 C C . ARG B 1 133 ? 6.905 13.577 41.709 1.00 26.31 133 ARG B C 1
ATOM 2904 O O . ARG B 1 133 ? 7.537 12.598 42.120 1.00 24.77 133 ARG B O 1
ATOM 2912 N N . ASN B 1 134 ? 6.890 14.750 42.362 1.00 24.61 134 ASN B N 1
ATOM 2913 C CA . ASN B 1 134 ? 7.438 14.798 43.738 1.00 22.15 134 ASN B CA 1
ATOM 2914 C C . ASN B 1 134 ? 6.960 13.666 44.547 1.00 21.64 134 ASN B C 1
ATOM 2915 O O . ASN B 1 134 ? 5.736 13.287 44.485 1.00 23.85 134 ASN B O 1
ATOM 2920 N N . PRO B 1 135 ? 7.885 13.078 45.346 1.00 20.26 135 PRO B N 1
ATOM 2921 C CA . PRO B 1 135 ? 7.663 11.827 46.037 1.00 19.01 135 PRO B CA 1
ATOM 2922 C C . PRO B 1 135 ? 6.759 11.944 47.267 1.00 21.59 135 PRO B C 1
ATOM 2923 O O . PRO B 1 135 ? 6.190 10.940 47.732 1.00 20.00 135 PRO B O 1
ATOM 2927 N N . LYS B 1 136 ? 6.643 13.155 47.819 1.00 22.69 136 LYS B N 1
ATOM 2928 C CA . LYS B 1 136 ? 5.680 13.410 48.942 1.00 23.54 136 LYS B CA 1
ATOM 2929 C C . LYS B 1 136 ? 4.211 13.390 48.475 1.00 23.30 136 LYS B C 1
ATOM 2930 O O . LYS B 1 136 ? 3.367 12.735 49.093 1.00 25.80 136 LYS B O 1
ATOM 2936 N N . ASP B 1 137 ? 3.860 14.023 47.331 1.00 24.97 137 ASP B N 1
ATOM 2937 C CA . ASP B 1 137 ? 2.481 13.757 46.750 1.00 22.41 137 ASP B CA 1
ATOM 2938 C C . ASP B 1 137 ? 2.289 12.354 46.198 1.00 23.00 137 ASP B C 1
ATOM 2939 O O . ASP B 1 137 ? 1.167 11.739 46.259 1.00 23.83 137 ASP B O 1
ATOM 2944 N N . LEU B 1 138 ? 3.317 11.860 45.539 1.00 22.21 138 LEU B N 1
ATOM 2945 C CA . LEU B 1 138 ? 3.251 10.488 45.004 1.00 23.88 138 LEU B CA 1
ATOM 2946 C C . LEU B 1 138 ? 2.778 9.511 46.060 1.00 24.42 138 LEU B C 1
ATOM 2947 O O . LEU B 1 138 ? 1.900 8.684 45.856 1.00 26.33 138 LEU B O 1
ATOM 2952 N N . VAL B 1 139 ? 3.360 9.638 47.232 1.00 24.87 139 VAL B N 1
ATOM 2953 C CA . VAL B 1 139 ? 3.154 8.676 48.301 1.00 24.43 139 VAL B CA 1
ATOM 2954 C C . VAL B 1 139 ? 1.739 8.754 48.918 1.00 23.84 139 VAL B C 1
ATOM 2955 O O . VAL B 1 139 ? 1.126 7.709 49.184 1.00 22.94 139 VAL B O 1
ATOM 2959 N N . VAL B 1 140 ? 1.242 9.967 49.160 1.00 24.46 140 VAL B N 1
ATOM 2960 C CA . VAL B 1 140 ? -0.186 10.204 49.416 1.00 25.20 140 VAL B CA 1
ATOM 2961 C C . VAL B 1 140 ? -1.103 9.626 48.326 1.00 28.94 140 VAL B C 1
ATOM 2962 O O . VAL B 1 140 ? -2.170 9.070 48.619 1.00 30.52 140 VAL B O 1
ATOM 2966 N N . SER B 1 141 ? -0.734 9.786 47.053 1.00 30.64 141 SER B N 1
ATOM 2967 C CA . SER B 1 141 ? -1.601 9.307 45.984 1.00 31.34 141 SER B CA 1
ATOM 2968 C C . SER B 1 141 ? -1.622 7.747 45.979 1.00 31.60 141 SER B C 1
ATOM 2969 O O . SER B 1 141 ? -2.639 7.100 45.772 1.00 29.58 141 SER B O 1
ATOM 2972 N N . TYR B 1 142 ? -0.462 7.166 46.196 1.00 32.62 142 TYR B N 1
ATOM 2973 C CA . TYR B 1 142 ? -0.307 5.728 46.314 1.00 35.61 142 TYR B CA 1
ATOM 2974 C C . TYR B 1 142 ? -1.124 5.181 47.509 1.00 37.74 142 TYR B C 1
ATOM 2975 O O . TYR B 1 142 ? -1.839 4.197 47.383 1.00 38.74 142 TYR B O 1
ATOM 2984 N N . TYR B 1 143 ? -1.038 5.839 48.655 1.00 39.17 143 TYR B N 1
ATOM 2985 C CA . TYR B 1 143 ? -1.849 5.461 49.803 1.00 41.02 143 TYR B CA 1
ATOM 2986 C C . TYR B 1 143 ? -3.353 5.571 49.545 1.00 42.18 143 TYR B C 1
ATOM 2987 O O . TYR B 1 143 ? -4.085 4.702 49.955 1.00 41.69 143 TYR B O 1
ATOM 2996 N N . GLN B 1 144 ? -3.800 6.633 48.879 1.00 44.94 144 GLN B N 1
ATOM 2997 C CA . GLN B 1 144 ? -5.215 6.877 48.655 1.00 49.36 144 GLN B CA 1
ATOM 2998 C C . GLN B 1 144 ? -5.766 5.963 47.607 1.00 53.07 144 GLN B C 1
ATOM 2999 O O . GLN B 1 144 ? -6.995 5.845 47.473 1.00 53.93 144 GLN B O 1
ATOM 3005 N N . PHE B 1 145 ? -4.860 5.370 46.825 1.00 56.62 145 PHE B N 1
ATOM 3006 C CA . PHE B 1 145 ? -5.225 4.405 45.814 1.00 60.16 145 PHE B CA 1
ATOM 3007 C C . PHE B 1 145 ? -5.746 3.145 46.526 1.00 62.38 145 PHE B C 1
ATOM 3008 O O . PHE B 1 145 ? -4.991 2.191 46.852 1.00 62.47 145 PHE B O 1
ATOM 3016 N N . HIS B 1 146 ? -7.050 3.198 46.789 1.00 64.67 146 HIS B N 1
ATOM 3017 C CA . HIS B 1 146 ? -7.841 2.065 47.268 1.00 66.97 146 HIS B CA 1
ATOM 3018 C C . HIS B 1 146 ? -9.006 1.879 46.281 1.00 67.49 146 HIS B C 1
ATOM 3019 O O . HIS B 1 146 ? -8.810 1.974 45.051 1.00 68.07 146 HIS B O 1
ATOM 3026 N N . GLY B 1 156 ? -4.092 -0.689 58.831 1.00 48.46 156 GLY B N 1
ATOM 3027 C CA . GLY B 1 156 ? -3.820 -0.197 57.444 1.00 46.20 156 GLY B CA 1
ATOM 3028 C C . GLY B 1 156 ? -2.821 0.949 57.214 1.00 46.72 156 GLY B C 1
ATOM 3029 O O . GLY B 1 156 ? -1.992 0.837 56.268 1.00 49.06 156 GLY B O 1
ATOM 3030 N N . THR B 1 157 ? -2.868 1.991 58.073 1.00 43.93 157 THR B N 1
ATOM 3031 C CA . THR B 1 157 ? -2.160 3.361 58.013 1.00 41.84 157 THR B CA 1
ATOM 3032 C C . THR B 1 157 ? -1.187 4.033 56.951 1.00 40.35 157 THR B C 1
ATOM 3033 O O . THR B 1 157 ? -0.286 3.412 56.436 1.00 39.27 157 THR B O 1
ATOM 3037 N N . PHE B 1 158 ? -1.342 5.366 56.755 1.00 38.55 158 PHE B N 1
ATOM 3038 C CA . PHE B 1 158 ? -0.433 6.206 55.908 1.00 37.65 158 PHE B CA 1
ATOM 3039 C C . PHE B 1 158 ? 0.987 6.220 56.428 1.00 35.34 158 PHE B C 1
ATOM 3040 O O . PHE B 1 158 ? 1.922 6.126 55.661 1.00 33.23 158 PHE B O 1
ATOM 3048 N N . GLN B 1 159 ? 1.133 6.244 57.743 1.00 34.67 159 GLN B N 1
ATOM 3049 C CA . GLN B 1 159 ? 2.437 6.276 58.319 1.00 34.72 159 GLN B CA 1
ATOM 3050 C C . GLN B 1 159 ? 3.243 5.054 57.880 1.00 34.20 159 GLN B C 1
ATOM 3051 O O . GLN B 1 159 ? 4.400 5.172 57.500 1.00 33.78 159 GLN B O 1
ATOM 3057 N N . GLU B 1 160 ? 2.600 3.890 57.887 1.00 33.25 160 GLU B N 1
ATOM 3058 C CA . GLU B 1 160 ? 3.232 2.651 57.454 1.00 32.45 160 GLU B CA 1
ATOM 3059 C C . GLU B 1 160 ? 3.495 2.626 55.965 1.00 32.43 160 GLU B C 1
ATOM 3060 O O . GLU B 1 160 ? 4.586 2.272 55.585 1.00 30.59 160 GLU B O 1
ATOM 3066 N N . PHE B 1 161 ? 2.526 2.983 55.111 1.00 32.93 161 PHE B N 1
ATOM 3067 C CA . PHE B 1 161 ? 2.882 3.062 53.690 1.00 34.49 161 PHE B CA 1
ATOM 3068 C C . PHE B 1 161 ? 4.109 3.934 53.504 1.00 33.00 161 PHE B C 1
ATOM 3069 O O . PHE B 1 161 ? 5.010 3.584 52.742 1.00 31.19 161 PHE B O 1
ATOM 3077 N N . CYS B 1 162 ? 4.120 5.095 54.170 1.00 32.39 162 CYS B N 1
ATOM 3078 C CA . CYS B 1 162 ? 5.160 6.064 53.907 1.00 30.36 162 CYS B CA 1
ATOM 3079 C C . CYS B 1 162 ? 6.568 5.561 54.331 1.00 29.62 162 CYS B C 1
ATOM 3080 O O . CYS B 1 162 ? 7.568 5.802 53.667 1.00 28.08 162 CYS B O 1
ATOM 3083 N N . ARG B 1 163 ? 6.615 4.833 55.447 1.00 29.87 163 ARG B N 1
ATOM 3084 C CA . ARG B 1 163 ? 7.782 4.103 55.891 1.00 29.38 163 ARG B CA 1
ATOM 3085 C C . ARG B 1 163 ? 8.197 3.031 54.904 1.00 28.33 163 ARG B C 1
ATOM 3086 O O . ARG B 1 163 ? 9.362 2.889 54.641 1.00 26.84 163 ARG B O 1
ATOM 3094 N N . ARG B 1 164 ? 7.240 2.295 54.337 1.00 28.67 164 ARG B N 1
ATOM 3095 C CA . ARG B 1 164 ? 7.583 1.286 53.297 1.00 29.17 164 ARG B CA 1
ATOM 3096 C C . ARG B 1 164 ? 8.150 1.914 52.050 1.00 28.09 164 ARG B C 1
ATOM 3097 O O . ARG B 1 164 ? 9.143 1.427 51.508 1.00 27.13 164 ARG B O 1
ATOM 3105 N N . PHE B 1 165 ? 7.574 3.039 51.643 1.00 27.53 165 PHE B N 1
ATOM 3106 C CA . PHE B 1 165 ? 8.150 3.833 50.573 1.00 28.85 165 PHE B CA 1
ATOM 3107 C C . PHE B 1 165 ? 9.612 4.226 50.857 1.00 29.39 165 PHE B C 1
ATOM 3108 O O . PHE B 1 165 ? 10.446 4.079 49.970 1.00 29.22 165 PHE B O 1
ATOM 3116 N N . MET B 1 166 ? 9.892 4.806 52.050 1.00 29.79 166 MET B N 1
ATOM 3117 C CA . MET B 1 166 ? 11.285 5.228 52.431 1.00 30.09 166 MET B CA 1
ATOM 3118 C C . MET B 1 166 ? 12.235 4.040 52.505 1.00 30.66 166 MET B C 1
ATOM 3119 O O . MET B 1 166 ? 13.428 4.204 52.258 1.00 30.13 166 MET B O 1
ATOM 3124 N N . ASN B 1 167 ? 11.719 2.853 52.868 1.00 32.04 167 ASN B N 1
ATOM 3125 C CA . ASN B 1 167 ? 12.571 1.642 52.849 1.00 34.72 167 ASN B CA 1
ATOM 3126 C C . ASN B 1 167 ? 12.547 0.891 51.588 1.00 35.30 167 ASN B C 1
ATOM 3127 O O . ASN B 1 167 ? 13.052 -0.220 51.535 1.00 35.37 167 ASN B O 1
ATOM 3132 N N . ASP B 1 168 ? 11.933 1.474 50.560 1.00 36.14 168 ASP B N 1
ATOM 3133 C CA . ASP B 1 168 ? 12.000 0.874 49.256 1.00 37.20 168 ASP B CA 1
ATOM 3134 C C . ASP B 1 168 ? 11.272 -0.496 49.167 1.00 38.03 168 ASP B C 1
ATOM 3135 O O . ASP B 1 168 ? 11.589 -1.314 48.284 1.00 41.54 168 ASP B O 1
ATOM 3140 N N . LYS B 1 169 ? 10.289 -0.726 50.031 1.00 37.74 169 LYS B N 1
ATOM 3141 C CA . LYS B 1 169 ? 9.529 -1.975 50.099 1.00 36.85 169 LYS B CA 1
ATOM 3142 C C . LYS B 1 169 ? 8.131 -1.981 49.343 1.00 36.44 169 LYS B C 1
ATOM 3143 O O . LYS B 1 169 ? 7.314 -2.898 49.505 1.00 35.81 169 LYS B O 1
ATOM 3149 N N . LEU B 1 170 ? 7.866 -0.986 48.514 1.00 35.67 170 LEU B N 1
ATOM 3150 C CA . LEU B 1 170 ? 6.650 -0.997 47.692 1.00 35.74 170 LEU B CA 1
ATOM 3151 C C . LEU B 1 170 ? 6.862 -1.803 46.391 1.00 35.66 170 LEU B C 1
ATOM 3152 O O . LEU B 1 170 ? 7.975 -2.117 46.023 1.00 35.48 170 LEU B O 1
ATOM 3157 N N . GLY B 1 171 ? 5.768 -2.186 45.735 1.00 37.38 171 GLY B N 1
ATOM 3158 C CA . GLY B 1 171 ? 5.844 -2.880 44.412 1.00 38.23 171 GLY B CA 1
ATOM 3159 C C . GLY B 1 171 ? 6.548 -1.980 43.438 1.00 37.65 171 GLY B C 1
ATOM 3160 O O . GLY B 1 171 ? 6.181 -0.803 43.292 1.00 40.52 171 GLY B O 1
ATOM 3161 N N . TYR B 1 172 ? 7.593 -2.502 42.814 1.00 37.00 172 TYR B N 1
ATOM 3162 C CA . TYR B 1 172 ? 8.338 -1.822 41.708 1.00 33.99 172 TYR B CA 1
ATOM 3163 C C . TYR B 1 172 ? 9.631 -1.173 42.208 1.00 33.59 172 TYR B C 1
ATOM 3164 O O . TYR B 1 172 ? 10.392 -0.577 41.443 1.00 33.07 172 TYR B O 1
ATOM 3173 N N . GLY B 1 173 ? 9.866 -1.305 43.510 1.00 33.52 173 GLY B N 1
ATOM 3174 C CA . GLY B 1 173 ? 11.165 -1.101 44.121 1.00 32.49 173 GLY B CA 1
ATOM 3175 C C . GLY B 1 173 ? 11.294 0.328 44.498 1.00 32.25 173 GLY B C 1
ATOM 3176 O O . GLY B 1 173 ? 10.256 1.030 44.572 1.00 32.92 173 GLY B O 1
ATOM 3177 N N . SER B 1 174 ? 12.547 0.763 44.669 1.00 30.99 174 SER B N 1
ATOM 3178 C CA . SER B 1 174 ? 12.887 2.103 45.062 1.00 30.44 174 SER B CA 1
ATOM 3179 C C . SER B 1 174 ? 12.393 3.102 44.029 1.00 31.48 174 SER B C 1
ATOM 3180 O O . SER B 1 174 ? 12.591 2.931 42.821 1.00 32.14 174 SER B O 1
ATOM 3183 N N . TRP B 1 175 ? 11.710 4.135 44.524 1.00 29.57 175 TRP B N 1
ATOM 3184 C CA . TRP B 1 175 ? 11.368 5.279 43.739 1.00 27.95 175 TRP B CA 1
ATOM 3185 C C . TRP B 1 175 ? 12.617 6.074 43.410 1.00 29.12 175 TRP B C 1
ATOM 3186 O O . TRP B 1 175 ? 12.661 6.744 42.370 1.00 29.39 175 TRP B O 1
ATOM 3197 N N . PHE B 1 176 ? 13.614 6.048 44.296 1.00 28.16 176 PHE B N 1
ATOM 3198 C CA . PHE B 1 176 ? 14.807 6.872 44.064 1.00 29.59 176 PHE B CA 1
ATOM 3199 C C . PHE B 1 176 ? 15.585 6.331 42.886 1.00 29.46 176 PHE B C 1
ATOM 3200 O O . PHE B 1 176 ? 15.960 7.084 42.043 1.00 28.37 176 PHE B O 1
ATOM 3208 N N . GLU B 1 177 ? 15.762 5.007 42.831 1.00 32.42 177 GLU B N 1
ATOM 3209 C CA . GLU B 1 177 ? 16.240 4.282 41.614 1.00 32.38 177 GLU B CA 1
ATOM 3210 C C . GLU B 1 177 ? 15.347 4.315 40.408 1.00 32.43 177 GLU B C 1
ATOM 3211 O O . GLU B 1 177 ? 15.844 4.527 39.340 1.00 33.63 177 GLU B O 1
ATOM 3217 N N . HIS B 1 178 ? 14.027 4.177 40.559 1.00 31.84 178 HIS B N 1
ATOM 3218 C CA . HIS B 1 178 ? 13.136 4.299 39.426 1.00 30.94 178 HIS B CA 1
ATOM 3219 C C . HIS B 1 178 ? 13.339 5.629 38.657 1.00 31.49 178 HIS B C 1
ATOM 3220 O O . HIS B 1 178 ? 13.674 5.627 37.437 1.00 30.96 178 HIS B O 1
ATOM 3227 N N . VAL B 1 179 ? 13.160 6.745 39.373 1.00 31.53 179 VAL B N 1
ATOM 3228 C CA . VAL B 1 179 ? 13.191 8.112 38.845 1.00 31.70 179 VAL B CA 1
ATOM 3229 C C . VAL B 1 179 ? 14.595 8.562 38.331 1.00 32.97 179 VAL B C 1
ATOM 3230 O O . VAL B 1 179 ? 14.748 9.286 37.322 1.00 33.06 179 VAL B O 1
ATOM 3234 N N . GLN B 1 180 ? 15.632 8.121 39.049 1.00 34.91 180 GLN B N 1
ATOM 3235 C CA . GLN B 1 180 ? 17.021 8.513 38.788 1.00 35.02 180 GLN B CA 1
ATOM 3236 C C . GLN B 1 180 ? 17.509 7.864 37.524 1.00 35.66 180 GLN B C 1
ATOM 3237 O O . GLN B 1 180 ? 18.198 8.497 36.748 1.00 35.36 180 GLN B O 1
ATOM 3243 N N . GLU B 1 181 ? 17.141 6.601 37.287 1.00 37.34 181 GLU B N 1
ATOM 3244 C CA . GLU B 1 181 ? 17.508 5.957 36.025 1.00 38.55 181 GLU B CA 1
ATOM 3245 C C . GLU B 1 181 ? 16.872 6.645 34.785 1.00 38.80 181 GLU B C 1
ATOM 3246 O O . GLU B 1 181 ? 17.575 6.997 33.833 1.00 40.57 181 GLU B O 1
ATOM 3252 N N . PHE B 1 182 ? 15.563 6.846 34.771 1.00 37.32 182 PHE B N 1
ATOM 3253 C CA . PHE B 1 182 ? 14.996 7.641 33.705 1.00 35.91 182 PHE B CA 1
ATOM 3254 C C . PHE B 1 182 ? 15.584 9.043 33.562 1.00 36.01 182 PHE B C 1
ATOM 3255 O O . PHE B 1 182 ? 15.734 9.534 32.425 1.00 35.25 182 PHE B O 1
ATOM 3263 N N . TRP B 1 183 ? 15.922 9.695 34.691 1.00 37.00 183 TRP B N 1
ATOM 3264 C CA . TRP B 1 183 ? 16.582 10.999 34.641 1.00 37.82 183 TRP B CA 1
ATOM 3265 C C . TRP B 1 183 ? 17.938 10.958 33.896 1.00 39.78 183 TRP B C 1
ATOM 3266 O O . TRP B 1 183 ? 18.202 11.885 33.122 1.00 40.49 183 TRP B O 1
ATOM 3277 N N . GLU B 1 184 ? 18.763 9.920 34.105 1.00 41.62 184 GLU B N 1
ATOM 3278 C CA . GLU B 1 184 ? 20.043 9.805 33.395 1.00 44.68 184 GLU B CA 1
ATOM 3279 C C . GLU B 1 184 ? 19.804 9.725 31.881 1.00 45.25 184 GLU B C 1
ATOM 3280 O O . GLU B 1 184 ? 20.707 10.099 31.091 1.00 47.52 184 GLU B O 1
ATOM 3286 N N . HIS B 1 185 ? 18.630 9.212 31.483 1.00 44.25 185 HIS B N 1
ATOM 3287 C CA . HIS B 1 185 ? 18.382 8.798 30.111 1.00 42.76 185 HIS B CA 1
ATOM 3288 C C . HIS B 1 185 ? 17.506 9.831 29.466 1.00 42.40 185 HIS B C 1
ATOM 3289 O O . HIS B 1 185 ? 17.010 9.610 28.357 1.00 41.78 185 HIS B O 1
ATOM 3296 N N . ARG B 1 186 ? 17.368 10.990 30.123 1.00 41.92 186 ARG B N 1
ATOM 3297 C CA . ARG B 1 186 ? 16.419 12.028 29.665 1.00 41.42 186 ARG B CA 1
ATOM 3298 C C . ARG B 1 186 ? 16.851 12.691 28.377 1.00 42.35 186 ARG B C 1
ATOM 3299 O O . ARG B 1 186 ? 16.067 13.441 27.765 1.00 42.15 186 ARG B O 1
ATOM 3307 N N . MET B 1 187 ? 18.103 12.441 28.004 1.00 43.01 187 MET B N 1
ATOM 3308 C CA . MET B 1 187 ? 18.758 13.138 26.898 1.00 45.47 187 MET B CA 1
ATOM 3309 C C . MET B 1 187 ? 18.829 12.206 25.682 1.00 45.28 187 MET B C 1
ATOM 3310 O O . MET B 1 187 ? 19.033 12.673 24.553 1.00 46.07 187 MET B O 1
ATOM 3315 N N . ASP B 1 188 ? 18.643 10.896 25.932 1.00 45.01 188 ASP B N 1
ATOM 3316 C CA . ASP B 1 188 ? 18.466 9.880 24.894 1.00 43.87 188 ASP B CA 1
ATOM 3317 C C . ASP B 1 188 ? 17.421 10.334 23.952 1.00 43.97 188 ASP B C 1
ATOM 3318 O O . ASP B 1 188 ? 16.451 11.004 24.346 1.00 43.93 188 ASP B O 1
ATOM 3323 N N . SER B 1 189 ? 17.640 9.978 22.685 1.00 45.19 189 SER B N 1
ATOM 3324 C CA . SER B 1 189 ? 16.739 10.373 21.597 1.00 45.15 189 SER B CA 1
ATOM 3325 C C . SER B 1 189 ? 15.324 9.791 21.838 1.00 45.02 189 SER B C 1
ATOM 3326 O O . SER B 1 189 ? 14.339 10.496 21.594 1.00 46.26 189 SER B O 1
ATOM 3329 N N . ASN B 1 190 ? 15.220 8.552 22.368 1.00 44.77 190 ASN B N 1
ATOM 3330 C CA . ASN B 1 190 ? 13.896 7.899 22.618 1.00 44.14 190 ASN B CA 1
ATOM 3331 C C . ASN B 1 190 ? 13.252 8.078 24.017 1.00 43.36 190 ASN B C 1
ATOM 3332 O O . ASN B 1 190 ? 12.365 7.268 24.412 1.00 42.18 190 ASN B O 1
ATOM 3337 N N . VAL B 1 191 ? 13.646 9.146 24.715 1.00 41.59 191 VAL B N 1
ATOM 3338 C CA . VAL B 1 191 ? 13.211 9.365 26.090 1.00 39.91 191 VAL B CA 1
ATOM 3339 C C . VAL B 1 191 ? 12.928 10.800 26.294 1.00 40.00 191 VAL B C 1
ATOM 3340 O O . VAL B 1 191 ? 13.804 11.630 26.063 1.00 41.66 191 VAL B O 1
ATOM 3344 N N . LEU B 1 192 ? 11.683 11.085 26.687 1.00 39.47 192 LEU B N 1
ATOM 3345 C CA . LEU B 1 192 ? 11.256 12.357 27.240 1.00 38.23 192 LEU B CA 1
ATOM 3346 C C . LEU B 1 192 ? 10.875 12.180 28.738 1.00 38.44 192 LEU B C 1
ATOM 3347 O O . LEU B 1 192 ? 10.010 11.357 29.115 1.00 37.92 192 LEU B O 1
ATOM 3352 N N . PHE B 1 193 ? 11.508 13.002 29.574 1.00 37.76 193 PHE B N 1
ATOM 3353 C CA . PHE B 1 193 ? 11.244 13.039 31.002 1.00 35.70 193 PHE B CA 1
ATOM 3354 C C . PHE B 1 193 ? 10.298 14.210 31.310 1.00 36.09 193 PHE B C 1
ATOM 3355 O O . PHE B 1 193 ? 10.598 15.385 31.042 1.00 36.18 193 PHE B O 1
ATOM 3363 N N . LEU B 1 194 ? 9.136 13.894 31.855 1.00 34.84 194 LEU B N 1
ATOM 3364 C CA . LEU B 1 194 ? 8.182 14.929 32.220 1.00 34.44 194 LEU B CA 1
ATOM 3365 C C . LEU B 1 194 ? 8.029 14.966 33.756 1.00 34.91 194 LEU B C 1
ATOM 3366 O O . LEU B 1 194 ? 8.431 13.990 34.466 1.00 33.59 194 LEU B O 1
ATOM 3371 N N . LYS B 1 195 ? 7.538 16.123 34.254 1.00 33.32 195 LYS B N 1
ATOM 3372 C CA . LYS B 1 195 ? 7.199 16.304 35.654 1.00 32.95 195 LYS B CA 1
ATOM 3373 C C . LYS B 1 195 ? 5.776 16.667 35.756 1.00 33.16 195 LYS B C 1
ATOM 3374 O O . LYS B 1 195 ? 5.354 17.660 35.202 1.00 32.25 195 LYS B O 1
ATOM 3380 N N . TYR B 1 196 ? 5.020 15.841 36.464 1.00 33.91 196 TYR B N 1
ATOM 3381 C CA . TYR B 1 196 ? 3.623 16.165 36.762 1.00 34.86 196 TYR B CA 1
ATOM 3382 C C . TYR B 1 196 ? 3.351 17.659 37.093 1.00 35.73 196 TYR B C 1
ATOM 3383 O O . TYR B 1 196 ? 2.469 18.269 36.525 1.00 34.74 196 TYR B O 1
ATOM 3392 N N . GLU B 1 197 ? 4.110 18.240 38.023 1.00 36.59 197 GLU B N 1
ATOM 3393 C CA . GLU B 1 197 ? 3.873 19.623 38.479 1.00 37.16 197 GLU B CA 1
ATOM 3394 C C . GLU B 1 197 ? 4.044 20.657 37.349 1.00 38.57 197 GLU B C 1
ATOM 3395 O O . GLU B 1 197 ? 3.423 21.718 37.388 1.00 37.63 197 GLU B O 1
ATOM 3401 N N . ASP B 1 198 ? 4.942 20.370 36.397 1.00 41.04 198 ASP B N 1
ATOM 3402 C CA . ASP B 1 198 ? 5.206 21.237 35.201 1.00 42.97 198 ASP B CA 1
ATOM 3403 C C . ASP B 1 198 ? 3.970 21.372 34.314 1.00 44.42 198 ASP B C 1
ATOM 3404 O O . ASP B 1 198 ? 3.819 22.317 33.597 1.00 46.63 198 ASP B O 1
ATOM 3409 N N . MET B 1 199 ? 3.079 20.412 34.371 1.00 46.37 199 MET B N 1
ATOM 3410 C CA . MET B 1 199 ? 1.817 20.491 33.687 1.00 48.49 199 MET B CA 1
ATOM 3411 C C . MET B 1 199 ? 0.876 21.565 34.218 1.00 49.61 199 MET B C 1
ATOM 3412 O O . MET B 1 199 ? -0.065 21.988 33.508 1.00 51.29 199 MET B O 1
ATOM 3417 N N . HIS B 1 200 ? 1.086 21.977 35.463 1.00 50.58 200 HIS B N 1
ATOM 3418 C CA . HIS B 1 200 ? 0.369 23.111 36.075 1.00 50.70 200 HIS B CA 1
ATOM 3419 C C . HIS B 1 200 ? 1.151 24.439 36.051 1.00 51.59 200 HIS B C 1
ATOM 3420 O O . HIS B 1 200 ? 0.556 25.493 35.780 1.00 51.65 200 HIS B O 1
ATOM 3427 N N . ARG B 1 201 ? 2.462 24.418 36.314 1.00 52.15 201 ARG B N 1
ATOM 3428 C CA . ARG B 1 201 ? 3.215 25.676 36.190 1.00 53.61 201 ARG B CA 1
ATOM 3429 C C . ARG B 1 201 ? 3.590 26.106 34.772 1.00 54.39 201 ARG B C 1
ATOM 3430 O O . ARG B 1 201 ? 3.789 27.298 34.532 1.00 54.44 201 ARG B O 1
ATOM 3438 N N . ASP B 1 202 ? 3.668 25.161 33.829 1.00 54.75 202 ASP B N 1
ATOM 3439 C CA . ASP B 1 202 ? 3.812 25.552 32.426 1.00 55.13 202 ASP B CA 1
ATOM 3440 C C . ASP B 1 202 ? 3.397 24.535 31.391 1.00 54.81 202 ASP B C 1
ATOM 3441 O O . ASP B 1 202 ? 4.260 23.879 30.743 1.00 54.95 202 ASP B O 1
ATOM 3446 N N . LEU B 1 203 ? 2.086 24.448 31.211 1.00 53.98 203 LEU B N 1
ATOM 3447 C CA . LEU B 1 203 ? 1.506 23.562 30.238 1.00 54.17 203 LEU B CA 1
ATOM 3448 C C . LEU B 1 203 ? 1.873 23.929 28.782 1.00 54.73 203 LEU B C 1
ATOM 3449 O O . LEU B 1 203 ? 2.032 23.035 27.970 1.00 55.63 203 LEU B O 1
ATOM 3454 N N . VAL B 1 204 ? 2.069 25.217 28.453 1.00 55.21 204 VAL B N 1
ATOM 3455 C CA . VAL B 1 204 ? 2.522 25.605 27.082 1.00 55.36 204 VAL B CA 1
ATOM 3456 C C . VAL B 1 204 ? 3.797 24.870 26.600 1.00 54.69 204 VAL B C 1
ATOM 3457 O O . VAL B 1 204 ? 3.722 24.142 25.636 1.00 55.00 204 VAL B O 1
ATOM 3461 N N . THR B 1 205 ? 4.930 25.047 27.285 1.00 54.19 205 THR B N 1
ATOM 3462 C CA . THR B 1 205 ? 6.209 24.364 26.989 1.00 53.12 205 THR B CA 1
ATOM 3463 C C . THR B 1 205 ? 6.125 22.843 26.902 1.00 53.04 205 THR B C 1
ATOM 3464 O O . THR B 1 205 ? 6.813 22.223 26.099 1.00 53.36 205 THR B O 1
ATOM 3468 N N . MET B 1 206 ? 5.317 22.240 27.776 1.00 52.88 206 MET B N 1
ATOM 3469 C CA . MET B 1 206 ? 5.202 20.792 27.848 1.00 51.17 206 MET B CA 1
ATOM 3470 C C . MET B 1 206 ? 4.458 20.250 26.629 1.00 52.36 206 MET B C 1
ATOM 3471 O O . MET B 1 206 ? 4.823 19.170 26.127 1.00 50.59 206 MET B O 1
ATOM 3476 N N . VAL B 1 207 ? 3.407 20.976 26.191 1.00 53.47 207 VAL B N 1
ATOM 3477 C CA . VAL B 1 207 ? 2.589 20.563 25.030 1.00 55.24 207 VAL B CA 1
ATOM 3478 C C . VAL B 1 207 ? 3.314 20.693 23.667 1.00 56.24 207 VAL B C 1
ATOM 3479 O O . VAL B 1 207 ? 3.053 19.921 22.743 1.00 56.65 207 VAL B O 1
ATOM 3483 N N . GLU B 1 208 ? 4.230 21.651 23.573 1.00 57.42 208 GLU B N 1
ATOM 3484 C CA . GLU B 1 208 ? 5.125 21.787 22.436 1.00 58.58 208 GLU B CA 1
ATOM 3485 C C . GLU B 1 208 ? 6.012 20.571 22.403 1.00 58.24 208 GLU B C 1
ATOM 3486 O O . GLU B 1 208 ? 6.088 19.905 21.368 1.00 58.94 208 GLU B O 1
ATOM 3492 N N . GLN B 1 209 ? 6.655 20.289 23.547 1.00 57.70 209 GLN B N 1
ATOM 3493 C CA . GLN B 1 209 ? 7.599 19.180 23.771 1.00 56.58 209 GLN B CA 1
ATOM 3494 C C . GLN B 1 209 ? 7.001 17.808 23.463 1.00 54.97 209 GLN B C 1
ATOM 3495 O O . GLN B 1 209 ? 7.674 16.919 22.952 1.00 53.98 209 GLN B O 1
ATOM 3501 N N . LEU B 1 210 ? 5.740 17.625 23.830 1.00 54.12 210 LEU B N 1
ATOM 3502 C CA . LEU B 1 210 ? 5.045 16.391 23.527 1.00 53.42 210 LEU B CA 1
ATOM 3503 C C . LEU B 1 210 ? 4.959 16.365 22.024 1.00 54.24 210 LEU B C 1
ATOM 3504 O O . LEU B 1 210 ? 5.541 15.477 21.401 1.00 54.40 210 LEU B O 1
ATOM 3509 N N . ALA B 1 211 ? 4.238 17.356 21.468 1.00 54.20 211 ALA B N 1
ATOM 3510 C CA . ALA B 1 211 ? 3.888 17.428 20.034 1.00 54.64 211 ALA B CA 1
ATOM 3511 C C . ALA B 1 211 ? 5.118 17.217 19.137 1.00 54.06 211 ALA B C 1
ATOM 3512 O O . ALA B 1 211 ? 5.161 16.276 18.341 1.00 54.45 211 ALA B O 1
ATOM 3514 N N . ARG B 1 212 ? 6.114 18.076 19.293 1.00 53.04 212 ARG B N 1
ATOM 3515 C CA . ARG B 1 212 ? 7.460 17.825 18.757 1.00 52.62 212 ARG B CA 1
ATOM 3516 C C . ARG B 1 212 ? 7.992 16.398 18.988 1.00 52.22 212 ARG B C 1
ATOM 3517 O O . ARG B 1 212 ? 8.182 15.661 18.005 1.00 53.11 212 ARG B O 1
ATOM 3525 N N . PHE B 1 213 ? 8.197 15.995 20.259 1.00 51.08 213 PHE B N 1
ATOM 3526 C CA . PHE B 1 213 ? 8.750 14.657 20.648 1.00 50.65 213 PHE B CA 1
ATOM 3527 C C . PHE B 1 213 ? 8.036 13.505 19.972 1.00 50.84 213 PHE B C 1
ATOM 3528 O O . PHE B 1 213 ? 8.677 12.551 19.517 1.00 50.60 213 PHE B O 1
ATOM 3536 N N . LEU B 1 214 ? 6.707 13.582 19.961 1.00 52.13 214 LEU B N 1
ATOM 3537 C CA . LEU B 1 214 ? 5.887 12.609 19.272 1.00 54.04 214 LEU B CA 1
ATOM 3538 C C . LEU B 1 214 ? 5.844 12.854 17.750 1.00 56.62 214 LEU B C 1
ATOM 3539 O O . LEU B 1 214 ? 5.581 11.934 16.977 1.00 56.93 214 LEU B O 1
ATOM 3544 N N . GLY B 1 215 ? 6.082 14.090 17.303 1.00 58.85 215 GLY B N 1
ATOM 3545 C CA . GLY B 1 215 ? 6.141 14.347 15.870 1.00 61.28 215 GLY B CA 1
ATOM 3546 C C . GLY B 1 215 ? 4.731 14.397 15.329 1.00 63.42 215 GLY B C 1
ATOM 3547 O O . GLY B 1 215 ? 4.515 14.192 14.144 1.00 63.95 215 GLY B O 1
ATOM 3548 N N . VAL B 1 216 ? 3.763 14.599 16.220 1.00 65.21 216 VAL B N 1
ATOM 3549 C CA . VAL B 1 216 ? 2.478 15.152 15.840 1.00 67.05 216 VAL B CA 1
ATOM 3550 C C . VAL B 1 216 ? 2.857 16.554 15.406 1.00 67.92 216 VAL B C 1
ATOM 3551 O O . VAL B 1 216 ? 2.952 17.461 16.237 1.00 69.17 216 VAL B O 1
ATOM 3555 N N . SER B 1 217 ? 3.170 16.728 14.128 1.00 68.56 217 SER B N 1
ATOM 3556 C CA . SER B 1 217 ? 3.520 18.055 13.663 1.00 69.47 217 SER B CA 1
ATOM 3557 C C . SER B 1 217 ? 2.224 18.805 13.346 1.00 70.28 217 SER B C 1
ATOM 3558 O O . SER B 1 217 ? 1.317 18.282 12.674 1.00 70.29 217 SER B O 1
ATOM 3561 N N . CYS B 1 218 ? 2.130 19.999 13.924 1.00 71.10 218 CYS B N 1
ATOM 3562 C CA . CYS B 1 218 ? 0.992 20.900 13.751 1.00 72.00 218 CYS B CA 1
ATOM 3563 C C . CYS B 1 218 ? 1.410 22.111 12.916 1.00 72.16 218 CYS B C 1
ATOM 3564 O O . CYS B 1 218 ? 2.604 22.322 12.627 1.00 72.06 218 CYS B O 1
ATOM 3567 N N . ASP B 1 219 ? 0.421 22.909 12.526 1.00 72.29 219 ASP B N 1
ATOM 3568 C CA . ASP B 1 219 ? 0.720 24.290 12.181 1.00 71.96 219 ASP B CA 1
ATOM 3569 C C . ASP B 1 219 ? 0.452 25.123 13.435 1.00 72.03 219 ASP B C 1
ATOM 3570 O O . ASP B 1 219 ? -0.096 24.601 14.429 1.00 70.93 219 ASP B O 1
ATOM 3575 N N . LYS B 1 220 ? 0.900 26.380 13.400 1.00 72.32 220 LYS B N 1
ATOM 3576 C CA . LYS B 1 220 ? 0.784 27.315 14.516 1.00 72.43 220 LYS B CA 1
ATOM 3577 C C . LYS B 1 220 ? -0.611 27.231 15.109 1.00 72.46 220 LYS B C 1
ATOM 3578 O O . LYS B 1 220 ? -0.768 27.110 16.327 1.00 71.91 220 LYS B O 1
ATOM 3584 N N . ALA B 1 221 ? -1.610 27.276 14.220 1.00 72.93 221 ALA B N 1
ATOM 3585 C CA . ALA B 1 221 ? -3.044 27.310 14.588 1.00 72.86 221 ALA B CA 1
ATOM 3586 C C . ALA B 1 221 ? -3.471 26.059 15.304 1.00 72.50 221 ALA B C 1
ATOM 3587 O O . ALA B 1 221 ? -4.289 26.110 16.223 1.00 72.84 221 ALA B O 1
ATOM 3589 N N . GLN B 1 222 ? -2.922 24.937 14.849 1.00 72.35 222 GLN B N 1
ATOM 3590 C CA . GLN B 1 222 ? -3.263 23.611 15.351 1.00 72.36 222 GLN B CA 1
ATOM 3591 C C . GLN B 1 222 ? -2.675 23.385 16.741 1.00 72.30 222 GLN B C 1
ATOM 3592 O O . GLN B 1 222 ? -3.365 22.865 17.606 1.00 72.16 222 GLN B O 1
ATOM 3598 N N . LEU B 1 223 ? -1.411 23.795 16.931 1.00 72.79 223 LEU B N 1
ATOM 3599 C CA . LEU B 1 223 ? -0.741 23.880 18.246 1.00 73.19 223 LEU B CA 1
ATOM 3600 C C . LEU B 1 223 ? -1.546 24.629 19.310 1.00 73.91 223 LEU B C 1
ATOM 3601 O O . LEU B 1 223 ? -1.804 24.087 20.385 1.00 73.63 223 LEU B O 1
ATOM 3606 N N . GLU B 1 224 ? -1.942 25.862 18.995 1.00 74.66 224 GLU B N 1
ATOM 3607 C CA . GLU B 1 224 ? -2.702 26.713 19.908 1.00 76.00 224 GLU B CA 1
ATOM 3608 C C . GLU B 1 224 ? -4.077 26.124 20.225 1.00 76.35 224 GLU B C 1
ATOM 3609 O O . GLU B 1 224 ? -4.705 26.489 21.232 1.00 76.89 224 GLU B O 1
ATOM 3615 N N . ALA B 1 225 ? -4.550 25.229 19.356 1.00 76.57 225 ALA B N 1
ATOM 3616 C CA . ALA B 1 225 ? -5.824 24.567 19.555 1.00 76.75 225 ALA B CA 1
ATOM 3617 C C . ALA B 1 225 ? -5.603 23.328 20.404 1.00 76.81 225 ALA B C 1
ATOM 3618 O O . ALA B 1 225 ? -6.342 23.075 21.360 1.00 76.97 225 ALA B O 1
ATOM 3620 N N . LEU B 1 226 ? -4.584 22.557 20.041 1.00 76.99 226 LEU B N 1
ATOM 3621 C CA . LEU B 1 226 ? -4.067 21.473 20.884 1.00 77.07 226 LEU B CA 1
ATOM 3622 C C . LEU B 1 226 ? -3.783 21.983 22.307 1.00 77.05 226 LEU B C 1
ATOM 3623 O O . LEU B 1 226 ? -4.386 21.488 23.272 1.00 76.67 226 LEU B O 1
ATOM 3628 N N . THR B 1 227 ? -2.888 22.978 22.421 1.00 77.00 227 THR B N 1
ATOM 3629 C CA . THR B 1 227 ? -2.628 23.685 23.688 1.00 77.01 227 THR B CA 1
ATOM 3630 C C . THR B 1 227 ? -3.937 24.071 24.406 1.00 78.11 227 THR B C 1
ATOM 3631 O O . THR B 1 227 ? -4.116 23.713 25.582 1.00 78.25 227 THR B O 1
ATOM 3635 N N . GLU B 1 228 ? -4.848 24.768 23.716 1.00 78.87 228 GLU B N 1
ATOM 3636 C CA . GLU B 1 228 ? -6.110 25.167 24.361 1.00 79.55 228 GLU B CA 1
ATOM 3637 C C . GLU B 1 228 ? -7.044 24.016 24.725 1.00 79.63 228 GLU B C 1
ATOM 3638 O O . GLU B 1 228 ? -7.718 24.094 25.746 1.00 79.82 228 GLU B O 1
ATOM 3644 N N . HIS B 1 229 ? -7.088 22.954 23.925 1.00 79.67 229 HIS B N 1
ATOM 3645 C CA . HIS B 1 229 ? -7.850 21.778 24.336 1.00 80.11 229 HIS B CA 1
ATOM 3646 C C . HIS B 1 229 ? -7.252 21.166 25.630 1.00 79.40 229 HIS B C 1
ATOM 3647 O O . HIS B 1 229 ? -7.974 20.581 26.442 1.00 79.55 229 HIS B O 1
ATOM 3654 N N . CYS B 1 230 ? -5.939 21.329 25.819 1.00 78.50 230 CYS B N 1
ATOM 3655 C CA . CYS B 1 230 ? -5.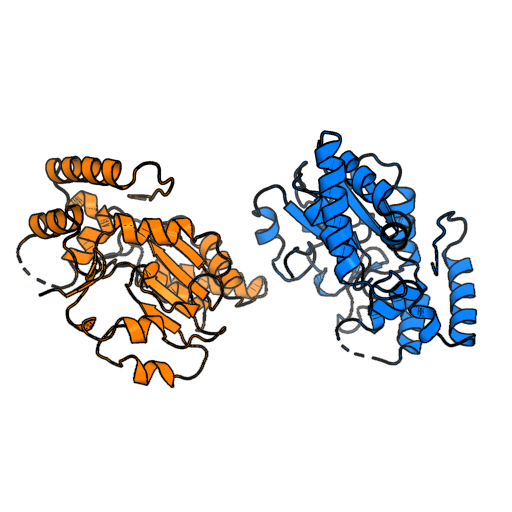233 20.876 27.033 1.00 77.37 230 CYS B CA 1
ATOM 3656 C C . CYS B 1 230 ? -5.515 21.785 28.239 1.00 76.12 230 CYS B C 1
ATOM 3657 O O . CYS B 1 230 ? -5.936 21.294 29.283 1.00 75.40 230 CYS B O 1
ATOM 3660 N N . HIS B 1 231 ? -5.284 23.097 28.086 1.00 74.98 231 HIS B N 1
ATOM 3661 C CA . HIS B 1 231 ? -5.680 24.068 29.102 1.00 74.11 231 HIS B CA 1
ATOM 3662 C C . HIS B 1 231 ? -7.145 23.793 29.479 1.00 74.15 231 HIS B C 1
ATOM 3663 O O . HIS B 1 231 ? -7.487 23.710 30.657 1.00 73.79 231 HIS B O 1
ATOM 3670 N N . GLN B 1 232 ? -7.986 23.579 28.469 1.00 74.06 232 GLN B N 1
ATOM 3671 C CA . GLN B 1 232 ? -9.392 23.244 28.670 1.00 74.49 232 GLN B CA 1
ATOM 3672 C C . GLN B 1 232 ? -9.540 22.064 29.619 1.00 74.76 232 GLN B C 1
ATOM 3673 O O . GLN B 1 232 ? -10.093 22.205 30.699 1.00 75.48 232 GLN B O 1
ATOM 3679 N N . LEU B 1 233 ? -9.022 20.914 29.212 1.00 75.43 233 LEU B N 1
ATOM 3680 C CA . LEU B 1 233 ? -9.120 19.650 29.950 1.00 75.83 233 LEU B CA 1
ATOM 3681 C C . LEU B 1 233 ? -8.575 19.710 31.391 1.00 76.39 233 LEU B C 1
ATOM 3682 O O . LEU B 1 233 ? -9.174 19.141 32.322 1.00 76.17 233 LEU B O 1
ATOM 3687 N N . VAL B 1 234 ? -7.436 20.387 31.542 1.00 77.00 234 VAL B N 1
ATOM 3688 C CA . VAL B 1 234 ? -6.770 20.617 32.831 1.00 77.75 234 VAL B CA 1
ATOM 3689 C C . VAL B 1 234 ? -7.639 21.532 33.718 1.00 78.66 234 VAL B C 1
ATOM 3690 O O . VAL B 1 234 ? -7.916 21.191 34.869 1.00 78.27 234 VAL B O 1
ATOM 3694 N N . ASP B 1 235 ? -8.100 22.655 33.154 1.00 80.06 235 ASP B N 1
ATOM 3695 C CA . ASP B 1 235 ? -8.885 23.666 33.889 1.00 81.76 235 ASP B CA 1
ATOM 3696 C C . ASP B 1 235 ? -10.342 23.270 34.247 1.00 83.05 235 ASP B C 1
ATOM 3697 O O . ASP B 1 235 ? -11.074 24.086 34.806 1.00 83.26 235 ASP B O 1
ATOM 3702 N N . GLN B 1 236 ? -10.754 22.037 33.924 1.00 84.61 236 GLN B N 1
ATOM 3703 C CA . GLN B 1 236 ? -12.011 21.450 34.441 1.00 86.37 236 GLN B CA 1
ATOM 3704 C C . GLN B 1 236 ? -11.773 20.821 35.815 1.00 87.40 236 GLN B C 1
ATOM 3705 O O . GLN B 1 236 ? -12.718 20.399 36.513 1.00 87.07 236 GLN B O 1
ATOM 3711 N N . CYS B 1 237 ? -10.491 20.756 36.176 1.00 88.88 237 CYS B N 1
ATOM 3712 C CA . CYS B 1 237 ? -10.022 20.035 37.352 1.00 90.60 237 CYS B CA 1
ATOM 3713 C C . CYS B 1 237 ? -9.393 20.957 38.402 1.00 91.10 237 CYS B C 1
ATOM 3714 O O . CYS B 1 237 ? -9.407 20.660 39.598 1.00 91.25 237 CYS B O 1
ATOM 3717 N N . CYS B 1 238 ? -8.866 22.085 37.943 1.00 91.95 238 CYS B N 1
ATOM 3718 C CA . CYS B 1 238 ? -8.170 23.024 38.805 1.00 92.60 238 CYS B CA 1
ATOM 3719 C C . CYS B 1 238 ? -9.135 23.817 39.674 1.00 92.99 238 CYS B C 1
ATOM 3720 O O . CYS B 1 238 ? -9.913 24.636 39.165 1.00 92.88 238 CYS B O 1
ATOM 3723 N N . ASN B 1 239 ? -9.082 23.534 40.982 1.00 93.54 239 ASN B N 1
ATOM 3724 C CA . ASN B 1 239 ? -9.892 24.233 42.001 1.00 93.83 239 ASN B CA 1
ATOM 3725 C C . ASN B 1 239 ? -9.489 25.708 42.221 1.00 93.93 239 ASN B C 1
ATOM 3726 O O . ASN B 1 239 ? -8.717 26.266 41.431 1.00 93.73 239 ASN B O 1
ATOM 3731 N N . ALA B 1 240 ? -10.033 26.337 43.266 1.00 94.18 240 ALA B N 1
ATOM 3732 C CA . ALA B 1 240 ? -9.655 27.706 43.643 1.00 94.34 240 ALA B CA 1
ATOM 3733 C C . ALA B 1 240 ? -8.153 27.814 44.023 1.00 94.21 240 ALA B C 1
ATOM 3734 O O . ALA B 1 240 ? -7.772 28.600 44.907 1.00 94.56 240 ALA B O 1
ATOM 3736 N N . GLU B 1 241 ? -7.318 27.018 43.344 1.00 93.76 241 GLU B N 1
ATOM 3737 C CA . GLU B 1 241 ? -5.860 26.934 43.597 1.00 93.53 241 GLU B CA 1
ATOM 3738 C C . GLU B 1 241 ? -5.057 26.419 42.379 1.00 92.38 241 GLU B C 1
ATOM 3739 O O . GLU B 1 241 ? -3.825 26.233 42.462 1.00 91.97 241 GLU B O 1
ATOM 3745 N N . ALA B 1 242 ? -5.766 26.226 41.260 1.00 91.10 242 ALA B N 1
ATOM 3746 C CA . ALA B 1 242 ? -5.221 25.647 40.016 1.00 89.60 242 ALA B CA 1
ATOM 3747 C C . ALA B 1 242 ? -4.476 24.316 40.237 1.00 88.65 242 ALA B C 1
ATOM 3748 O O . ALA B 1 242 ? -3.330 24.148 39.803 1.00 88.88 242 ALA B O 1
ATOM 3750 N N . LEU B 1 243 ? -5.124 23.386 40.937 1.00 87.00 243 LEU B N 1
ATOM 3751 C CA . LEU B 1 243 ? -4.563 22.056 41.169 1.00 85.92 243 LEU B CA 1
ATOM 3752 C C . LEU B 1 243 ? -5.732 21.089 41.281 1.00 84.69 243 LEU B C 1
ATOM 3753 O O . LEU B 1 243 ? -6.696 21.366 42.013 1.00 84.29 243 LEU B O 1
ATOM 3758 N N . PRO B 1 244 ? -5.643 19.936 40.583 1.00 83.39 244 PRO B N 1
ATOM 3759 C CA . PRO B 1 244 ? -6.780 19.020 40.506 1.00 82.21 244 PRO B CA 1
ATOM 3760 C C . PRO B 1 244 ? -7.122 18.261 41.798 1.00 80.88 244 PRO B C 1
ATOM 3761 O O . PRO B 1 244 ? -6.563 17.195 42.070 1.00 81.14 244 PRO B O 1
ATOM 3765 N N . VAL B 1 245 ? -8.010 18.850 42.591 1.00 79.16 245 VAL B N 1
ATOM 3766 C CA . VAL B 1 245 ? -8.996 18.095 43.389 1.00 77.91 245 VAL B CA 1
ATOM 3767 C C . VAL B 1 245 ? -8.852 16.553 43.415 1.00 76.40 245 VAL B C 1
ATOM 3768 O O . VAL B 1 245 ? -9.134 15.872 42.404 1.00 76.62 245 VAL B O 1
ATOM 3772 N N . GLY B 1 246 ? -8.456 16.006 44.566 1.00 74.04 246 GLY B N 1
ATOM 3773 C CA . GLY B 1 246 ? -8.285 14.549 44.697 1.00 70.88 246 GLY B CA 1
ATOM 3774 C C . GLY B 1 246 ? -6.824 14.143 44.702 1.00 68.45 246 GLY B C 1
ATOM 3775 O O . GLY B 1 246 ? -5.994 14.856 45.253 1.00 67.57 246 GLY B O 1
ATOM 3776 N N . ARG B 1 247 ? -6.521 13.002 44.073 1.00 66.64 247 ARG B N 1
ATOM 3777 C CA . ARG B 1 247 ? -5.153 12.405 44.081 1.00 65.27 247 ARG B CA 1
ATOM 3778 C C . ARG B 1 247 ? -4.063 13.106 43.220 1.00 63.16 247 ARG B C 1
ATOM 3779 O O . ARG B 1 247 ? -2.923 12.643 43.172 1.00 63.09 247 ARG B O 1
ATOM 3787 N N . GLY B 1 248 ? -4.410 14.231 42.595 1.00 61.07 248 GLY B N 1
ATOM 3788 C CA . GLY B 1 248 ? -3.495 14.966 41.731 1.00 57.98 248 GLY B CA 1
ATOM 3789 C C . GLY B 1 248 ? -3.253 16.426 42.125 1.00 56.33 248 GLY B C 1
ATOM 3790 O O . GLY B 1 248 ? -2.496 17.119 41.439 1.00 56.98 248 GLY B O 1
ATOM 3791 N N . ARG B 1 249 ? -3.878 16.907 43.206 1.00 52.71 249 ARG B N 1
ATOM 3792 C CA . ARG B 1 249 ? -3.504 18.195 43.798 1.00 49.84 249 ARG B CA 1
ATOM 3793 C C . ARG B 1 249 ? -2.005 18.262 44.207 1.00 47.13 249 ARG B C 1
ATOM 3794 O O . ARG B 1 249 ? -1.446 17.266 44.730 1.00 45.81 249 ARG B O 1
ATOM 3802 N N . VAL B 1 250 ? -1.353 19.401 43.949 1.00 42.71 250 VAL B N 1
ATOM 3803 C CA . VAL B 1 250 ? 0.087 19.515 44.201 1.00 40.02 250 VAL B CA 1
ATOM 3804 C C . VAL B 1 250 ? 0.272 20.192 45.570 1.00 39.36 250 VAL B C 1
ATOM 3805 O O . VAL B 1 250 ? -0.3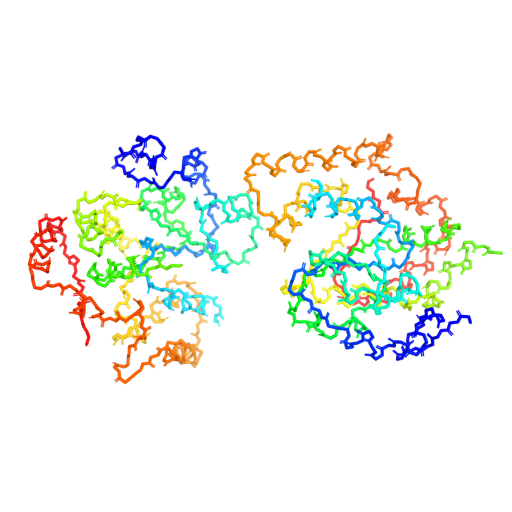61 21.226 45.847 1.00 40.02 250 VAL B O 1
ATOM 3809 N N . GLY B 1 251 ? 1.157 19.654 46.411 1.00 37.60 251 GLY B N 1
ATOM 3810 C CA . GLY B 1 251 ? 1.267 20.133 47.799 1.00 34.87 251 GLY B CA 1
ATOM 3811 C C . GLY B 1 251 ? 0.222 19.558 48.744 1.00 33.44 251 GLY B C 1
ATOM 3812 O O . GLY B 1 251 ? 0.094 20.036 49.838 1.00 35.13 251 GLY B O 1
ATOM 3813 N N . LEU B 1 252 ? -0.541 18.551 48.336 1.00 32.33 252 LEU B N 1
ATOM 3814 C CA . LEU B 1 252 ? -1.500 17.917 49.219 1.00 32.47 252 LEU B CA 1
ATOM 3815 C C . LEU B 1 252 ? -0.807 17.184 50.369 1.00 31.16 252 LEU B C 1
ATOM 3816 O O . LEU B 1 252 ? -1.395 17.038 51.412 1.00 28.11 252 LEU B O 1
ATOM 3821 N N . TRP B 1 253 ? 0.415 16.672 50.138 1.00 29.79 253 TRP B N 1
ATOM 3822 C CA . TRP B 1 253 ? 1.179 16.043 51.172 1.00 28.44 253 TRP B CA 1
ATOM 3823 C C . TRP B 1 253 ? 1.279 16.925 52.471 1.00 28.18 253 TRP B C 1
ATOM 3824 O O . TRP B 1 253 ? 1.280 16.388 53.566 1.00 28.65 253 TRP B O 1
ATOM 3835 N N . LYS B 1 254 ? 1.316 18.245 52.351 1.00 27.14 254 LYS B N 1
ATOM 3836 C CA . LYS B 1 254 ? 1.425 19.097 53.558 1.00 28.20 254 LYS B CA 1
ATOM 3837 C C . LYS B 1 254 ? 0.293 18.865 54.556 1.00 29.74 254 LYS B C 1
ATOM 3838 O O . LYS B 1 254 ? 0.482 18.981 55.773 1.00 30.46 254 LYS B O 1
ATOM 3844 N N . ASP B 1 255 ? -0.888 18.577 54.037 1.00 29.22 255 ASP B N 1
ATOM 3845 C CA . ASP B 1 255 ? -2.015 18.330 54.896 1.00 30.01 255 ASP B CA 1
ATOM 3846 C C . ASP B 1 255 ? -2.010 16.978 55.498 1.00 29.11 255 ASP B C 1
ATOM 3847 O O . ASP B 1 255 ? -2.845 16.703 56.317 1.00 30.59 255 ASP B O 1
ATOM 3852 N N . ILE B 1 256 ? -1.049 16.150 55.141 1.00 28.01 256 ILE B N 1
ATOM 3853 C CA . ILE B 1 256 ? -1.081 14.777 55.562 1.00 26.99 256 ILE B CA 1
ATOM 3854 C C . ILE B 1 256 ? 0.168 14.381 56.344 1.00 25.46 256 ILE B C 1
ATOM 3855 O O . ILE B 1 256 ? 0.044 13.687 57.335 1.00 25.71 256 ILE B O 1
ATOM 3860 N N . PHE B 1 257 ? 1.367 14.773 55.872 1.00 24.74 257 PHE B N 1
ATOM 3861 C CA . PHE B 1 257 ? 2.627 14.543 56.565 1.00 22.86 257 PHE B CA 1
ATOM 3862 C C . PHE B 1 257 ? 2.606 15.243 57.926 1.00 21.97 257 PHE B C 1
ATOM 3863 O O . PHE B 1 257 ? 2.321 16.454 58.003 1.00 20.80 257 PHE B O 1
ATOM 3871 N N . THR B 1 258 ? 2.852 14.485 59.002 1.00 21.41 258 THR B N 1
ATOM 3872 C CA . THR B 1 258 ? 3.194 15.159 60.292 1.00 21.97 258 THR B CA 1
ATOM 3873 C C . THR B 1 258 ? 4.601 15.837 60.232 1.00 22.31 258 THR B C 1
ATOM 3874 O O . THR B 1 258 ? 5.477 15.391 59.490 1.00 20.53 258 THR B O 1
ATOM 3878 N N . VAL B 1 259 ? 4.866 16.828 61.098 1.00 22.42 259 VAL B N 1
ATOM 3879 C CA . VAL B 1 259 ? 6.230 17.388 61.174 1.00 22.88 259 VAL B CA 1
ATOM 3880 C C . VAL B 1 259 ? 7.283 16.307 61.292 1.00 23.18 259 VAL B C 1
ATOM 3881 O O . VAL B 1 259 ? 8.305 16.314 60.571 1.00 22.61 259 VAL B O 1
ATOM 3885 N N . SER B 1 260 ? 7.056 15.315 62.148 1.00 23.83 260 SER B N 1
ATOM 3886 C CA . SER B 1 260 ? 8.120 14.350 62.287 1.00 24.40 260 SER B CA 1
ATOM 3887 C C . SER B 1 260 ? 8.317 13.367 61.117 1.00 24.28 260 SER B C 1
ATOM 3888 O O . SER B 1 260 ? 9.434 12.901 60.882 1.00 21.14 260 SER B O 1
ATOM 3891 N N . MET B 1 261 ? 7.231 13.074 60.432 1.00 22.87 261 MET B N 1
ATOM 3892 C CA . MET B 1 261 ? 7.246 12.289 59.201 1.00 24.73 261 MET B CA 1
ATOM 3893 C C . MET B 1 261 ? 8.004 13.080 58.132 1.00 24.26 261 MET B C 1
ATOM 3894 O O . MET B 1 261 ? 8.861 12.510 57.414 1.00 24.88 261 MET B O 1
ATOM 3899 N N . ASN B 1 262 ? 7.728 14.378 58.061 1.00 23.64 262 ASN B N 1
ATOM 3900 C CA . ASN B 1 262 ? 8.337 15.233 57.022 1.00 26.74 262 ASN B CA 1
ATOM 3901 C C . ASN B 1 262 ? 9.835 15.317 57.216 1.00 27.81 262 ASN B C 1
ATOM 3902 O O . ASN B 1 262 ? 10.628 15.182 56.258 1.00 30.03 262 ASN B O 1
ATOM 3907 N N . GLU B 1 263 ? 10.254 15.505 58.470 1.00 28.68 263 GLU B N 1
ATOM 3908 C CA . GLU B 1 263 ? 11.659 15.422 58.861 1.00 28.66 263 GLU B CA 1
ATOM 3909 C C . GLU B 1 263 ? 12.415 14.103 58.587 1.00 28.72 263 GLU B C 1
ATOM 3910 O O . GLU B 1 263 ? 13.542 14.217 58.101 1.00 29.14 263 GLU B O 1
ATOM 3916 N N . LYS B 1 264 ? 11.884 12.920 58.969 1.00 28.21 264 LYS B N 1
ATOM 3917 C CA . LYS B 1 264 ? 12.459 11.604 58.604 1.00 29.14 264 LYS B CA 1
ATOM 3918 C C . LYS B 1 264 ? 12.535 11.531 57.053 1.00 27.25 264 LYS B C 1
ATOM 3919 O O . LYS B 1 264 ? 13.512 11.103 56.522 1.00 29.94 264 LYS B O 1
ATOM 3925 N N . PHE B 1 265 ? 11.509 11.966 56.347 1.00 26.94 265 PHE B N 1
ATOM 3926 C CA . PHE B 1 265 ? 11.449 11.913 54.874 1.00 26.76 265 PHE B CA 1
ATOM 3927 C C . PHE B 1 265 ? 12.536 12.769 54.196 1.00 27.71 265 PHE B C 1
ATOM 3928 O O . PHE B 1 265 ? 13.213 12.296 53.240 1.00 27.90 265 PHE B O 1
ATOM 3936 N N . ASP B 1 266 ? 12.697 14.027 54.651 1.00 27.18 266 ASP B N 1
ATOM 3937 C CA . ASP B 1 266 ? 13.757 14.877 54.096 1.00 28.51 266 ASP B CA 1
ATOM 3938 C C . ASP B 1 266 ? 15.143 14.208 54.227 1.00 30.64 266 ASP B C 1
ATOM 3939 O O . ASP B 1 266 ? 15.970 14.397 53.338 1.00 30.09 266 ASP B O 1
ATOM 3944 N N . LEU B 1 267 ? 15.345 13.364 55.265 1.00 31.65 267 LEU B N 1
ATOM 3945 C CA . LEU B 1 267 ? 16.685 12.815 55.519 1.00 33.81 267 LEU B CA 1
ATOM 3946 C C . LEU B 1 267 ? 16.957 11.614 54.602 1.00 33.58 267 LEU B C 1
ATOM 3947 O O . LEU B 1 267 ? 18.064 11.436 54.123 1.00 35.04 267 LEU B O 1
ATOM 3952 N N . VAL B 1 268 ? 15.954 10.772 54.425 1.00 31.82 268 VAL B N 1
ATOM 3953 C CA . VAL B 1 268 ? 16.010 9.718 53.472 1.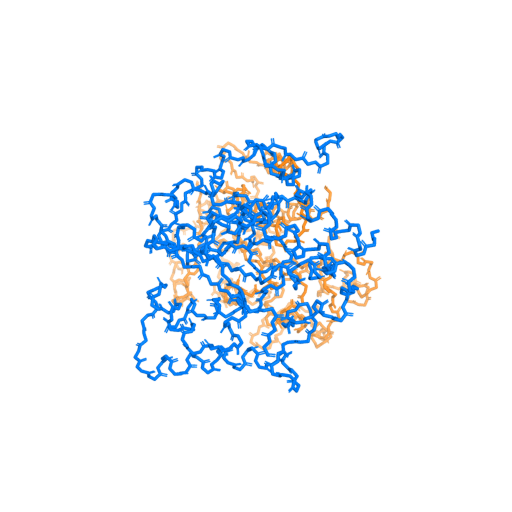00 32.20 268 VAL B CA 1
ATOM 3954 C C . VAL B 1 268 ? 16.133 10.257 51.989 1.00 32.68 268 VAL B C 1
ATOM 3955 O O . VAL B 1 268 ? 17.036 9.840 51.263 1.00 32.70 268 VAL B O 1
ATOM 3959 N N . TYR B 1 269 ? 15.306 11.222 51.598 1.00 32.30 269 TYR B N 1
ATOM 3960 C CA . TYR B 1 269 ? 15.406 11.810 50.265 1.00 34.61 269 TYR B CA 1
ATOM 3961 C C . TYR B 1 269 ? 16.819 12.294 50.022 1.00 35.67 269 TYR B C 1
ATOM 3962 O O . TYR B 1 269 ? 17.462 11.863 49.084 1.00 35.20 269 TYR B O 1
ATOM 3971 N N . LYS B 1 270 ? 17.277 13.204 50.865 1.00 37.34 270 LYS B N 1
ATOM 3972 C CA . LYS B 1 270 ? 18.601 13.810 50.724 1.00 40.24 270 LYS B CA 1
ATOM 3973 C C . LYS B 1 270 ? 19.643 12.737 50.565 1.00 40.05 270 LYS B C 1
ATOM 3974 O O . LYS B 1 270 ? 20.469 12.801 49.647 1.00 40.82 270 LYS B O 1
ATOM 3980 N N . GLN B 1 271 ? 19.561 11.719 51.410 1.00 40.86 271 GLN B N 1
ATOM 3981 C CA . GLN B 1 271 ? 20.572 10.666 51.406 1.00 42.99 271 GLN B CA 1
ATOM 3982 C C . GLN B 1 271 ? 20.477 9.758 50.180 1.00 42.94 271 GLN B C 1
ATOM 3983 O O . GLN B 1 271 ? 21.477 9.246 49.758 1.00 43.47 271 GLN B O 1
ATOM 3989 N N . LYS B 1 272 ? 19.275 9.563 49.620 1.00 42.99 272 LYS B N 1
ATOM 3990 C CA . LYS B 1 272 ? 19.106 8.641 48.517 1.00 42.22 272 LYS B CA 1
ATOM 3991 C C . LYS B 1 272 ? 19.143 9.291 47.158 1.00 42.96 272 LYS B C 1
ATOM 3992 O O . LYS B 1 272 ? 19.230 8.600 46.139 1.00 42.92 272 LYS B O 1
ATOM 3998 N N . MET B 1 273 ? 19.039 10.613 47.131 1.00 44.00 273 MET B N 1
ATOM 3999 C CA . MET B 1 273 ? 19.277 11.349 45.907 1.00 45.62 273 MET B CA 1
ATOM 4000 C C . MET B 1 273 ? 20.775 11.616 45.577 1.00 46.46 273 MET B C 1
ATOM 4001 O O . MET B 1 273 ? 21.111 11.926 44.431 1.00 45.24 273 MET B O 1
ATOM 4006 N N . GLY B 1 274 ? 21.657 11.448 46.565 1.00 48.60 274 GLY B N 1
ATOM 4007 C CA . GLY B 1 274 ? 23.093 11.711 46.398 1.00 50.84 274 GLY B CA 1
ATOM 4008 C C . GLY B 1 274 ? 23.224 13.050 45.691 1.00 52.64 274 GLY B C 1
ATOM 4009 O O . GLY B 1 274 ? 22.462 14.010 45.967 1.00 52.43 274 GLY B O 1
ATOM 4010 N N . LYS B 1 275 ? 24.141 13.101 44.723 1.00 54.13 275 LYS B N 1
ATOM 4011 C CA . LYS B 1 275 ? 24.344 14.346 43.919 1.00 55.04 275 LYS B CA 1
ATOM 4012 C C . LYS B 1 275 ? 23.545 14.393 42.586 1.00 53.59 275 LYS B C 1
ATOM 4013 O O . LYS B 1 275 ? 23.888 15.178 41.681 1.00 53.68 275 LYS B O 1
ATOM 4019 N N . CYS B 1 276 ? 22.506 13.548 42.468 1.00 50.61 276 CYS B N 1
ATOM 4020 C CA . CYS B 1 276 ? 21.576 13.629 41.369 1.00 48.57 276 CYS B CA 1
ATOM 4021 C C . CYS B 1 276 ? 21.031 15.038 41.331 1.00 46.81 276 CYS B C 1
ATOM 4022 O O . CYS B 1 276 ? 20.706 15.593 42.365 1.00 47.11 276 CYS B O 1
ATOM 4025 N N . ASP B 1 277 ? 20.953 15.638 40.156 1.00 44.33 277 ASP B N 1
ATOM 4026 C CA . ASP B 1 277 ? 20.610 17.058 40.060 1.00 41.96 277 ASP B CA 1
ATOM 4027 C C . ASP B 1 277 ? 19.129 17.240 39.687 1.00 39.84 277 ASP B C 1
ATOM 4028 O O . ASP B 1 277 ? 18.700 18.330 39.304 1.00 39.22 277 ASP B O 1
ATOM 4033 N N . LEU B 1 278 ? 18.344 16.169 39.812 1.00 37.43 278 LEU B N 1
ATOM 4034 C CA . LEU B 1 278 ? 16.903 16.204 39.531 1.00 34.67 278 LEU B CA 1
ATOM 4035 C C . LEU B 1 278 ? 16.257 16.929 40.685 1.00 35.33 278 LEU B C 1
ATOM 4036 O O . LEU B 1 278 ? 16.630 16.664 41.797 1.00 35.88 278 LEU B O 1
ATOM 4041 N N . THR B 1 279 ? 15.295 17.819 40.439 1.00 35.68 279 THR B N 1
ATOM 4042 C CA . THR B 1 279 ? 14.500 18.495 41.482 1.00 35.91 279 THR B CA 1
ATOM 4043 C C . THR B 1 279 ? 13.010 18.466 41.114 1.00 35.68 279 THR B C 1
ATOM 4044 O O . THR B 1 279 ? 12.689 18.289 39.948 1.00 34.19 279 THR B O 1
ATOM 4048 N N . PHE B 1 280 ? 12.134 18.675 42.112 1.00 34.24 280 PHE B N 1
ATOM 4049 C CA . PHE B 1 280 ? 10.702 18.733 41.923 1.00 34.46 280 PHE B CA 1
ATOM 4050 C C . PHE B 1 280 ? 10.129 20.005 42.525 1.00 34.43 280 PHE B C 1
ATOM 4051 O O . PHE B 1 280 ? 10.680 20.536 43.460 1.00 33.33 280 PHE B O 1
ATOM 4059 N N . ASP B 1 281 ? 8.993 20.476 42.024 1.00 35.28 281 ASP B N 1
ATOM 4060 C CA . ASP B 1 281 ? 8.239 21.405 42.834 1.00 36.07 281 ASP B CA 1
ATOM 4061 C C . ASP B 1 281 ? 7.441 20.550 43.810 1.00 35.84 281 ASP B C 1
ATOM 4062 O O . ASP B 1 281 ? 6.871 19.520 43.408 1.00 36.19 281 ASP B O 1
ATOM 4067 N N . PHE B 1 282 ? 7.407 20.948 45.094 1.00 36.13 282 PHE B N 1
ATOM 4068 C CA . PHE B 1 282 ? 6.645 20.191 46.113 1.00 34.84 282 PHE B CA 1
ATOM 4069 C C . PHE B 1 282 ? 5.331 20.870 46.482 1.00 34.06 282 PHE B C 1
ATOM 4070 O O . PHE B 1 282 ? 4.553 20.340 47.251 1.00 33.29 282 PHE B O 1
ATOM 4078 N N . TYR B 1 283 ? 5.120 22.055 45.944 1.00 35.25 283 TYR B N 1
ATOM 4079 C CA . TYR B 1 283 ? 3.832 22.800 46.011 1.00 37.91 283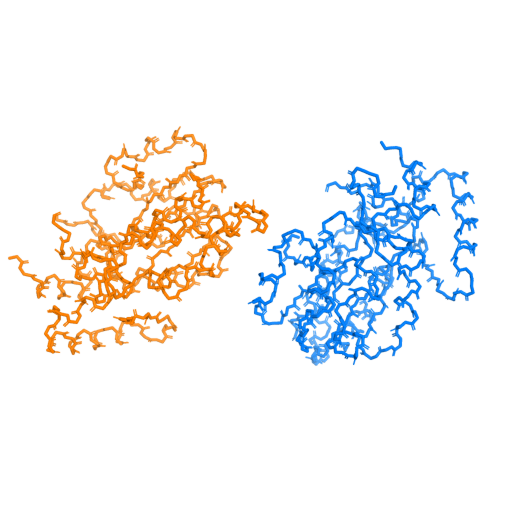 TYR B CA 1
ATOM 4080 C C . TYR B 1 283 ? 3.886 23.926 44.962 1.00 38.77 283 TYR B C 1
ATOM 4081 O O . TYR B 1 283 ? 4.921 24.222 44.376 1.00 38.02 283 TYR B O 1
ATOM 4090 N N . LEU B 1 284 ? 2.744 24.545 44.724 1.00 41.71 284 LEU B N 1
ATOM 4091 C CA . LEU B 1 284 ? 2.613 25.559 43.682 1.00 44.25 284 LEU B CA 1
ATOM 4092 C C . LEU B 1 284 ? 2.091 26.816 44.350 1.00 45.62 284 LEU B C 1
ATOM 4093 O O . LEU B 1 284 ? 1.158 26.764 45.187 1.00 45.79 284 LEU B O 1
#

Solvent-accessible surface area: 24218 Å² total; per-residue (Å²): 58,74,156,149,74,140,24,18,81,42,134,65,10,42,0,14,71,64,0,122,66,35,7,102,81,0,34,116,0,78,18,64,118,53,0,11,0,0,0,4,3,7,72,4,14,2,71,17,0,24,90,0,0,116,40,0,24,120,56,224,177,48,21,10,0,0,70,78,67,26,15,19,70,36,0,76,132,65,121,60,96,6,21,0,35,0,11,0,8,15,101,19,1,0,49,43,0,70,124,40,58,12,64,0,0,1,2,2,0,0,0,14,0,2,0,0,0,29,88,72,85,220,111,80,14,68,82,20,0,98,71,4,13,92,45,92,2,8,7,6,14,2,4,116,3,0,39,49,0,34,120,50,64,157,55,98,4,6,20,21,5,45,0,2,36,1,35,132,44,20,99,77,5,0,56,78,0,4,174,24,25,64,25,104,36,90,167,67,85,36,112,48,14,18,82,95,0,83,92,46,10,74,148,54,31,70,114,100,68,8,6,105,34,71,14,41,5,7,11,22,112,105,62,18,75,116,55,7,33,110,109,1,55,131,38,16,145,135,70,11,47,198,33,100,6,95,22,58,44,136,97,185,55,32,115,40,134,69,12,66,0,14,60,64,0,139,55,44,6,98,91,0,36,114,2,70,17,63,110,54,1,18,0,0,0,5,4,8,77,5,15,3,76,15,0,22,91,0,0,92,38,1,28,85,80,213,47,25,8,0,0,75,68,142,57,11,15,105,98,0,71,146,66,118,49,91,6,17,0,20,0,12,0,7,12,101,17,2,0,60,62,1,61,118,42,55,7,70,1,0,1,2,3,1,0,0,12,4,1,0,3,2,18,61,69,90,172,109,82,26,86,85,37,0,96,65,3,14,86,40,93,4,5,9,4,13,3,3,110,2,0,33,40,0,38,116,44,66,155,32,92,1,6,25,22,5,37,1,1,33,1,34,128,46,6,69,63,5,0,29,76,0,4,121,32,31,52,49,78,26,84,145,71,100,46,109,45,24,17,91,93,0,61,86,43,6,88,145,40,29,56,112,119,58,3,10,108,44,81,9,64,3,4,26,17,104,98,69,18,84,121,65,7,38,108,73,1,65,125,35,38,158,129,61,9,61,209,36,100,5,95,18,57,48,133,97

Sequence (496 aa):
GEFESKYFEFHGVRLPPFCRGKMEEIANFPVRPSDVWIVTYPKSGTSLLQEVVYLVSQGEQLPVLEYPQPGLDIIKELTSPRLIKSHLPYRFLPSDLHNGDSKVIYMARNPKDLVVSYYQFHGTFQEFCRRFMNDKLGYGSWFEHVQEFWEHRMDSNVLFLKYEDMHRDLVTMVEQLARFLGVSCDKAQLEALTEHCHQLVDQCCNAEALPVGRGRVGLWKDIFTVSMNEKFDLVYKQKMGKCDLTFDFYLKYFEFHGVRLPPFCRGKMEEIANFPVRPSDVWIVTYPKSGTSLLQEVVYLVSQGQLPVLEYPQPGLDIIKELTSPRLIKSHLPYRFLPSDLHNGDSKVIYMARNPKDLVVSYYQFHGTFQEFCRRFMNDKLGYGSWFEHVQEFWEHRMDSNVLFLKYEDMHRDLVTMVEQLARFLGVSCDKAQLEALTEHCHQLVDQCCNAEALPVGRGRVGLWKDIFTVSMNEKFDLVYKQKMGKCDLTFDFYL

Secondary structure (DSSP, 8-state):
--GGGSSEEETTEEE-GGGTT-HHHHHTPPPPTT-EEEEE-TT-S-HHHHHHHHHHTT---SPBTTSSSS-HHHHHHPPSSPEEEE-S-GGGS-HHHHTT-SEEEEEE--HHHHHHHHHH----HHHHHHHHHTT-STT--HHHHHHHHHTTTTSTTEEEEETTHHHH-HHHHHHHHHHHTT----HHHHHHHHHHHHHHHHTTB-TTSSBSSTT-TTGGGGT--HHHHHHHHHHHHHHHTT------S--/--EEETTEEE-GGGTT-HHHHHH----TT-EEEEE-TT---HHHHHHHHHHH---PPBTTSSSS-HHHHHHPPSSPEEEE---GGGS-GGGTTTSSEEEEEE--HHHHHHHHHH----HHHHHHHHHTT-STT--HHHHHHHHHHTTTSTTEEEEETTHHHH-HHHHHHHHHHHHT----HHHHHHHHHHHHHHHTTTB-TTSSBTTTT-TTGGGGTS-HHHHHHHHHHHHHHHTT------S--

InterPro domains:
  IPR000863 Sulfotransferase domain [PF00685] (45-276)
  IPR027417 P-loop containing nucleoside triphosphate hydrolase [G3DSA:3.40.50.300] (18-284)
  IPR027417 P-loop containing nucleoside triphosphate hydrolase [SSF52540] (15-282)

B-factor: mean 37.44, std 15.46, range [7.98, 97.23]

Organism: Homo sapiens (NCBI:txid9606)

Nearest PDB structures (foldseek):
  1zd1-assembly1_A  TM=1.004E+00  e=2.097E-51  Homo sapiens
  1zd1-assembly2_B  TM=9.945E-01  e=5.462E-45  Homo sapiens
  1bo6-assembly1_B  TM=8.508E-01  e=4.403E-21  Mus musculus
  4ifb-assembly3_B  TM=8.053E-01  e=1.298E-18  Homo sapiens
  7d1x-assembly2_B  TM=8.153E-01  e=3.460E-17  Mus musculus

GO terms:
  GO:0005515 protein binding (F, IPI)
  GO:0042802 identical protein binding (F, IDA)
  GO:0005829 cytosol (C, TAS)
  GO:0042802 identical protein binding (F, IPI)